Protein 3DGZ (pdb70)

Organism: Mus musculus (NCBI:txid10090)

Sequence (482 aa):
QQSFDLLVIGGGSGGLACAKEAAQLGKKVAVADYVEPSPRGTKWGLGGTCVNVGCIPKKLMHQAALLGGMIRDAHHYGWEVAQPVQHNWKTMAEAVQNHVKSLNWGHRVQLQDRKVKYFNIKASFVDEHTVRGVDKGGKATLLSAEHIVIATGGRPRYPTQVKGALEYGITSDDIFWLKESPGKTLVVGASYVALECAGFLTGIGLDTTVMMRSIPLRGFDQQMSSLVTEHMESHGTQFLKGCVPSHIKKLPTNQLQVTWEDHASGKEDTGTFDTVLWAIGRVPETRTLNLEKAGISTNPKNQKIIVDAQEATSVPHIYAIGDVAEGRPELTPTAIKAGKLLAQRLFGKSSTLMDYSNVPTTVFTPLEYGCVGLSEEEAVALHGQEHVEVYHAYYKPLEFTVADRDASQCYIKMVCMREPPQLVLGLHFLGPNAGEVTQGFALGIKCGASYAQVMQTVGIHPTCSEEVVKLHISKRSGLEPT

B-factor: mean 39.88, std 7.03, range [9.51, 112.64]

Radius of gyration: 23.86 Å; Cα contacts (8 Å, |Δi|>4): 1077; chains: 1; bounding box: 56×56×67 Å

Nearest PDB structures (foldseek):
  1zdl-assembly1_A  TM=9.989E-01  e=1.969E-95  Mus musculus
  2nvk-assembly1_X  TM=9.886E-01  e=3.523E-74  Drosophila melanogaster
  2j3n-assembly1_B  TM=9.862E-01  e=2.471E-72  Homo sapiens
  3eao-assembly2_D  TM=9.879E-01  e=1.290E-71  Rattus norvegicus
  1h6v-assembly1_B  TM=9.856E-01  e=3.317E-71  Rattus norvegicus

Solvent-accessible surface area: 22419 Å² total; per-residue (Å²): 95,102,70,9,49,0,0,0,6,10,0,10,29,4,0,3,14,0,0,22,29,0,14,102,66,69,79,75,1,0,0,2,15,52,22,86,53,4,85,116,50,18,114,30,20,0,1,15,45,12,16,0,4,16,48,52,0,21,82,68,0,4,79,21,14,55,77,30,10,112,61,137,20,25,95,104,109,57,176,174,46,88,67,127,77,157,77,89,13,114,92,15,4,98,64,9,28,77,79,1,111,54,52,10,165,26,39,77,38,68,3,115,95,81,154,7,72,66,31,50,9,85,9,12,0,47,61,65,90,26,0,83,0,41,43,138,72,60,140,60,38,112,1,27,4,114,38,0,0,0,11,30,17,4,42,21,114,40,30,114,157,17,129,7,2,105,98,64,0,11,2,10,2,2,1,5,32,38,162,114,50,6,21,77,1,0,0,7,9,20,39,83,36,0,0,4,2,0,3,3,0,26,37,18,66,34,76,1,8,0,2,8,186,53,66,15,3,163,72,50,2,55,65,0,0,55,15,1,14,83,15,2,83,73,67,51,2,109,22,43,112,15,2,49,16,36,41,3,102,106,55,136,87,97,67,9,26,0,13,8,91,26,103,92,70,63,147,104,69,79,17,54,10,72,14,0,0,2,7,56,30,60,44,12,48,7,210,78,6,42,14,148,108,3,49,8,45,47,33,123,197,52,79,23,0,77,24,70,63,100,0,14,16,68,9,105,38,0,24,0,0,10,31,0,0,58,65,32,40,76,50,32,95,7,7,60,117,0,0,87,27,1,0,49,40,44,33,33,213,33,104,75,76,18,76,50,62,59,42,43,36,27,2,38,0,38,9,10,0,0,16,2,25,38,6,35,78,76,0,54,84,125,68,28,138,116,76,6,20,7,19,19,16,63,20,114,2,104,105,24,66,78,6,116,58,59,16,60,8,0,1,0,3,3,0,0,35,88,85,122,80,22,78,6,19,0,1,4,0,0,0,33,91,0,22,135,18,1,117,50,48,9,120,22,21,109,96,37,21,7,14,43,90,12,132,130,75,134,27,125,148,76,54,19,32,16,32,0,17,108,4,131,32,16,65,112,58,66,116,126,28,123

InterPro domains:
  IPR001100 Pyridine nucleotide-disulphide oxidoreductase, class I [PIRSF000350] (30-492)
  IPR004099 Pyridine nucleotide-disulphide oxidoreductase, dimerisation domain [PF02852] (395-506)
  IPR006338 Thioredoxin/glutathione reductase selenoprotein [TIGR01438] (39-524)
  IPR012999 Pyridine nucleotide-disulphide oxidoreductase, class I, active site [PS00076] (83-93)
  IPR016156 FAD/NAD-linked reductase, dimerisation domain superfamily [G3DSA:3.30.390.30] (394-524)
  IPR016156 FAD/NAD-linked reductase, dimerisation domain superfamily [SSF55424] (392-523)
  IPR023753 FAD/NAD(P)-binding domain [PF07992] (40-375)
  IPR036188 FAD/NAD(P)-binding domain superfamily [G3DSA:3.50.50.60] (40-384)
  IPR036188 FAD/NAD(P)-binding domain superfamily [G3DSA:3.50.50.60] (202-325)
  IPR036188 FAD/NAD(P)-binding domain superfamily [SSF51905] (39-415)
  IPR046952 Glutathione reductase/thioredoxin reductase-like [PTHR42737] (37-508)

Structure (mmCIF, N/CA/C/O backbone):
data_3DGZ
#
_entry.id   3DGZ
#
_cell.length_a   110.507
_cell.length_b   110.507
_cell.length_c   208.025
_cell.angle_alpha   90.000
_cell.angle_beta   90.000
_cell.angle_gamma   90.000
#
_symmetry.space_group_name_H-M   'I 41 2 2'
#
loop_
_entity.id
_entity.type
_entity.pdbx_description
1 polymer 'Thioredoxin reductase 2'
2 non-polymer 'FLAVIN-ADENINE DINUCLEOTIDE'
3 non-polymer '[(2R,3R,4R,5R)-5-(6-AMINO-9H-PURIN-9-YL)-3-HYDROXY-4-(PHOSPHONOOXY)TETRAHYDROFURAN-2-YL]METHYL [(2R,3S,4S)-3,4-DIHYDROXYTETRAHYDROFURAN-2-YL]METHYL DIHYDROGEN DIPHOSPHATE'
4 water water
#
loop_
_atom_site.group_PDB
_atom_site.id
_atom_site.type_symbol
_atom_site.label_atom_id
_atom_site.label_alt_id
_atom_site.label_comp_id
_atom_site.label_asym_id
_atom_site.label_entity_id
_atom_site.label_seq_id
_atom_site.pdbx_PDB_ins_code
_atom_site.Cartn_x
_atom_site.Cartn_y
_atom_site.Cartn_z
_atom_site.occupancy
_atom_site.B_iso_or_equiv
_atom_site.auth_seq_id
_atom_site.auth_comp_id
_atom_site.auth_asym_id
_atom_site.auth_atom_id
_atom_site.pdbx_PDB_model_num
ATOM 1 N N . GLN A 1 4 ? 80.635 105.722 -71.082 1.00 58.95 4 GLN A N 1
ATOM 2 C CA . GLN A 1 4 ? 80.123 105.932 -72.448 1.00 57.63 4 GLN A CA 1
ATOM 3 C C . GLN A 1 4 ? 80.640 107.288 -72.887 1.00 56.97 4 GLN A C 1
ATOM 4 O O . GLN A 1 4 ? 81.725 107.359 -73.462 1.00 57.21 4 GLN A O 1
ATOM 10 N N . GLN A 1 5 ? 79.920 108.371 -72.591 1.00 56.08 5 GLN A N 1
ATOM 11 C CA . GLN A 1 5 ? 80.246 109.649 -73.261 1.00 55.15 5 GLN A CA 1
ATOM 12 C C . GLN A 1 5 ? 81.000 110.675 -72.401 1.00 54.10 5 GLN A C 1
ATOM 13 O O . GLN A 1 5 ? 82.036 110.352 -71.828 1.00 52.50 5 GLN A O 1
ATOM 19 N N . SER A 1 6 ? 80.523 111.923 -72.463 1.00 54.20 6 SER A N 1
ATOM 20 C CA . SER A 1 6 ? 80.814 113.033 -71.553 1.00 53.76 6 SER A CA 1
ATOM 21 C C . SER A 1 6 ? 79.789 112.891 -70.361 1.00 53.49 6 SER A C 1
ATOM 22 O O . SER A 1 6 ? 78.574 112.439 -70.537 1.00 55.15 6 SER A O 1
ATOM 25 N N . PHE A 1 7 ? 80.381 113.521 -69.187 1.00 52.15 7 PHE A N 1
ATOM 26 C CA . PHE A 1 7 ? 79.665 113.445 -67.923 1.00 49.29 7 PHE A CA 1
ATOM 27 C C . PHE A 1 7 ? 79.844 114.791 -67.213 1.00 48.02 7 PHE A C 1
ATOM 28 O O . PHE A 1 7 ? 80.767 115.543 -67.535 1.00 47.78 7 PHE A O 1
ATOM 36 N N . ASP A 1 8 ? 78.939 115.134 -66.302 1.00 46.22 8 ASP A N 1
ATOM 37 C CA . ASP A 1 8 ? 79.165 116.302 -65.418 1.00 44.91 8 ASP A CA 1
ATOM 38 C C . ASP A 1 8 ? 80.378 116.036 -64.521 1.00 44.34 8 ASP A C 1
ATOM 39 O O . ASP A 1 8 ? 81.261 116.885 -64.370 1.00 44.20 8 ASP A O 1
ATOM 44 N N . LEU A 1 9 ? 80.368 114.850 -63.906 1.00 42.44 9 LEU A N 1
ATOM 45 C CA . LEU A 1 9 ? 81.423 114.377 -63.045 1.00 40.13 9 LEU A CA 1
ATOM 46 C C . LEU A 1 9 ? 81.874 112.961 -63.449 1.00 40.11 9 LEU A C 1
ATOM 47 O O . LEU A 1 9 ? 81.059 112.012 -63.580 1.00 39.53 9 LEU A O 1
ATOM 52 N N . LEU A 1 10 ? 83.191 112.803 -63.576 1.00 39.71 10 LEU A N 1
ATOM 53 C CA . LEU A 1 10 ? 83.781 111.482 -63.634 1.00 39.82 10 LEU A CA 1
ATOM 54 C C . LEU A 1 10 ? 84.679 111.286 -62.390 1.00 39.39 10 LEU A C 1
ATOM 55 O O . LEU A 1 10 ? 85.496 112.154 -62.065 1.00 39.48 10 LEU A O 1
ATOM 60 N N . VAL A 1 11 ? 84.500 110.171 -61.682 1.00 39.15 11 VAL A N 1
ATOM 61 C CA . VAL A 1 11 ? 85.392 109.830 -60.588 1.00 38.57 11 VAL A CA 1
ATOM 62 C C . VAL A 1 11 ? 86.268 108.627 -60.965 1.00 39.16 11 VAL A C 1
ATOM 63 O O . VAL A 1 11 ? 85.788 107.600 -61.471 1.00 38.80 11 VAL A O 1
ATOM 67 N N . ILE A 1 12 ? 87.562 108.769 -60.710 1.00 39.55 12 ILE A N 1
ATOM 68 C CA . ILE A 1 12 ? 88.541 107.669 -60.859 1.00 39.74 12 ILE A CA 1
ATOM 69 C C . ILE A 1 12 ? 88.896 107.051 -59.513 1.00 40.44 12 ILE A C 1
ATOM 70 O O . ILE A 1 12 ? 89.596 107.668 -58.678 1.00 40.63 12 ILE A O 1
ATOM 75 N N . GLY A 1 13 ? 88.388 105.835 -59.287 1.00 40.59 13 GLY A N 1
ATOM 76 C CA . GLY A 1 13 ? 88.613 105.117 -58.021 1.00 39.31 13 GLY A CA 1
ATOM 77 C C . GLY A 1 13 ? 87.233 104.965 -57.379 1.00 40.19 13 GLY A C 1
ATOM 78 O O . GLY A 1 13 ? 86.610 105.966 -56.950 1.00 39.52 13 GLY A O 1
ATOM 79 N N . GLY A 1 14 ? 86.733 103.723 -57.352 1.00 39.13 14 GLY A N 1
ATOM 80 C CA . GLY A 1 14 ? 85.442 103.425 -56.778 1.00 37.92 14 GLY A CA 1
ATOM 81 C C . GLY A 1 14 ? 85.676 103.042 -55.328 1.00 37.15 14 GLY A C 1
ATOM 82 O O . GLY A 1 14 ? 85.356 101.932 -54.933 1.00 37.43 14 GLY A O 1
ATOM 83 N N . GLY A 1 15 ? 86.282 103.936 -54.550 1.00 36.01 15 GLY A N 1
ATOM 84 C CA . GLY A 1 15 ? 86.631 103.611 -53.166 1.00 35.50 15 GLY A CA 1
ATOM 85 C C . GLY A 1 15 ? 85.921 104.499 -52.166 1.00 35.98 15 GLY A C 1
ATOM 86 O O . GLY A 1 15 ? 84.856 105.019 -52.450 1.00 36.18 15 GLY A O 1
ATOM 87 N N . SER A 1 16 ? 86.476 104.627 -50.962 1.00 36.50 16 SER A N 1
ATOM 88 C CA . SER A 1 16 ? 85.811 105.400 -49.891 1.00 36.89 16 SER A CA 1
ATOM 89 C C . SER A 1 16 ? 85.442 106.831 -50.311 1.00 36.17 16 SER A C 1
ATOM 90 O O . SER A 1 16 ? 84.320 107.272 -50.148 1.00 35.18 16 SER A O 1
ATOM 93 N N . GLY A 1 17 ? 86.439 107.553 -50.805 1.00 36.58 17 GLY A N 1
ATOM 94 C CA . GLY A 1 17 ? 86.294 108.940 -51.159 1.00 37.56 17 GLY A CA 1
ATOM 95 C C . GLY A 1 17 ? 85.509 109.071 -52.440 1.00 38.06 17 GLY A C 1
ATOM 96 O O . GLY A 1 17 ? 84.688 109.981 -52.577 1.00 38.49 17 GLY A O 1
ATOM 97 N N . GLY A 1 18 ? 85.741 108.149 -53.378 1.00 39.12 18 GLY A N 1
ATOM 98 C CA . GLY A 1 18 ? 85.206 108.312 -54.753 1.00 38.96 18 GLY A CA 1
ATOM 99 C C . GLY A 1 18 ? 83.727 107.925 -54.809 1.00 39.10 18 GLY A C 1
ATOM 100 O O . GLY A 1 18 ? 82.891 108.633 -55.435 1.00 40.06 18 GLY A O 1
ATOM 101 N N . LEU A 1 19 ? 83.375 106.833 -54.146 1.00 37.49 19 LEU A N 1
ATOM 102 C CA . LEU A 1 19 ? 81.974 106.436 -54.123 1.00 37.01 19 LEU A CA 1
ATOM 103 C C . LEU A 1 19 ? 81.158 107.418 -53.353 1.00 37.33 19 LEU A C 1
ATOM 104 O O . LEU A 1 19 ? 80.034 107.704 -53.766 1.00 38.74 19 LEU A O 1
ATOM 109 N N . ALA A 1 20 ? 81.707 107.955 -52.250 1.00 36.58 20 ALA A N 1
ATOM 110 C CA . ALA A 1 20 ? 81.033 109.004 -51.455 1.00 36.73 20 ALA A CA 1
ATOM 111 C C . ALA A 1 20 ? 80.774 110.290 -52.286 1.00 37.65 20 ALA A C 1
ATOM 112 O O . ALA A 1 20 ? 79.750 110.967 -52.133 1.00 38.04 20 ALA A O 1
ATOM 114 N N . CYS A 1 21 ? 81.766 110.653 -53.102 1.00 37.94 21 CYS A N 1
ATOM 115 C CA . CYS A 1 21 ? 81.698 111.837 -53.974 1.00 37.72 21 CYS A CA 1
ATOM 116 C C . CYS A 1 21 ? 80.706 111.623 -55.116 1.00 38.27 21 CYS A C 1
ATOM 117 O O . CYS A 1 21 ? 79.840 112.458 -55.375 1.00 37.82 21 CYS A O 1
ATOM 120 N N . ALA A 1 22 ? 80.822 110.468 -55.773 1.00 39.05 22 ALA A N 1
ATOM 121 C CA . ALA A 1 22 ? 79.923 110.102 -56.873 1.00 40.18 22 ALA A CA 1
ATOM 122 C C . ALA A 1 22 ? 78.474 110.134 -56.416 1.00 40.51 22 ALA A C 1
ATOM 123 O O . ALA A 1 22 ? 77.614 110.799 -57.047 1.00 39.89 22 ALA A O 1
ATOM 125 N N . LYS A 1 23 ? 78.196 109.431 -55.321 1.00 40.41 23 LYS A N 1
ATOM 126 C CA . LYS A 1 23 ? 76.798 109.352 -54.834 1.00 40.19 23 LYS A CA 1
ATOM 127 C C . LYS A 1 23 ? 76.194 110.705 -54.527 1.00 39.12 23 LYS A C 1
ATOM 128 O O . LYS A 1 23 ? 75.017 110.961 -54.858 1.00 39.91 23 LYS A O 1
ATOM 134 N N . GLU A 1 24 ? 76.978 111.560 -53.873 1.00 37.68 24 GLU A N 1
ATOM 135 C CA . GLU A 1 24 ? 76.495 112.862 -53.420 1.00 36.27 24 GLU A CA 1
ATOM 136 C C . GLU A 1 24 ? 76.380 113.772 -54.636 1.00 36.65 24 GLU A C 1
ATOM 137 O O . GLU A 1 24 ? 75.575 114.677 -54.630 1.00 35.34 24 GLU A O 1
ATOM 143 N N . ALA A 1 25 ? 77.211 113.553 -55.665 1.00 36.99 25 ALA A N 1
ATOM 144 C CA . ALA A 1 25 ? 77.078 114.348 -56.888 1.00 37.56 25 ALA A CA 1
ATOM 145 C C . ALA A 1 25 ? 75.789 113.982 -57.596 1.00 38.25 25 ALA A C 1
ATOM 146 O O . ALA A 1 25 ? 75.046 114.852 -57.994 1.00 37.76 25 ALA A O 1
ATOM 148 N N . ALA A 1 26 ? 75.497 112.681 -57.647 1.00 39.65 26 ALA A N 1
ATOM 149 C CA . ALA A 1 26 ? 74.280 112.164 -58.257 1.00 40.02 26 ALA A CA 1
ATOM 150 C C . ALA A 1 26 ? 73.032 112.521 -57.480 1.00 40.29 26 ALA A C 1
ATOM 151 O O . ALA A 1 26 ? 71.991 112.662 -58.092 1.00 39.96 26 ALA A O 1
ATOM 153 N N . GLN A 1 27 ? 73.117 112.676 -56.154 1.00 41.43 27 GLN A N 1
ATOM 154 C CA . GLN A 1 27 ? 71.945 113.124 -55.368 1.00 42.46 27 GLN A CA 1
ATOM 155 C C . GLN A 1 27 ? 71.675 114.620 -55.570 1.00 41.48 27 GLN A C 1
ATOM 156 O O . GLN A 1 27 ? 70.578 115.108 -55.302 1.00 41.57 27 GLN A O 1
ATOM 162 N N . LEU A 1 28 ? 72.685 115.356 -56.003 1.00 40.65 28 LEU A N 1
ATOM 163 C CA . LEU A 1 28 ? 72.522 116.783 -56.316 1.00 40.42 28 LEU A CA 1
ATOM 164 C C . LEU A 1 28 ? 72.159 116.963 -57.796 1.00 39.50 28 LEU A C 1
ATOM 165 O O . LEU A 1 28 ? 72.318 118.046 -58.361 1.00 40.32 28 LEU A O 1
ATOM 170 N N . GLY A 1 29 ? 71.710 115.875 -58.426 1.00 39.14 29 GLY A N 1
ATOM 171 C CA . GLY A 1 29 ? 71.094 115.923 -59.769 1.00 39.10 29 GLY A CA 1
ATOM 172 C C . GLY A 1 29 ? 72.022 115.768 -60.960 1.00 38.70 29 GLY A C 1
ATOM 173 O O . GLY A 1 29 ? 71.585 115.896 -62.106 1.00 38.06 29 GLY A O 1
ATOM 174 N N . LYS A 1 30 ? 73.293 115.473 -60.689 1.00 38.23 30 LYS A N 1
ATOM 175 C CA . LYS A 1 30 ? 74.336 115.531 -61.701 1.00 38.65 30 LYS A CA 1
ATOM 176 C C . LYS A 1 30 ? 74.482 114.217 -62.455 1.00 39.18 30 LYS A C 1
ATOM 177 O O . LYS A 1 30 ? 74.212 113.155 -61.902 1.00 39.75 30 LYS A O 1
ATOM 183 N N . LYS A 1 31 ? 74.921 114.296 -63.716 1.00 39.62 31 LYS A N 1
ATOM 184 C CA . LYS A 1 31 ? 75.279 113.096 -64.490 1.00 39.64 31 LYS A CA 1
ATOM 185 C C . LYS A 1 31 ? 76.720 112.637 -64.221 1.00 39.41 31 LYS A C 1
ATOM 186 O O . LYS A 1 31 ? 77.672 113.372 -64.555 1.00 39.43 31 LYS A O 1
ATOM 192 N N . VAL A 1 32 ? 76.847 111.431 -63.629 1.00 38.60 32 VAL A N 1
ATOM 193 C CA . VAL A 1 32 ? 78.066 110.925 -63.018 1.00 38.27 32 VAL A CA 1
ATOM 194 C C . VAL A 1 32 ? 78.482 109.509 -63.482 1.00 39.02 32 VAL A C 1
ATOM 195 O O . VAL A 1 32 ? 77.638 108.597 -63.636 1.00 38.43 32 VAL A O 1
ATOM 199 N N . ALA A 1 33 ? 79.797 109.343 -63.664 1.00 37.84 33 ALA A N 1
ATOM 200 C CA . ALA A 1 33 ? 80.416 108.065 -63.921 1.00 38.56 33 ALA A CA 1
ATOM 201 C C . ALA A 1 33 ? 81.474 107.791 -62.825 1.00 39.68 33 ALA A C 1
ATOM 202 O O . ALA A 1 33 ? 82.109 108.730 -62.284 1.00 40.38 33 ALA A O 1
ATOM 204 N N . VAL A 1 34 ? 81.649 106.520 -62.452 1.00 38.97 34 VAL A N 1
ATOM 205 C CA . VAL A 1 34 ? 82.860 106.150 -61.758 1.00 38.87 34 VAL A CA 1
ATOM 206 C C . VAL A 1 34 ? 83.601 105.024 -62.502 1.00 38.49 34 VAL A C 1
ATOM 207 O O . VAL A 1 34 ? 82.985 104.080 -63.005 1.00 38.96 34 VAL A O 1
ATOM 211 N N . ALA A 1 35 ? 84.917 105.125 -62.579 1.00 37.96 35 ALA A N 1
ATOM 212 C CA . ALA A 1 35 ? 85.701 104.002 -63.123 1.00 37.90 35 ALA A CA 1
ATOM 213 C C . ALA A 1 35 ? 86.347 103.324 -61.949 1.00 37.30 35 ALA A C 1
ATOM 214 O O . ALA A 1 35 ? 87.017 103.991 -61.150 1.00 37.99 35 ALA A O 1
ATOM 216 N N . ASP A 1 36 ? 86.156 102.015 -61.823 1.00 36.45 36 ASP A N 1
ATOM 217 C CA . ASP A 1 36 ? 86.900 101.281 -60.807 1.00 36.84 36 ASP A CA 1
ATOM 218 C C . ASP A 1 36 ? 87.437 99.986 -61.362 1.00 36.65 36 ASP A C 1
ATOM 219 O O . ASP A 1 36 ? 86.747 99.228 -62.062 1.00 37.32 36 ASP A O 1
ATOM 224 N N . TYR A 1 37 ? 88.693 99.748 -61.065 1.00 36.45 37 TYR A N 1
ATOM 225 C CA . TYR A 1 37 ? 89.390 98.575 -61.540 1.00 37.08 37 TYR A CA 1
ATOM 226 C C . TYR A 1 37 ? 90.349 98.185 -60.423 1.00 37.73 37 TYR A C 1
ATOM 227 O O . TYR A 1 37 ? 91.077 99.013 -59.899 1.00 38.35 37 TYR A O 1
ATOM 236 N N . VAL A 1 38 ? 90.348 96.909 -60.085 1.00 37.63 38 VAL A N 1
ATOM 237 C CA . VAL A 1 38 ? 91.267 96.386 -59.113 1.00 37.18 38 VAL A CA 1
ATOM 238 C C . VAL A 1 38 ? 92.304 95.577 -59.849 1.00 37.35 38 VAL A C 1
ATOM 239 O O . VAL A 1 38 ? 92.016 94.485 -60.324 1.00 37.19 38 VAL A O 1
ATOM 243 N N . GLU A 1 39 ? 93.515 96.112 -59.926 1.00 37.97 39 GLU A N 1
ATOM 244 C CA . GLU A 1 39 ? 94.662 95.389 -60.438 1.00 38.21 39 GLU A CA 1
ATOM 245 C C . GLU A 1 39 ? 95.094 94.297 -59.455 1.00 37.93 39 GLU A C 1
ATOM 246 O O . GLU A 1 39 ? 95.388 94.619 -58.315 1.00 38.08 39 GLU A O 1
ATOM 252 N N . PRO A 1 40 ? 95.101 93.009 -59.852 1.00 38.03 40 PRO A N 1
ATOM 253 C CA . PRO A 1 40 ? 95.464 92.000 -58.821 1.00 38.51 40 PRO A CA 1
ATOM 254 C C . PRO A 1 40 ? 96.769 92.233 -58.059 1.00 38.91 40 PRO A C 1
ATOM 255 O O . PRO A 1 40 ? 97.720 92.803 -58.577 1.00 39.19 40 PRO A O 1
ATOM 259 N N . SER A 1 41 ? 96.827 91.770 -56.819 1.00 39.31 41 SER A N 1
ATOM 260 C CA . SER A 1 41 ? 98.092 91.866 -56.088 1.00 40.07 41 SER A CA 1
ATOM 261 C C . SER A 1 41 ? 99.103 90.995 -56.861 1.00 39.86 41 SER A C 1
ATOM 262 O O . SER A 1 41 ? 98.688 90.102 -57.610 1.00 38.85 41 SER A O 1
ATOM 265 N N . PRO A 1 42 ? 100.424 91.209 -56.667 1.00 41.05 42 PRO A N 1
ATOM 266 C CA . PRO A 1 42 ? 101.392 90.283 -57.266 1.00 40.74 42 PRO A CA 1
ATOM 267 C C . PRO A 1 42 ? 101.074 88.793 -57.001 1.00 41.62 42 PRO A C 1
ATOM 268 O O . PRO A 1 42 ? 101.340 87.948 -57.853 1.00 41.74 42 PRO A O 1
ATOM 272 N N . ARG A 1 43 ? 100.453 88.487 -55.865 1.00 41.92 43 ARG A N 1
ATOM 273 C CA . ARG A 1 43 ? 100.024 87.114 -55.621 1.00 41.38 43 ARG A CA 1
ATOM 274 C C . ARG A 1 43 ? 98.734 86.661 -56.332 1.00 41.61 43 ARG A C 1
ATOM 275 O O . ARG A 1 43 ? 98.364 85.504 -56.151 1.00 43.14 43 ARG A O 1
ATOM 283 N N . GLY A 1 44 ? 98.050 87.532 -57.101 1.00 40.17 44 GLY A N 1
ATOM 284 C CA . GLY A 1 44 ? 96.835 87.158 -57.810 1.00 38.47 44 GLY A CA 1
ATOM 285 C C . GLY A 1 44 ? 95.527 87.421 -57.066 1.00 39.58 44 GLY A C 1
ATOM 286 O O . GLY A 1 44 ? 94.487 86.917 -57.459 1.00 39.88 44 GLY A O 1
ATOM 287 N N . THR A 1 45 ? 95.563 88.177 -55.963 1.00 37.86 45 THR A N 1
ATOM 288 C CA . THR A 1 45 ? 94.363 88.506 -55.259 1.00 36.86 45 THR A CA 1
ATOM 289 C C . THR A 1 45 ? 93.733 89.738 -55.920 1.00 37.32 45 THR A C 1
ATOM 290 O O . THR A 1 45 ? 94.457 90.706 -56.227 1.00 36.80 45 THR A O 1
ATOM 294 N N . LYS A 1 46 ? 92.410 89.686 -56.161 1.00 36.93 46 LYS A N 1
ATOM 295 C CA . LYS A 1 46 ? 91.641 90.854 -56.586 1.00 36.82 46 LYS A CA 1
ATOM 296 C C . LYS A 1 46 ? 90.255 90.669 -55.979 1.00 36.94 46 LYS A C 1
ATOM 297 O O . LYS A 1 46 ? 89.996 89.597 -55.386 1.00 37.47 46 LYS A O 1
ATOM 303 N N . TRP A 1 47 ? 89.365 91.652 -56.166 1.00 35.24 47 TRP A N 1
ATOM 304 C CA . TRP A 1 47 ? 88.134 91.768 -55.388 1.00 35.93 47 TRP A CA 1
ATOM 305 C C . TRP A 1 47 ? 87.241 92.814 -56.065 1.00 36.47 47 TRP A C 1
ATOM 306 O O . TRP A 1 47 ? 87.638 93.389 -57.067 1.00 36.66 47 TRP A O 1
ATOM 317 N N . GLY A 1 48 ? 86.035 93.037 -55.531 1.00 36.16 48 GLY A N 1
ATOM 318 C CA . GLY A 1 48 ? 84.978 93.835 -56.238 1.00 34.74 48 GLY A CA 1
ATOM 319 C C . GLY A 1 48 ? 84.926 95.323 -55.880 1.00 34.92 48 GLY A C 1
ATOM 320 O O . GLY A 1 48 ? 85.900 95.896 -55.432 1.00 35.19 48 GLY A O 1
ATOM 321 N N . LEU A 1 49 ? 83.805 95.973 -56.133 1.00 33.88 49 LEU A N 1
ATOM 322 C CA . LEU A 1 49 ? 83.654 97.408 -55.874 1.00 35.07 49 LEU A CA 1
ATOM 323 C C . LEU A 1 49 ? 83.624 97.774 -54.364 1.00 37.83 49 LEU A C 1
ATOM 324 O O . LEU A 1 49 ? 83.078 96.997 -53.493 1.00 37.56 49 LEU A O 1
ATOM 329 N N . GLY A 1 50 ? 84.226 98.939 -54.054 1.00 38.26 50 GLY A N 1
ATOM 330 C CA . GLY A 1 50 ? 84.130 99.560 -52.721 1.00 39.40 50 GLY A CA 1
ATOM 331 C C . GLY A 1 50 ? 85.456 100.115 -52.210 1.00 39.24 50 GLY A C 1
ATOM 332 O O . GLY A 1 50 ? 85.449 100.965 -51.377 1.00 39.68 50 GLY A O 1
ATOM 333 N N . GLY A 1 51 ? 86.581 99.676 -52.776 1.00 38.94 51 GLY A N 1
ATOM 334 C CA . GLY A 1 51 ? 87.897 100.178 -52.423 1.00 38.19 51 GLY A CA 1
ATOM 335 C C . GLY A 1 51 ? 88.587 99.371 -51.288 1.00 38.06 51 GLY A C 1
ATOM 336 O O . GLY A 1 51 ? 88.227 98.235 -50.977 1.00 36.55 51 GLY A O 1
ATOM 337 N N . THR A 1 52 ? 89.625 99.971 -50.738 1.00 37.56 52 THR A N 1
ATOM 338 C CA . THR A 1 52 ? 90.545 99.335 -49.816 1.00 38.61 52 THR A CA 1
ATOM 339 C C . THR A 1 52 ? 89.877 98.971 -48.466 1.00 39.09 52 THR A C 1
ATOM 340 O O . THR A 1 52 ? 89.952 97.795 -48.025 1.00 39.70 52 THR A O 1
ATOM 344 N N . CYS A 1 53 ? 89.169 99.935 -47.866 1.00 39.52 53 CYS A N 1
ATOM 345 C CA . CYS A 1 53 ? 88.466 99.723 -46.586 1.00 39.43 53 CYS A CA 1
ATOM 346 C C . CYS A 1 53 ? 87.497 98.538 -46.575 1.00 38.61 53 CYS A C 1
ATOM 347 O O . CYS A 1 53 ? 87.530 97.650 -45.686 1.00 38.24 53 CYS A O 1
ATOM 350 N N . VAL A 1 54 ? 86.617 98.532 -47.567 1.00 38.42 54 VAL A N 1
ATOM 351 C CA . VAL A 1 54 ? 85.623 97.486 -47.780 1.00 36.13 54 VAL A CA 1
ATOM 352 C C . VAL A 1 54 ? 86.261 96.114 -47.985 1.00 37.79 54 VAL A C 1
ATOM 353 O O . VAL A 1 54 ? 85.824 95.100 -47.346 1.00 36.69 54 VAL A O 1
ATOM 357 N N . ASN A 1 55 ? 87.281 96.073 -48.876 1.00 36.57 55 ASN A N 1
ATOM 358 C CA . ASN A 1 55 ? 87.739 94.787 -49.353 1.00 36.97 55 ASN A CA 1
ATOM 359 C C . ASN A 1 55 ? 89.014 94.267 -48.688 1.00 36.98 55 ASN A C 1
ATOM 360 O O . ASN A 1 55 ? 89.178 93.039 -48.583 1.00 36.42 55 ASN A O 1
ATOM 365 N N . VAL A 1 56 ? 89.925 95.181 -48.335 1.00 37.47 56 VAL A N 1
ATOM 366 C CA . VAL A 1 56 ? 91.316 94.805 -47.897 1.00 36.91 56 VAL A CA 1
ATOM 367 C C . VAL A 1 56 ? 91.843 95.736 -46.813 1.00 37.31 56 VAL A C 1
ATOM 368 O O . VAL A 1 56 ? 93.068 95.891 -46.616 1.00 36.33 56 VAL A O 1
ATOM 372 N N . GLY A 1 57 ? 90.903 96.376 -46.097 1.00 38.63 57 GLY A N 1
ATOM 373 C CA . GLY A 1 57 ? 91.246 97.396 -45.094 1.00 37.94 57 GLY A CA 1
ATOM 374 C C . GLY A 1 57 ? 90.426 97.234 -43.812 1.00 38.89 57 GLY A C 1
ATOM 375 O O . GLY A 1 57 ? 90.322 96.133 -43.272 1.00 37.17 57 GLY A O 1
ATOM 376 N N . CYS A 1 58 ? 89.813 98.338 -43.374 1.00 38.79 58 CYS A N 1
ATOM 377 C CA . CYS A 1 58 ? 89.107 98.426 -42.105 1.00 39.71 58 CYS A CA 1
ATOM 378 C C . CYS A 1 58 ? 88.144 97.270 -41.868 1.00 39.77 58 CYS A C 1
ATOM 379 O O . CYS A 1 58 ? 88.156 96.636 -40.838 1.00 41.43 58 CYS A O 1
ATOM 382 N N . ILE A 1 59 ? 87.314 96.976 -42.831 1.00 39.92 59 ILE A N 1
ATOM 383 C CA . ILE A 1 59 ? 86.251 96.042 -42.604 1.00 39.83 59 ILE A CA 1
ATOM 384 C C . ILE A 1 59 ? 86.746 94.614 -42.313 1.00 39.87 59 ILE A C 1
ATOM 385 O O . ILE A 1 59 ? 86.419 94.107 -41.299 1.00 40.52 59 ILE A O 1
ATOM 390 N N . PRO A 1 60 ? 87.451 93.942 -43.261 1.00 39.64 60 PRO A N 1
ATOM 391 C CA . PRO A 1 60 ? 87.963 92.581 -42.953 1.00 39.64 60 PRO A CA 1
ATOM 392 C C . PRO A 1 60 ? 88.959 92.525 -41.810 1.00 39.53 60 PRO A C 1
ATOM 393 O O . PRO A 1 60 ? 89.013 91.492 -41.169 1.00 41.81 60 PRO A O 1
ATOM 397 N N . LYS A 1 61 ? 89.752 93.592 -41.605 1.00 38.18 61 LYS A N 1
ATOM 398 C CA . LYS A 1 61 ? 90.670 93.782 -40.442 1.00 38.93 61 LYS A CA 1
ATOM 399 C C . LYS A 1 61 ? 89.984 93.796 -39.085 1.00 38.53 61 LYS A C 1
ATOM 400 O O . LYS A 1 61 ? 90.397 93.086 -38.155 1.00 40.33 61 LYS A O 1
ATOM 406 N N . LYS A 1 62 ? 88.974 94.640 -38.974 1.00 39.05 62 LYS A N 1
ATOM 407 C CA . LYS A 1 62 ? 88.087 94.729 -37.795 1.00 39.31 62 LYS A CA 1
ATOM 408 C C . LYS A 1 62 ? 87.403 93.390 -37.498 1.00 38.68 62 LYS A C 1
ATOM 409 O O . LYS A 1 62 ? 87.331 92.952 -36.342 1.00 38.80 62 LYS A O 1
ATOM 415 N N . LEU A 1 63 ? 86.934 92.706 -38.528 1.00 37.16 63 LEU A N 1
ATOM 416 C CA . LEU A 1 63 ? 86.228 91.448 -38.312 1.00 36.31 63 LEU A CA 1
ATOM 417 C C . LEU A 1 63 ? 87.157 90.291 -37.807 1.00 36.68 63 LEU A C 1
ATOM 418 O O . LEU A 1 63 ? 86.718 89.442 -37.091 1.00 37.99 63 LEU A O 1
ATOM 423 N N . MET A 1 64 ? 88.406 90.234 -38.267 1.00 37.09 64 MET A N 1
ATOM 424 C CA . MET A 1 64 ? 89.351 89.220 -37.939 1.00 37.41 64 MET A CA 1
ATOM 425 C C . MET A 1 64 ? 89.932 89.567 -36.562 1.00 38.61 64 MET A C 1
ATOM 426 O O . MET A 1 64 ? 90.275 88.662 -35.833 1.00 39.59 64 MET A O 1
ATOM 431 N N . HIS A 1 65 ? 90.030 90.868 -36.233 1.00 38.34 65 HIS A N 1
ATOM 432 C CA . HIS A 1 65 ? 90.303 91.345 -34.873 1.00 38.43 65 HIS A CA 1
ATOM 433 C C . HIS A 1 65 ? 89.255 90.865 -33.905 1.00 37.94 65 HIS A C 1
ATOM 434 O O . HIS A 1 65 ? 89.590 90.393 -32.815 1.00 40.08 65 HIS A O 1
ATOM 441 N N . GLN A 1 66 ? 88.007 90.960 -34.314 1.00 36.93 66 GLN A N 1
ATOM 442 C CA . GLN A 1 66 ? 86.903 90.475 -33.541 1.00 37.40 66 GLN A CA 1
ATOM 443 C C . GLN A 1 66 ? 86.941 88.939 -33.362 1.00 37.79 66 GLN A C 1
ATOM 444 O O . GLN A 1 66 ? 86.659 88.433 -32.258 1.00 37.63 66 GLN A O 1
ATOM 450 N N . ALA A 1 67 ? 87.328 88.212 -34.414 1.00 36.72 67 ALA A N 1
ATOM 451 C CA . ALA A 1 67 ? 87.629 86.764 -34.305 1.00 38.78 67 ALA A CA 1
ATOM 452 C C . ALA A 1 67 ? 88.624 86.487 -33.174 1.00 39.65 67 ALA A C 1
ATOM 453 O O . ALA A 1 67 ? 88.427 85.575 -32.369 1.00 41.51 67 ALA A O 1
ATOM 455 N N . ALA A 1 68 ? 89.668 87.306 -33.111 1.00 40.81 68 ALA A N 1
ATOM 456 C CA . ALA A 1 68 ? 90.713 87.209 -32.143 1.00 41.15 68 ALA A CA 1
ATOM 457 C C . ALA A 1 68 ? 90.191 87.553 -30.734 1.00 41.36 68 ALA A C 1
ATOM 458 O O . ALA A 1 68 ? 90.461 86.822 -29.773 1.00 42.86 68 ALA A O 1
ATOM 460 N N . LEU A 1 69 ? 89.509 88.684 -30.593 1.00 40.71 69 LEU A N 1
ATOM 461 C CA . LEU A 1 69 ? 88.835 89.015 -29.364 1.00 40.36 69 LEU A CA 1
ATOM 462 C C . LEU A 1 69 ? 87.842 87.947 -28.867 1.00 40.70 69 LEU A C 1
ATOM 463 O O . LEU A 1 69 ? 87.772 87.680 -27.663 1.00 40.44 69 LEU A O 1
ATOM 468 N N . LEU A 1 70 ? 87.116 87.305 -29.783 1.00 41.25 70 LEU A N 1
ATOM 469 C CA . LEU A 1 70 ? 86.130 86.294 -29.397 1.00 40.45 70 LEU A CA 1
ATOM 470 C C . LEU A 1 70 ? 86.775 85.069 -28.747 1.00 39.52 70 LEU A C 1
ATOM 471 O O . LEU A 1 70 ? 86.166 84.486 -27.830 1.00 36.58 70 LEU A O 1
ATOM 476 N N . GLY A 1 71 ? 88.017 84.743 -29.145 1.00 37.78 71 GLY A N 1
ATOM 477 C CA . GLY A 1 71 ? 88.737 83.662 -28.534 1.00 38.14 71 GLY A CA 1
ATOM 478 C C . GLY A 1 71 ? 89.102 84.018 -27.104 1.00 39.42 71 GLY A C 1
ATOM 479 O O . GLY A 1 71 ? 89.126 83.157 -26.199 1.00 39.40 71 GLY A O 1
ATOM 480 N N . GLY A 1 72 ? 89.408 85.290 -26.880 1.00 38.89 72 GLY A N 1
ATOM 481 C CA . GLY A 1 72 ? 89.631 85.752 -25.485 1.00 38.58 72 GLY A CA 1
ATOM 482 C C . GLY A 1 72 ? 88.329 85.744 -24.686 1.00 38.28 72 GLY A C 1
ATOM 483 O O . GLY A 1 72 ? 88.333 85.383 -23.509 1.00 38.21 72 GLY A O 1
ATOM 484 N N . MET A 1 73 ? 87.219 86.100 -25.321 1.00 36.67 73 MET A N 1
ATOM 485 C CA . MET A 1 73 ? 85.876 86.037 -24.699 1.00 37.92 73 MET A CA 1
ATOM 486 C C . MET A 1 73 ? 85.496 84.623 -24.227 1.00 37.27 73 MET A C 1
ATOM 487 O O . MET A 1 73 ? 84.964 84.427 -23.114 1.00 38.74 73 MET A O 1
ATOM 492 N N . ILE A 1 74 ? 85.816 83.640 -25.035 1.00 35.37 74 ILE A N 1
ATOM 493 C CA . ILE A 1 74 ? 85.558 82.292 -24.690 1.00 36.60 74 ILE A CA 1
ATOM 494 C C . ILE A 1 74 ? 86.313 81.860 -23.418 1.00 38.74 74 ILE A C 1
ATOM 495 O O . ILE A 1 74 ? 85.707 81.161 -22.571 1.00 37.54 74 ILE A O 1
ATOM 500 N N . ARG A 1 75 ? 87.600 82.255 -23.293 1.00 40.05 75 ARG A N 1
ATOM 501 C CA . ARG A 1 75 ? 88.355 81.987 -22.062 1.00 41.62 75 ARG A CA 1
ATOM 502 C C . ARG A 1 75 ? 87.719 82.750 -20.882 1.00 41.88 75 ARG A C 1
ATOM 503 O O . ARG A 1 75 ? 87.441 82.176 -19.794 1.00 43.46 75 ARG A O 1
ATOM 511 N N . ASP A 1 76 ? 87.520 84.064 -21.039 1.00 41.04 76 ASP A N 1
ATOM 512 C CA . ASP A 1 76 ? 86.813 84.818 -19.983 1.00 40.14 76 ASP A CA 1
ATOM 513 C C . ASP A 1 76 ? 85.522 84.069 -19.443 1.00 40.96 76 ASP A C 1
ATOM 514 O O . ASP A 1 76 ? 85.260 84.036 -18.254 1.00 40.34 76 ASP A O 1
ATOM 519 N N . ALA A 1 77 ? 84.715 83.539 -20.372 1.00 40.49 77 ALA A N 1
ATOM 520 C CA . ALA A 1 77 ? 83.379 83.006 -20.124 1.00 39.78 77 ALA A CA 1
ATOM 521 C C . ALA A 1 77 ? 83.361 81.901 -19.070 1.00 39.38 77 ALA A C 1
ATOM 522 O O . ALA A 1 77 ? 82.463 81.843 -18.249 1.00 38.92 77 ALA A O 1
ATOM 524 N N . HIS A 1 78 ? 84.347 81.020 -19.080 1.00 39.31 78 HIS A N 1
ATOM 525 C CA . HIS A 1 78 ? 84.406 79.975 -18.075 1.00 38.24 78 HIS A CA 1
ATOM 526 C C . HIS A 1 78 ? 84.559 80.537 -16.632 1.00 37.45 78 HIS A C 1
ATOM 527 O O . HIS A 1 78 ? 83.977 79.976 -15.711 1.00 36.79 78 HIS A O 1
ATOM 534 N N . HIS A 1 79 ? 85.317 81.622 -16.427 1.00 36.25 79 HIS A N 1
ATOM 535 C CA . HIS A 1 79 ? 85.350 82.337 -15.096 1.00 36.78 79 HIS A CA 1
ATOM 536 C C . HIS A 1 79 ? 83.934 82.851 -14.681 1.00 36.59 79 HIS A C 1
ATOM 537 O O . HIS A 1 79 ? 83.583 82.844 -13.503 1.00 37.04 79 HIS A O 1
ATOM 544 N N . TYR A 1 80 ? 83.132 83.245 -15.666 1.00 35.62 80 TYR A N 1
ATOM 545 C CA . TYR A 1 80 ? 81.778 83.739 -15.450 1.00 35.16 80 TYR A CA 1
ATOM 546 C C . TYR A 1 80 ? 80.707 82.642 -15.390 1.00 35.66 80 TYR A C 1
ATOM 547 O O . TYR A 1 80 ? 79.486 82.953 -15.377 1.00 34.89 80 TYR A O 1
ATOM 556 N N . GLY A 1 81 ? 81.148 81.378 -15.353 1.00 33.21 81 GLY A N 1
ATOM 557 C CA . GLY A 1 81 ? 80.195 80.286 -15.210 1.00 34.75 81 GLY A CA 1
ATOM 558 C C . GLY A 1 81 ? 79.834 79.459 -16.448 1.00 35.70 81 GLY A C 1
ATOM 559 O O . GLY A 1 81 ? 79.164 78.389 -16.314 1.00 36.64 81 GLY A O 1
ATOM 560 N N . TRP A 1 82 ? 80.299 79.868 -17.620 1.00 33.29 82 TRP A N 1
ATOM 561 C CA . TRP A 1 82 ? 80.018 79.050 -18.813 1.00 35.10 82 TRP A CA 1
ATOM 562 C C . TRP A 1 82 ? 80.936 77.807 -18.903 1.00 35.65 82 TRP A C 1
ATOM 563 O O . TRP A 1 82 ? 82.154 77.933 -18.865 1.00 33.88 82 TRP A O 1
ATOM 574 N N . GLU A 1 83 ? 80.315 76.618 -19.057 1.00 35.70 83 GLU A N 1
ATOM 575 C CA . GLU A 1 83 ? 81.040 75.352 -18.984 1.00 36.86 83 GLU A CA 1
ATOM 576 C C . GLU A 1 83 ? 81.470 74.940 -20.366 1.00 37.80 83 GLU A C 1
ATOM 577 O O . GLU A 1 83 ? 81.012 73.902 -20.925 1.00 37.86 83 GLU A O 1
ATOM 583 N N . VAL A 1 84 ? 82.310 75.805 -20.933 1.00 37.09 84 VAL A N 1
ATOM 584 C CA . VAL A 1 84 ? 82.834 75.621 -22.242 1.00 38.32 84 VAL A CA 1
ATOM 585 C C . VAL A 1 84 ? 84.054 74.686 -22.184 1.00 39.05 84 VAL A C 1
ATOM 586 O O . VAL A 1 84 ? 84.880 74.761 -21.242 1.00 37.27 84 VAL A O 1
ATOM 590 N N . ALA A 1 85 ? 84.124 73.797 -23.197 1.00 40.33 85 ALA A N 1
ATOM 591 C CA . ALA A 1 85 ? 85.148 72.736 -23.306 1.00 41.28 85 ALA A CA 1
ATOM 592 C C . ALA A 1 85 ? 86.358 73.441 -23.890 1.00 41.20 85 ALA A C 1
ATOM 593 O O . ALA A 1 85 ? 86.206 74.060 -24.900 1.00 41.11 85 ALA A O 1
ATOM 595 N N . GLN A 1 86 ? 87.535 73.358 -23.258 1.00 42.33 86 GLN A N 1
ATOM 596 C CA . GLN A 1 86 ? 88.374 74.568 -23.167 1.00 44.00 86 GLN A CA 1
ATOM 597 C C . GLN A 1 86 ? 89.425 74.943 -24.164 1.00 44.40 86 GLN A C 1
ATOM 598 O O . GLN A 1 86 ? 89.319 76.045 -24.730 1.00 48.02 86 GLN A O 1
ATOM 604 N N . PRO A 1 87 ? 90.427 74.091 -24.424 1.00 43.18 87 PRO A N 1
ATOM 605 C CA . PRO A 1 87 ? 91.166 74.531 -25.612 1.00 41.95 87 PRO A CA 1
ATOM 606 C C . PRO A 1 87 ? 90.216 74.409 -26.852 1.00 40.82 87 PRO A C 1
ATOM 607 O O . PRO A 1 87 ? 90.054 73.326 -27.420 1.00 41.30 87 PRO A O 1
ATOM 611 N N . VAL A 1 88 ? 89.562 75.503 -27.229 1.00 39.69 88 VAL A N 1
ATOM 612 C CA . VAL A 1 88 ? 88.682 75.523 -28.406 1.00 38.15 88 VAL A CA 1
ATOM 613 C C . VAL A 1 88 ? 89.528 75.831 -29.635 1.00 38.44 88 VAL A C 1
ATOM 614 O O . VAL A 1 88 ? 90.341 76.778 -29.624 1.00 37.36 88 VAL A O 1
ATOM 618 N N . GLN A 1 89 ? 89.377 75.015 -30.682 1.00 38.74 89 GLN A N 1
ATOM 619 C CA . GLN A 1 89 ? 90.107 75.257 -31.943 1.00 38.45 89 GLN A CA 1
ATOM 620 C C . GLN A 1 89 ? 89.482 76.353 -32.807 1.00 37.63 89 GLN A C 1
ATOM 621 O O . GLN A 1 89 ? 88.274 76.584 -32.768 1.00 37.33 89 GLN A O 1
ATOM 627 N N . HIS A 1 90 ? 90.322 77.027 -33.587 1.00 37.36 90 HIS A N 1
ATOM 628 C CA . HIS A 1 90 ? 89.857 78.048 -34.556 1.00 36.31 90 HIS A CA 1
ATOM 629 C C . HIS A 1 90 ? 90.048 77.481 -35.955 1.00 36.29 90 HIS A C 1
ATOM 630 O O . HIS A 1 90 ? 91.122 76.964 -36.245 1.00 34.78 90 HIS A O 1
ATOM 637 N N . ASN A 1 91 ? 89.065 77.679 -36.825 1.00 35.47 91 ASN A N 1
ATOM 638 C CA . ASN A 1 91 ? 89.140 77.265 -38.249 1.00 35.64 91 ASN A CA 1
ATOM 639 C C . ASN A 1 91 ? 89.244 78.522 -39.155 1.00 35.07 91 ASN A C 1
ATOM 640 O O . ASN A 1 91 ? 88.291 79.283 -39.254 1.00 34.06 91 ASN A O 1
ATOM 645 N N . TRP A 1 92 ? 90.450 78.809 -39.654 1.00 36.27 92 TRP A N 1
ATOM 646 C CA . TRP A 1 92 ? 90.700 79.910 -40.600 1.00 38.68 92 TRP A CA 1
ATOM 647 C C . TRP A 1 92 ? 89.623 80.072 -41.726 1.00 40.09 92 TRP A C 1
ATOM 648 O O . TRP A 1 92 ? 88.986 81.121 -41.894 1.00 40.96 92 TRP A O 1
ATOM 659 N N . LYS A 1 93 ? 89.435 78.972 -42.449 1.00 40.47 93 LYS A N 1
ATOM 660 C CA . LYS A 1 93 ? 88.487 78.806 -43.563 1.00 40.32 93 LYS A CA 1
ATOM 661 C C . LYS A 1 93 ? 87.024 79.193 -43.237 1.00 40.36 93 LYS A C 1
ATOM 662 O O . LYS A 1 93 ? 86.403 79.964 -43.984 1.00 38.27 93 LYS A O 1
ATOM 668 N N . THR A 1 94 ? 86.489 78.701 -42.113 1.00 40.19 94 THR A N 1
ATOM 669 C CA . THR A 1 94 ? 85.201 79.219 -41.626 1.00 40.88 94 THR A CA 1
ATOM 670 C C . THR A 1 94 ? 85.255 80.749 -41.433 1.00 40.00 94 THR A C 1
ATOM 671 O O . THR A 1 94 ? 84.394 81.458 -41.953 1.00 37.62 94 THR A O 1
ATOM 675 N N . MET A 1 95 ? 86.300 81.247 -40.735 1.00 39.38 95 MET A N 1
ATOM 676 C CA . MET A 1 95 ? 86.415 82.681 -40.537 1.00 40.08 95 MET A CA 1
ATOM 677 C C . MET A 1 95 ? 86.453 83.475 -41.872 1.00 39.95 95 MET A C 1
ATOM 678 O O . MET A 1 95 ? 85.633 84.384 -42.072 1.00 39.78 95 MET A O 1
ATOM 683 N N . ALA A 1 96 ? 87.453 83.155 -42.708 1.00 38.49 96 ALA A N 1
ATOM 684 C CA . ALA A 1 96 ? 87.721 83.805 -43.973 1.00 38.61 96 ALA A CA 1
ATOM 685 C C . ALA A 1 96 ? 86.457 83.893 -44.846 1.00 37.75 96 ALA A C 1
ATOM 686 O O . ALA A 1 96 ? 86.070 84.980 -45.332 1.00 36.20 96 ALA A O 1
ATOM 688 N N . GLU A 1 97 ? 85.819 82.735 -45.003 1.00 37.26 97 GLU A N 1
ATOM 689 C CA . GLU A 1 97 ? 84.532 82.580 -45.674 1.00 37.47 97 GLU A CA 1
ATOM 690 C C . GLU A 1 97 ? 83.489 83.567 -45.183 1.00 36.91 97 GLU A C 1
ATOM 691 O O . GLU A 1 97 ? 82.893 84.283 -45.974 1.00 36.10 97 GLU A O 1
ATOM 697 N N . ALA A 1 98 ? 83.228 83.564 -43.880 1.00 35.60 98 ALA A N 1
ATOM 698 C CA . ALA A 1 98 ? 82.282 84.528 -43.275 1.00 35.47 98 ALA A CA 1
ATOM 699 C C . ALA A 1 98 ? 82.690 85.990 -43.559 1.00 34.03 98 ALA A C 1
ATOM 700 O O . ALA A 1 98 ? 81.861 86.788 -44.057 1.00 34.66 98 ALA A O 1
ATOM 702 N N . VAL A 1 99 ? 83.948 86.320 -43.269 1.00 31.26 99 VAL A N 1
ATOM 703 C CA . VAL A 1 99 ? 84.456 87.674 -43.508 1.00 29.80 99 VAL A CA 1
ATOM 704 C C . VAL A 1 99 ? 84.258 88.051 -44.972 1.00 30.15 99 VAL A C 1
ATOM 705 O O . VAL A 1 99 ? 83.804 89.175 -45.278 1.00 29.18 99 VAL A O 1
ATOM 709 N N . GLN A 1 100 ? 84.599 87.127 -45.886 1.00 29.77 100 GLN A N 1
ATOM 710 C CA . GLN A 1 100 ? 84.567 87.438 -47.339 1.00 29.16 100 GLN A CA 1
ATOM 711 C C . GLN A 1 100 ? 83.127 87.628 -47.827 1.00 30.11 100 GLN A C 1
ATOM 712 O O . GLN A 1 100 ? 82.856 88.489 -48.662 1.00 31.27 100 GLN A O 1
ATOM 718 N N . ASN A 1 101 ? 82.204 86.829 -47.298 1.00 30.69 101 ASN A N 1
ATOM 719 C CA . ASN A 1 101 ? 80.808 86.980 -47.597 1.00 33.47 101 ASN A CA 1
ATOM 720 C C . ASN A 1 101 ? 80.254 88.340 -47.193 1.00 35.27 101 ASN A C 1
ATOM 721 O O . ASN A 1 101 ? 79.462 88.953 -47.927 1.00 34.80 101 ASN A O 1
ATOM 726 N N . HIS A 1 102 ? 80.671 88.831 -46.024 1.00 36.34 102 HIS A N 1
ATOM 727 C CA . HIS A 1 102 ? 80.247 90.146 -45.687 1.00 37.28 102 HIS A CA 1
ATOM 728 C C . HIS A 1 102 ? 80.837 91.218 -46.600 1.00 36.73 102 HIS A C 1
ATOM 729 O O . HIS A 1 102 ? 80.131 92.161 -46.942 1.00 38.35 102 HIS A O 1
ATOM 736 N N . VAL A 1 103 ? 82.111 91.108 -46.931 1.00 35.19 103 VAL A N 1
ATOM 737 C CA . VAL A 1 103 ? 82.717 91.997 -47.917 1.00 34.85 103 VAL A CA 1
ATOM 738 C C . VAL A 1 103 ? 81.913 91.978 -49.262 1.00 35.56 103 VAL A C 1
ATOM 739 O O . VAL A 1 103 ? 81.622 93.048 -49.839 1.00 35.42 103 VAL A O 1
ATOM 743 N N . LYS A 1 104 ? 81.551 90.774 -49.720 1.00 34.24 104 LYS A N 1
ATOM 744 C CA . LYS A 1 104 ? 80.836 90.599 -51.016 1.00 34.16 104 LYS A CA 1
ATOM 745 C C . LYS A 1 104 ? 79.487 91.290 -50.937 1.00 35.29 104 LYS A C 1
ATOM 746 O O . LYS A 1 104 ? 79.099 91.901 -51.886 1.00 32.56 104 LYS A O 1
ATOM 752 N N . SER A 1 105 ? 78.832 91.262 -49.751 1.00 36.34 105 SER A N 1
ATOM 753 C CA . SER A 1 105 ? 77.551 91.966 -49.533 1.00 38.11 105 SER A CA 1
ATOM 754 C C . SER A 1 105 ? 77.702 93.521 -49.634 1.00 38.37 105 SER A C 1
ATOM 755 O O . SER A 1 105 ? 76.785 94.235 -50.030 1.00 39.95 105 SER A O 1
ATOM 758 N N . LEU A 1 106 ? 78.858 94.027 -49.251 1.00 37.89 106 LEU A N 1
ATOM 759 C CA . LEU A 1 106 ? 79.196 95.431 -49.418 1.00 37.22 106 LEU A CA 1
ATOM 760 C C . LEU A 1 106 ? 79.512 95.814 -50.877 1.00 37.17 106 LEU A C 1
ATOM 761 O O . LEU A 1 106 ? 79.207 96.912 -51.323 1.00 38.54 106 LEU A O 1
ATOM 766 N N . ASN A 1 107 ? 80.125 94.891 -51.619 1.00 36.34 107 ASN A N 1
ATOM 767 C CA . ASN A 1 107 ? 80.460 95.085 -53.000 1.00 35.89 107 ASN A CA 1
ATOM 768 C C . ASN A 1 107 ? 79.108 95.268 -53.714 1.00 34.01 107 ASN A C 1
ATOM 769 O O . ASN A 1 107 ? 78.915 96.217 -54.466 1.00 31.69 107 ASN A O 1
ATOM 774 N N . TRP A 1 108 ? 78.208 94.322 -53.433 1.00 33.62 108 TRP A N 1
ATOM 775 C CA . TRP A 1 108 ? 76.841 94.260 -53.999 1.00 33.45 108 TRP A CA 1
ATOM 776 C C . TRP A 1 108 ? 76.000 95.490 -53.504 1.00 32.16 108 TRP A C 1
ATOM 777 O O . TRP A 1 108 ? 75.313 96.109 -54.301 1.00 31.06 108 TRP A O 1
ATOM 788 N N . GLY A 1 109 ? 76.072 95.881 -52.208 1.00 32.25 109 GLY A N 1
ATOM 789 C CA . GLY A 1 109 ? 75.378 97.139 -51.761 1.00 30.85 109 GLY A CA 1
ATOM 790 C C . GLY A 1 109 ? 75.832 98.428 -52.477 1.00 30.09 109 GLY A C 1
ATOM 791 O O . GLY A 1 109 ? 75.014 99.263 -52.820 1.00 30.29 109 GLY A O 1
ATOM 792 N N . HIS A 1 110 ? 77.126 98.587 -52.720 1.00 30.20 110 HIS A N 1
ATOM 793 C CA . HIS A 1 110 ? 77.620 99.686 -53.540 1.00 33.79 110 HIS A CA 1
ATOM 794 C C . HIS A 1 110 ? 77.108 99.660 -55.013 1.00 31.99 110 HIS A C 1
ATOM 795 O O . HIS A 1 110 ? 76.844 100.708 -55.592 1.00 31.08 110 HIS A O 1
ATOM 802 N N . ARG A 1 111 ? 77.002 98.466 -55.618 1.00 32.04 111 ARG A N 1
ATOM 803 C CA . ARG A 1 111 ? 76.523 98.371 -57.043 1.00 31.54 111 ARG A CA 1
ATOM 804 C C . ARG A 1 111 ? 75.096 98.837 -57.113 1.00 30.73 111 ARG A C 1
ATOM 805 O O . ARG A 1 111 ? 74.699 99.542 -58.049 1.00 30.65 111 ARG A O 1
ATOM 813 N N . VAL A 1 112 ? 74.323 98.422 -56.109 1.00 29.66 112 VAL A N 1
ATOM 814 C CA . VAL A 1 112 ? 72.907 98.714 -56.020 1.00 29.10 112 VAL A CA 1
ATOM 815 C C . VAL A 1 112 ? 72.708 100.213 -55.792 1.00 29.48 112 VAL A C 1
ATOM 816 O O . VAL A 1 112 ? 71.791 100.781 -56.299 1.00 28.24 112 VAL A O 1
ATOM 820 N N . GLN A 1 113 ? 73.601 100.847 -55.044 1.00 31.47 113 GLN A N 1
ATOM 821 C CA . GLN A 1 113 ? 73.425 102.258 -54.672 1.00 33.56 113 GLN A CA 1
ATOM 822 C C . GLN A 1 113 ? 73.791 103.118 -55.873 1.00 33.87 113 GLN A C 1
ATOM 823 O O . GLN A 1 113 ? 73.235 104.190 -56.026 1.00 33.55 113 GLN A O 1
ATOM 829 N N . LEU A 1 114 ? 74.786 102.667 -56.653 1.00 34.01 114 LEU A N 1
ATOM 830 C CA . LEU A 1 114 ? 75.090 103.236 -57.993 1.00 34.13 114 LEU A CA 1
ATOM 831 C C . LEU A 1 114 ? 73.914 103.144 -58.973 1.00 34.64 114 LEU A C 1
ATOM 832 O O . LEU A 1 114 ? 73.455 104.185 -59.461 1.00 33.63 114 LEU A O 1
ATOM 837 N N . GLN A 1 115 ? 73.427 101.922 -59.229 1.00 35.63 115 GLN A N 1
ATOM 838 C CA . GLN A 1 115 ? 72.195 101.656 -60.009 1.00 38.39 115 GLN A CA 1
ATOM 839 C C . GLN A 1 115 ? 71.020 102.581 -59.567 1.00 37.46 115 GLN A C 1
ATOM 840 O O . GLN A 1 115 ? 70.372 103.247 -60.374 1.00 34.28 115 GLN A O 1
ATOM 846 N N . ASP A 1 116 ? 70.742 102.557 -58.258 1.00 37.42 116 ASP A N 1
ATOM 847 C CA . ASP A 1 116 ? 69.675 103.369 -57.642 1.00 38.19 116 ASP A CA 1
ATOM 848 C C . ASP A 1 116 ? 69.769 104.880 -57.917 1.00 37.82 116 ASP A C 1
ATOM 849 O O . ASP A 1 116 ? 68.755 105.523 -58.154 1.00 38.42 116 ASP A O 1
ATOM 854 N N . ARG A 1 117 ? 70.980 105.434 -57.865 1.00 37.51 117 ARG A N 1
ATOM 855 C CA . ARG A 1 117 ? 71.226 106.865 -58.092 1.00 36.65 117 ARG A CA 1
ATOM 856 C C . ARG A 1 117 ? 71.555 107.166 -59.580 1.00 36.06 117 ARG A C 1
ATOM 857 O O . ARG A 1 117 ? 71.945 108.287 -59.928 1.00 35.83 117 ARG A O 1
ATOM 865 N N . LYS A 1 118 ? 71.431 106.142 -60.429 1.00 35.30 118 LYS A N 1
ATOM 866 C CA . LYS A 1 118 ? 71.810 106.198 -61.858 1.00 35.41 118 LYS A CA 1
ATOM 867 C C . LYS A 1 118 ? 73.228 106.766 -62.103 1.00 35.09 118 LYS A C 1
ATOM 868 O O . LYS A 1 118 ? 73.423 107.703 -62.885 1.00 33.61 118 LYS A O 1
ATOM 874 N N . VAL A 1 119 ? 74.212 106.196 -61.390 1.00 35.03 119 VAL A N 1
ATOM 875 C CA . VAL A 1 119 ? 75.637 106.450 -61.656 1.00 33.60 119 VAL A CA 1
ATOM 876 C C . VAL A 1 119 ? 76.090 105.260 -62.481 1.00 34.75 119 VAL A C 1
ATOM 877 O O . VAL A 1 119 ? 75.772 104.096 -62.143 1.00 34.22 119 VAL A O 1
ATOM 881 N N . LYS A 1 120 ? 76.817 105.545 -63.572 1.00 36.01 120 LYS A N 1
ATOM 882 C CA . LYS A 1 120 ? 77.309 104.498 -64.450 1.00 37.02 120 LYS A CA 1
ATOM 883 C C . LYS A 1 120 ? 78.647 104.145 -63.863 1.00 37.82 120 LYS A C 1
ATOM 884 O O . LYS A 1 120 ? 79.462 105.041 -63.589 1.00 37.83 120 LYS A O 1
ATOM 890 N N . TYR A 1 121 ? 78.820 102.835 -63.633 1.00 37.22 121 TYR A N 1
ATOM 891 C CA . TYR A 1 121 ? 80.049 102.247 -63.165 1.00 37.01 121 TYR A CA 1
ATOM 892 C C . TYR A 1 121 ? 80.774 101.529 -64.306 1.00 36.39 121 TYR A C 1
ATOM 893 O O . TYR A 1 121 ? 80.216 100.625 -64.930 1.00 36.76 121 TYR A O 1
ATOM 902 N N . PHE A 1 122 ? 82.006 101.928 -64.571 1.00 35.94 122 PHE A N 1
ATOM 903 C CA . PHE A 1 122 ? 82.789 101.269 -65.606 1.00 37.11 122 PHE A CA 1
ATOM 904 C C . PHE A 1 122 ? 83.851 100.479 -64.887 1.00 36.31 122 PHE A C 1
ATOM 905 O O . PHE A 1 122 ? 84.724 101.060 -64.275 1.00 37.32 122 PHE A O 1
ATOM 913 N N . ASN A 1 123 ? 83.758 99.155 -64.922 1.00 35.98 123 ASN A N 1
ATOM 914 C CA . ASN A 1 123 ? 84.860 98.308 -64.425 1.00 34.91 123 ASN A CA 1
ATOM 915 C C . ASN A 1 123 ? 86.072 98.358 -65.419 1.00 35.08 123 ASN A C 1
ATOM 916 O O . ASN A 1 123 ? 86.376 97.396 -66.185 1.00 33.29 123 ASN A O 1
ATOM 921 N N . ILE A 1 124 ? 86.755 99.498 -65.356 1.00 34.71 124 ILE A N 1
ATOM 922 C CA . ILE A 1 124 ? 87.727 99.899 -66.340 1.00 37.97 124 ILE A CA 1
ATOM 923 C C . ILE A 1 124 ? 88.956 100.562 -65.685 1.00 37.95 124 ILE A C 1
ATOM 924 O O . ILE A 1 124 ? 88.812 101.347 -64.733 1.00 39.84 124 ILE A O 1
ATOM 929 N N . LYS A 1 125 ? 90.152 100.153 -66.109 1.00 38.15 125 LYS A N 1
ATOM 930 C CA . LYS A 1 125 ? 91.429 100.731 -65.614 1.00 38.30 125 LYS A CA 1
ATOM 931 C C . LYS A 1 125 ? 91.747 102.053 -66.368 1.00 37.00 125 LYS A C 1
ATOM 932 O O . LYS A 1 125 ? 92.219 102.050 -67.545 1.00 35.94 125 LYS A O 1
ATOM 938 N N . ALA A 1 126 ? 91.414 103.174 -65.720 1.00 35.42 126 ALA A N 1
ATOM 939 C CA . ALA A 1 126 ? 91.557 104.513 -66.312 1.00 34.61 126 ALA A CA 1
ATOM 940 C C . ALA A 1 126 ? 92.987 105.025 -66.305 1.00 35.02 126 ALA A C 1
ATOM 941 O O . ALA A 1 126 ? 93.759 104.730 -65.389 1.00 34.81 126 ALA A O 1
ATOM 943 N N . SER A 1 127 ? 93.340 105.768 -67.357 1.00 34.69 127 SER A N 1
ATOM 944 C CA . SER A 1 127 ? 94.506 106.655 -67.340 1.00 35.25 127 SER A CA 1
ATOM 945 C C . SER A 1 127 ? 94.203 107.881 -68.181 1.00 34.83 127 SER A C 1
ATOM 946 O O . SER A 1 127 ? 93.371 107.814 -69.115 1.00 36.12 127 SER A O 1
ATOM 949 N N . PHE A 1 128 ? 94.867 108.988 -67.853 1.00 33.62 128 PHE A N 1
ATOM 950 C CA . PHE A 1 128 ? 94.653 110.253 -68.539 1.00 33.83 128 PHE A CA 1
ATOM 951 C C . PHE A 1 128 ? 95.224 110.321 -69.987 1.00 34.28 128 PHE A C 1
ATOM 952 O O . PHE A 1 128 ? 96.429 110.073 -70.220 1.00 33.58 128 PHE A O 1
ATOM 960 N N . VAL A 1 129 ? 94.341 110.658 -70.936 1.00 34.21 129 VAL A N 1
ATOM 961 C CA . VAL A 1 129 ? 94.773 110.969 -72.310 1.00 34.49 129 VAL A CA 1
ATOM 962 C C . VAL A 1 129 ? 94.960 112.510 -72.491 1.00 34.28 129 VAL A C 1
ATOM 963 O O . VAL A 1 129 ? 95.911 112.957 -73.147 1.00 33.99 129 VAL A O 1
ATOM 967 N N . ASP A 1 130 ? 94.058 113.304 -71.898 1.00 33.90 130 ASP A N 1
ATOM 968 C CA . ASP A 1 130 ? 94.246 114.770 -71.723 1.00 33.55 130 ASP A CA 1
ATOM 969 C C . ASP A 1 130 ? 93.510 115.273 -70.454 1.00 33.53 130 ASP A C 1
ATOM 970 O O . ASP A 1 130 ? 93.030 114.439 -69.644 1.00 33.69 130 ASP A O 1
ATOM 975 N N . GLU A 1 131 ? 93.410 116.591 -70.253 1.00 32.77 131 GLU A N 1
ATOM 976 C CA . GLU A 1 131 ? 92.904 117.075 -68.967 1.00 32.50 131 GLU A CA 1
ATOM 977 C C . GLU A 1 131 ? 91.372 117.009 -68.826 1.00 32.85 131 GLU A C 1
ATOM 978 O O . GLU A 1 131 ? 90.810 117.361 -67.789 1.00 33.07 131 GLU A O 1
ATOM 984 N N . HIS A 1 132 ? 90.717 116.510 -69.866 1.00 33.29 132 HIS A N 1
ATOM 985 C CA . HIS A 1 132 ? 89.276 116.387 -69.927 1.00 34.02 132 HIS A CA 1
ATOM 986 C C . HIS A 1 132 ? 88.909 114.923 -70.157 1.00 34.75 132 HIS A C 1
ATOM 987 O O . HIS A 1 132 ? 87.777 114.518 -69.906 1.00 34.72 132 HIS A O 1
ATOM 994 N N . THR A 1 133 ? 89.881 114.136 -70.630 1.00 35.49 133 THR A N 1
ATOM 995 C CA . THR A 1 133 ? 89.614 112.809 -71.208 1.00 35.50 133 THR A CA 1
ATOM 996 C C . THR A 1 133 ? 90.469 111.695 -70.625 1.00 36.14 133 THR A C 1
ATOM 997 O O . THR A 1 133 ? 91.643 111.874 -70.292 1.00 35.98 133 THR A O 1
ATOM 1001 N N . VAL A 1 134 ? 89.823 110.544 -70.502 1.00 37.22 134 VAL A N 1
ATOM 1002 C CA . VAL A 1 134 ? 90.343 109.355 -69.868 1.00 37.88 134 VAL A CA 1
ATOM 1003 C C . VAL A 1 134 ? 90.037 108.103 -70.727 1.00 38.56 134 VAL A C 1
ATOM 1004 O O . VAL A 1 134 ? 88.931 107.966 -71.308 1.00 37.23 134 VAL A O 1
ATOM 1008 N N . ARG A 1 135 ? 91.020 107.207 -70.816 1.00 38.55 135 ARG A N 1
ATOM 1009 C CA . ARG A 1 135 ? 90.815 105.954 -71.520 1.00 40.10 135 ARG A CA 1
ATOM 1010 C C . ARG A 1 135 ? 90.809 104.793 -70.536 1.00 39.20 135 ARG A C 1
ATOM 1011 O O . ARG A 1 135 ? 91.720 104.611 -69.729 1.00 38.41 135 ARG A O 1
ATOM 1019 N N . GLY A 1 136 ? 89.787 103.972 -70.645 1.00 38.81 136 GLY A N 1
ATOM 1020 C CA . GLY A 1 136 ? 89.667 102.864 -69.750 1.00 39.76 136 GLY A CA 1
ATOM 1021 C C . GLY A 1 136 ? 89.755 101.607 -70.561 1.00 40.20 136 GLY A C 1
ATOM 1022 O O . GLY A 1 136 ? 89.282 101.562 -71.718 1.00 41.15 136 GLY A O 1
ATOM 1023 N N . VAL A 1 137 ? 90.350 100.583 -69.952 1.00 39.88 137 VAL A N 1
ATOM 1024 C CA . VAL A 1 137 ? 90.483 99.293 -70.597 1.00 39.15 137 VAL A CA 1
ATOM 1025 C C . VAL A 1 137 ? 89.873 98.248 -69.667 1.00 39.01 137 VAL A C 1
ATOM 1026 O O . VAL A 1 137 ? 90.345 98.056 -68.534 1.00 37.96 137 VAL A O 1
ATOM 1030 N N . ASP A 1 138 ? 88.812 97.588 -70.140 1.00 38.63 138 ASP A N 1
ATOM 1031 C CA . ASP A 1 138 ? 88.213 96.478 -69.368 1.00 39.10 138 ASP A CA 1
ATOM 1032 C C . ASP A 1 138 ? 89.132 95.231 -69.317 1.00 39.03 138 ASP A C 1
ATOM 1033 O O . ASP A 1 138 ? 90.196 95.150 -69.969 1.00 38.31 138 ASP A O 1
ATOM 1038 N N . LYS A 1 139 ? 88.669 94.255 -68.547 1.00 39.81 139 LYS A N 1
ATOM 1039 C CA . LYS A 1 139 ? 89.348 92.962 -68.370 1.00 39.95 139 LYS A CA 1
ATOM 1040 C C . LYS A 1 139 ? 89.462 92.123 -69.663 1.00 38.77 139 LYS A C 1
ATOM 1041 O O . LYS A 1 139 ? 90.253 91.183 -69.718 1.00 38.71 139 LYS A O 1
ATOM 1047 N N . GLY A 1 140 ? 88.667 92.450 -70.680 1.00 38.26 140 GLY A N 1
ATOM 1048 C CA . GLY A 1 140 ? 88.789 91.814 -72.024 1.00 37.15 140 GLY A CA 1
ATOM 1049 C C . GLY A 1 140 ? 89.639 92.576 -73.043 1.00 36.22 140 GLY A C 1
ATOM 1050 O O . GLY A 1 140 ? 89.491 92.393 -74.244 1.00 36.26 140 GLY A O 1
ATOM 1051 N N . GLY A 1 141 ? 90.526 93.434 -72.545 1.00 36.04 141 GLY A N 1
ATOM 1052 C CA . GLY A 1 141 ? 91.336 94.340 -73.347 1.00 35.30 141 GLY A CA 1
ATOM 1053 C C . GLY A 1 141 ? 90.588 95.370 -74.193 1.00 35.48 141 GLY A C 1
ATOM 1054 O O . GLY A 1 141 ? 91.159 95.894 -75.137 1.00 35.73 141 GLY A O 1
ATOM 1055 N N . LYS A 1 142 ? 89.316 95.656 -73.904 1.00 35.57 142 LYS A N 1
ATOM 1056 C CA . LYS A 1 142 ? 88.562 96.659 -74.701 1.00 35.89 142 LYS A CA 1
ATOM 1057 C C . LYS A 1 142 ? 88.754 98.073 -74.143 1.00 35.77 142 LYS A C 1
ATOM 1058 O O . LYS A 1 142 ? 88.557 98.299 -72.948 1.00 34.80 142 LYS A O 1
ATOM 1064 N N . ALA A 1 143 ? 89.137 99.009 -75.011 1.00 35.19 143 ALA A N 1
ATOM 1065 C CA . ALA A 1 143 ? 89.290 100.397 -74.613 1.00 36.15 143 ALA A CA 1
ATOM 1066 C C . ALA A 1 143 ? 88.001 101.210 -74.774 1.00 36.79 143 ALA A C 1
ATOM 1067 O O . ALA A 1 143 ? 87.268 101.040 -75.730 1.00 35.65 143 ALA A O 1
ATOM 1069 N N . THR A 1 144 ? 87.732 102.079 -73.795 1.00 38.47 144 THR A N 1
ATOM 1070 C CA . THR A 1 144 ? 86.647 103.085 -73.870 1.00 39.90 144 THR A CA 1
ATOM 1071 C C . THR A 1 144 ? 87.181 104.496 -73.545 1.00 40.07 144 THR A C 1
ATOM 1072 O O . THR A 1 144 ? 88.111 104.656 -72.750 1.00 41.67 144 THR A O 1
ATOM 1076 N N . LEU A 1 145 ? 86.534 105.506 -74.093 1.00 40.10 145 LEU A N 1
ATOM 1077 C CA . LEU A 1 145 ? 86.886 106.905 -73.886 1.00 40.88 145 LEU A CA 1
ATOM 1078 C C . LEU A 1 145 ? 85.791 107.608 -73.121 1.00 41.67 145 LEU A C 1
ATOM 1079 O O . LEU A 1 145 ? 84.592 107.521 -73.461 1.00 41.83 145 LEU A O 1
ATOM 1084 N N . LEU A 1 146 ? 86.219 108.287 -72.064 1.00 42.42 146 LEU A N 1
ATOM 1085 C CA . LEU A 1 146 ? 85.331 109.010 -71.156 1.00 42.14 146 LEU A CA 1
ATOM 1086 C C . LEU A 1 146 ? 85.914 110.403 -70.918 1.00 42.00 146 LEU A C 1
ATOM 1087 O O . LEU A 1 146 ? 87.125 110.567 -70.641 1.00 42.78 146 LEU A O 1
ATOM 1092 N N . SER A 1 147 ? 85.053 111.395 -70.967 1.00 40.52 147 SER A N 1
ATOM 1093 C CA . SER A 1 147 ? 85.470 112.727 -70.610 1.00 39.90 147 SER A CA 1
ATO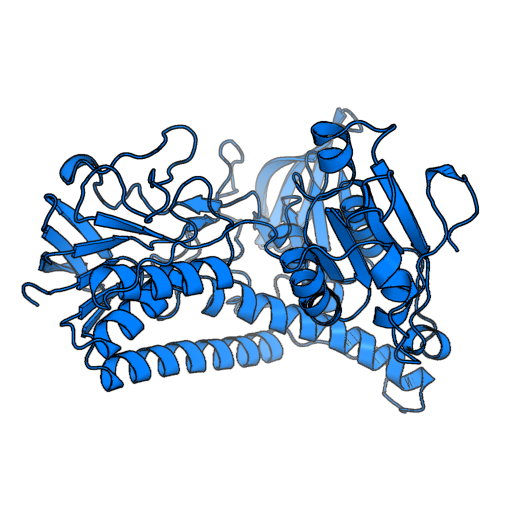M 1094 C C . SER A 1 147 ? 84.395 113.275 -69.726 1.00 39.43 147 SER A C 1
ATOM 1095 O O . SER A 1 147 ? 83.248 112.819 -69.769 1.00 39.65 147 SER A O 1
ATOM 1098 N N . ALA A 1 148 ? 84.757 114.259 -68.923 1.00 37.91 148 ALA A N 1
ATOM 1099 C CA . ALA A 1 148 ? 83.812 114.862 -68.021 1.00 36.41 148 ALA A CA 1
ATOM 1100 C C . ALA A 1 148 ? 84.300 116.268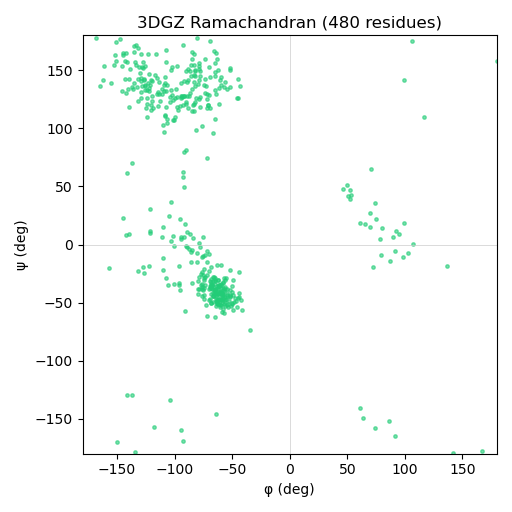 -67.817 1.00 36.07 148 ALA A C 1
ATOM 1101 O O . ALA A 1 148 ? 85.501 116.528 -67.948 1.00 35.08 148 ALA A O 1
ATOM 1103 N N . GLU A 1 149 ? 83.372 117.157 -67.483 1.00 36.49 149 GLU A N 1
ATOM 1104 C CA . GLU A 1 149 ? 83.680 118.534 -67.117 1.00 38.05 149 GLU A CA 1
ATOM 1105 C C . GLU A 1 149 ? 84.598 118.626 -65.913 1.00 38.06 149 GLU A C 1
ATOM 1106 O O . GLU A 1 149 ? 85.607 119.298 -65.991 1.00 38.39 149 GLU A O 1
ATOM 1112 N N . HIS A 1 150 ? 84.234 117.946 -64.824 1.00 38.73 150 HIS A N 1
ATOM 1113 C CA . HIS A 1 150 ? 85.027 117.845 -63.566 1.00 39.94 150 HIS A CA 1
ATOM 1114 C C . HIS A 1 150 ? 85.487 116.397 -63.377 1.00 40.07 150 HIS A C 1
ATOM 1115 O O . HIS A 1 150 ? 84.727 115.432 -63.628 1.00 41.49 150 HIS A O 1
ATOM 1122 N N . ILE A 1 151 ? 86.728 116.238 -62.928 1.00 40.07 151 ILE A N 1
ATOM 1123 C CA . ILE A 1 151 ? 87.282 114.923 -62.646 1.00 38.94 151 ILE A CA 1
ATOM 1124 C C . ILE A 1 151 ? 87.748 114.875 -61.156 1.00 39.49 151 ILE A C 1
ATOM 1125 O O . ILE A 1 151 ? 88.366 115.855 -60.647 1.00 40.57 151 ILE A O 1
ATOM 1130 N N . VAL A 1 152 ? 87.410 113.782 -60.456 1.00 36.82 152 VAL A N 1
ATOM 1131 C CA . VAL A 1 152 ? 87.927 113.561 -59.084 1.00 36.01 152 VAL A CA 1
ATOM 1132 C C . VAL A 1 152 ? 88.707 112.263 -59.100 1.00 37.29 152 VAL A C 1
ATOM 1133 O O . VAL A 1 152 ? 88.192 111.199 -59.500 1.00 38.38 152 VAL A O 1
ATOM 1137 N N . ILE A 1 153 ? 89.962 112.340 -58.690 1.00 38.15 153 ILE A N 1
ATOM 1138 C CA . ILE A 1 153 ? 90.821 111.152 -58.634 1.00 38.34 153 ILE A CA 1
ATOM 1139 C C . ILE A 1 153 ? 90.835 110.767 -57.173 1.00 38.56 153 ILE A C 1
ATOM 1140 O O . ILE A 1 153 ? 91.166 111.582 -56.301 1.00 37.54 153 ILE A O 1
ATOM 1145 N N . ALA A 1 154 ? 90.449 109.511 -56.923 1.00 38.09 154 ALA A N 1
ATOM 1146 C CA . ALA A 1 154 ? 90.409 108.930 -55.571 1.00 37.07 154 ALA A CA 1
ATOM 1147 C C . ALA A 1 154 ? 90.896 107.496 -55.723 1.00 37.68 154 ALA A C 1
ATOM 1148 O O . ALA A 1 154 ? 90.133 106.543 -55.473 1.00 39.60 154 ALA A O 1
ATOM 1150 N N . THR A 1 155 ? 92.143 107.352 -56.185 1.00 36.59 155 THR A N 1
ATOM 1151 C CA . THR A 1 155 ? 92.694 106.074 -56.584 1.00 36.94 155 THR A CA 1
ATOM 1152 C C . THR A 1 155 ? 93.405 105.268 -55.489 1.00 36.89 155 THR A C 1
ATOM 1153 O O . THR A 1 155 ? 93.858 104.126 -55.753 1.00 35.91 155 THR A O 1
ATOM 1157 N N . GLY A 1 156 ? 93.480 105.830 -54.276 1.00 37.75 156 GLY A N 1
ATOM 1158 C CA . GLY A 1 156 ? 94.019 105.127 -53.094 1.00 35.52 156 GLY A CA 1
ATOM 1159 C C . GLY A 1 156 ? 95.484 104.797 -53.302 1.00 36.31 156 GLY A C 1
ATOM 1160 O O . GLY A 1 156 ? 96.164 105.489 -54.065 1.00 37.20 156 GLY A O 1
ATOM 1161 N N . GLY A 1 157 ? 95.949 103.700 -52.717 1.00 34.79 157 GLY A N 1
ATOM 1162 C CA . GLY A 1 157 ? 97.349 103.387 -52.719 1.00 35.26 157 GLY A CA 1
ATOM 1163 C C . GLY A 1 157 ? 97.319 101.895 -52.671 1.00 36.31 157 GLY A C 1
ATOM 1164 O O . GLY A 1 157 ? 96.219 101.352 -52.583 1.00 36.27 157 GLY A O 1
ATOM 1165 N N . ARG A 1 158 ? 98.473 101.231 -52.777 1.00 35.14 158 ARG A N 1
ATOM 1166 C CA . ARG A 1 158 ? 98.537 99.773 -52.589 1.00 35.17 158 ARG A CA 1
ATOM 1167 C C . ARG A 1 158 ? 99.737 99.438 -51.716 1.00 34.79 158 ARG A C 1
ATOM 1168 O O . ARG A 1 158 ? 100.641 100.275 -51.582 1.00 34.80 158 ARG A O 1
ATOM 1176 N N . PRO A 1 159 ? 99.806 98.192 -51.188 1.00 34.98 159 PRO A N 1
ATOM 1177 C CA . PRO A 1 159 ? 101.016 97.801 -50.416 1.00 36.14 159 PRO A CA 1
ATOM 1178 C C . PRO A 1 159 ? 102.373 97.903 -51.136 1.00 36.32 159 PRO A C 1
ATOM 1179 O O . PRO A 1 159 ? 102.497 97.446 -52.280 1.00 38.19 159 PRO A O 1
ATOM 1183 N N . ARG A 1 160 ? 103.380 98.450 -50.434 1.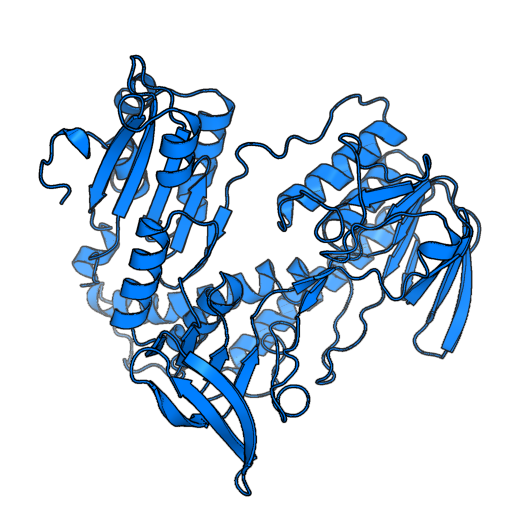00 36.86 160 ARG A N 1
ATOM 1184 C CA . ARG A 1 160 ? 104.770 98.550 -50.875 1.00 35.39 160 ARG A CA 1
ATOM 1185 C C . ARG A 1 160 ? 105.490 97.238 -50.714 1.00 35.35 160 ARG A C 1
ATOM 1186 O O . ARG A 1 160 ? 105.282 96.507 -49.719 1.00 35.63 160 ARG A O 1
ATOM 1194 N N . TYR A 1 161 ? 106.352 96.941 -51.701 1.00 36.18 161 TYR A N 1
ATOM 1195 C CA . TYR A 1 161 ? 107.306 95.857 -51.637 1.00 35.84 161 TYR A CA 1
ATOM 1196 C C . TYR A 1 161 ? 108.723 96.393 -51.471 1.00 36.42 161 TYR A C 1
ATOM 1197 O O . TYR A 1 161 ? 109.080 97.443 -52.028 1.00 35.82 161 TYR A O 1
ATOM 1206 N N . PRO A 1 162 ? 109.552 95.665 -50.697 1.00 36.71 162 PRO A N 1
ATOM 1207 C CA . PRO A 1 162 ? 110.925 96.099 -50.536 1.00 36.95 162 PRO A CA 1
ATOM 1208 C C . PRO A 1 162 ? 111.736 95.924 -51.812 1.00 38.22 162 PRO A C 1
ATOM 1209 O O . PRO A 1 162 ? 111.410 95.084 -52.666 1.00 38.57 162 PRO A O 1
ATOM 1213 N N . THR A 1 163 ? 112.749 96.758 -51.959 1.00 38.04 163 THR A N 1
ATOM 1214 C CA . THR A 1 163 ? 113.759 96.464 -52.945 1.00 40.04 163 THR A CA 1
ATOM 1215 C C . THR A 1 163 ? 114.919 95.906 -52.152 1.00 40.37 163 THR A C 1
ATOM 1216 O O . THR A 1 163 ? 115.044 96.170 -50.935 1.00 42.21 163 THR A O 1
ATOM 1220 N N . GLN A 1 164 ? 115.715 95.078 -52.792 1.00 39.77 164 GLN A N 1
ATOM 1221 C CA . GLN A 1 164 ? 116.942 94.686 -52.152 1.00 39.60 164 GLN A CA 1
ATOM 1222 C C . GLN A 1 164 ? 116.726 93.421 -51.343 1.00 39.31 164 GLN A C 1
ATOM 1223 O O . GLN A 1 164 ? 117.676 92.912 -50.774 1.00 39.36 164 GLN A O 1
ATOM 1229 N N . VAL A 1 165 ? 115.481 92.941 -51.249 1.00 38.77 165 VAL A N 1
ATOM 1230 C CA . VAL A 1 165 ? 115.226 91.664 -50.570 1.00 37.97 165 VAL A CA 1
ATOM 1231 C C . VAL A 1 165 ? 114.838 90.637 -51.625 1.00 38.30 165 VAL A C 1
ATOM 1232 O O . VAL A 1 165 ? 113.683 90.597 -52.069 1.00 37.51 165 VAL A O 1
ATOM 1236 N N . LYS A 1 166 ? 115.801 89.844 -52.077 1.00 39.00 166 LYS A N 1
ATOM 1237 C CA . LYS A 1 166 ? 115.505 88.825 -53.089 1.00 40.50 166 LYS A CA 1
ATOM 1238 C C . LYS A 1 166 ? 114.535 87.754 -52.515 1.00 40.09 166 LYS A C 1
ATOM 1239 O O . LYS A 1 166 ? 114.711 87.276 -51.402 1.00 40.47 166 LYS A O 1
ATOM 1245 N N . GLY A 1 167 ? 113.494 87.412 -53.265 1.00 39.84 167 GLY A N 1
ATOM 1246 C CA . GLY A 1 167 ? 112.526 86.437 -52.824 1.00 39.81 167 GLY A CA 1
ATOM 1247 C C . GLY A 1 167 ? 111.297 87.131 -52.243 1.00 40.64 167 GLY A C 1
ATOM 1248 O O . GLY A 1 167 ? 110.271 86.485 -51.984 1.00 40.47 167 GLY A O 1
ATOM 1249 N N . ALA A 1 168 ? 111.392 88.440 -52.025 1.00 40.70 168 ALA A N 1
ATOM 1250 C CA . ALA A 1 168 ? 110.278 89.177 -51.412 1.00 41.19 168 ALA A CA 1
ATOM 1251 C C . ALA A 1 168 ? 109.004 89.163 -52.276 1.00 41.65 168 ALA A C 1
ATOM 1252 O O . ALA A 1 168 ? 107.913 88.830 -51.796 1.00 40.93 168 ALA A O 1
ATOM 1254 N N . LEU A 1 169 ? 109.167 89.497 -53.556 1.00 43.18 169 LEU A N 1
ATOM 1255 C CA . LEU A 1 169 ? 108.063 89.589 -54.546 1.00 44.23 169 LEU A CA 1
ATOM 1256 C C . LEU A 1 169 ? 107.438 88.219 -54.852 1.00 44.76 169 LEU A C 1
ATOM 1257 O O . LEU A 1 169 ? 106.229 88.106 -55.103 1.00 45.36 169 LEU A O 1
ATOM 1262 N N . GLU A 1 170 ? 108.275 87.185 -54.851 1.00 44.80 170 GLU A N 1
ATOM 1263 C CA . GLU A 1 170 ? 107.850 85.826 -55.188 1.00 45.31 170 GLU A CA 1
ATOM 1264 C C . GLU A 1 170 ? 107.146 85.094 -54.056 1.00 45.62 170 GLU A C 1
ATOM 1265 O O . GLU A 1 170 ? 106.183 84.348 -54.300 1.00 46.37 170 GLU A O 1
ATOM 1271 N N . TYR A 1 171 ? 107.626 85.291 -52.829 1.00 44.94 171 TYR A N 1
ATOM 1272 C CA . TYR A 1 171 ? 107.187 84.464 -51.722 1.00 44.68 171 TYR A CA 1
ATOM 1273 C C . TYR A 1 171 ? 106.327 85.171 -50.713 1.00 45.16 171 TYR A C 1
ATOM 1274 O O . TYR A 1 171 ? 105.565 84.525 -50.008 1.00 45.32 171 TYR A O 1
ATOM 1283 N N . GLY A 1 172 ? 106.436 86.499 -50.672 1.00 44.61 172 GLY A N 1
ATOM 1284 C CA . GLY A 1 172 ? 105.751 87.290 -49.686 1.00 43.54 172 GLY A CA 1
ATOM 1285 C C . GLY A 1 172 ? 104.343 87.607 -50.116 1.00 42.98 172 GLY A C 1
ATOM 1286 O O . GLY A 1 172 ? 103.996 87.426 -51.266 1.00 44.70 172 GLY A O 1
ATOM 1287 N N . ILE A 1 173 ? 103.544 88.074 -49.170 1.00 40.60 173 ILE A N 1
ATOM 1288 C CA . ILE A 1 173 ? 102.186 88.484 -49.388 1.00 39.56 173 ILE A CA 1
ATOM 1289 C C . ILE A 1 173 ? 102.108 89.838 -48.651 1.00 40.73 173 ILE A C 1
ATOM 1290 O O . ILE A 1 173 ? 103.054 90.227 -47.945 1.00 39.30 173 ILE A O 1
ATOM 1295 N N . THR A 1 174 ? 100.980 90.533 -48.839 1.00 41.35 174 THR A N 1
ATOM 1296 C CA . THR A 1 174 ? 100.715 91.864 -48.269 1.00 40.15 174 THR A CA 1
ATOM 1297 C C . THR A 1 174 ? 99.299 91.830 -47.689 1.00 39.34 174 THR A C 1
ATOM 1298 O O . THR A 1 174 ? 98.637 90.798 -47.792 1.00 37.77 174 THR A O 1
ATOM 1302 N N . SER A 1 175 ? 98.827 92.955 -47.135 1.00 38.13 175 SER A N 1
ATOM 1303 C CA . SER A 1 175 ? 97.504 93.041 -46.582 1.00 39.12 175 SER A CA 1
ATOM 1304 C C . SER A 1 175 ? 96.393 92.756 -47.588 1.00 39.24 175 SER A C 1
ATOM 1305 O O . SER A 1 175 ? 95.295 92.440 -47.189 1.00 38.47 175 SER A O 1
ATOM 1308 N N . ASP A 1 176 ? 96.718 92.816 -48.884 1.00 39.87 176 ASP A N 1
ATOM 1309 C CA . ASP A 1 176 ? 95.760 92.627 -49.977 1.00 39.02 176 ASP A CA 1
ATOM 1310 C C . ASP A 1 176 ? 95.394 91.149 -50.080 1.00 38.53 176 ASP A C 1
ATOM 1311 O O . ASP A 1 176 ? 94.332 90.802 -50.545 1.00 39.66 176 ASP A O 1
ATOM 1316 N N . ASP A 1 177 ? 96.316 90.292 -49.676 1.00 38.46 177 ASP A N 1
ATOM 1317 C CA . ASP A 1 177 ? 96.212 88.856 -49.830 1.00 37.59 177 ASP A CA 1
ATOM 1318 C C . ASP A 1 177 ? 95.670 88.200 -48.554 1.00 38.24 177 ASP A C 1
ATOM 1319 O O . ASP A 1 177 ? 94.956 87.202 -48.609 1.00 37.77 177 ASP A O 1
ATOM 1324 N N . ILE A 1 178 ? 96.038 88.767 -47.400 1.00 38.06 178 ILE A N 1
ATOM 1325 C CA . ILE A 1 178 ? 95.791 88.153 -46.110 1.00 38.31 178 ILE A CA 1
ATOM 1326 C C . ILE A 1 178 ? 94.339 87.861 -45.794 1.00 37.31 178 ILE A C 1
ATOM 1327 O O . ILE A 1 178 ? 94.043 86.767 -45.268 1.00 34.77 178 ILE A O 1
ATOM 1332 N N . PHE A 1 179 ? 93.461 88.791 -46.194 1.00 37.16 179 PHE A N 1
ATOM 1333 C CA . PHE A 1 179 ? 92.051 88.666 -45.960 1.00 37.40 179 PHE A CA 1
ATOM 1334 C C . PHE A 1 179 ? 91.402 87.658 -46.895 1.00 38.07 179 PHE A C 1
ATOM 1335 O O . PHE A 1 179 ? 90.236 87.278 -46.678 1.00 38.58 179 PHE A O 1
ATOM 1343 N N . TRP A 1 180 ? 92.154 87.199 -47.913 1.00 37.72 180 TRP A N 1
ATOM 1344 C CA . TRP A 1 180 ? 91.575 86.421 -48.998 1.00 37.09 180 TRP A CA 1
ATOM 1345 C C . TRP A 1 180 ? 92.230 85.059 -49.106 1.00 38.09 180 TRP A C 1
ATOM 1346 O O . TRP A 1 180 ? 91.933 84.316 -50.012 1.00 39.09 180 TRP A O 1
ATOM 1357 N N . LEU A 1 181 ? 93.052 84.690 -48.132 1.00 39.29 181 LEU A N 1
ATOM 1358 C CA . LEU A 1 181 ? 93.754 83.409 -48.164 1.00 40.00 181 LEU A CA 1
ATOM 1359 C C . LEU A 1 181 ? 92.783 82.253 -48.116 1.00 40.32 181 LEU A C 1
ATOM 1360 O O . LEU A 1 181 ? 91.898 82.242 -47.305 1.00 39.97 181 LEU A O 1
ATOM 1365 N N . LYS A 1 182 ? 92.933 81.316 -49.047 1.00 42.16 182 LYS A N 1
ATOM 1366 C CA . LYS A 1 182 ? 92.249 80.020 -49.014 1.00 43.73 182 LYS A CA 1
ATOM 1367 C C . LYS A 1 182 ? 92.608 79.250 -47.725 1.00 43.70 182 LYS A C 1
ATOM 1368 O O . LYS A 1 182 ? 91.729 78.737 -47.021 1.00 44.86 182 LYS A O 1
ATOM 1374 N N . GLU A 1 183 ? 93.894 79.185 -47.396 1.00 41.79 183 GLU A N 1
ATOM 1375 C CA . GLU A 1 183 ? 94.291 78.395 -46.247 1.00 40.84 183 GLU A CA 1
ATOM 1376 C C . GLU A 1 183 ? 94.891 79.310 -45.204 1.00 39.44 183 GLU A C 1
ATOM 1377 O O . GLU A 1 183 ? 95.267 80.452 -45.489 1.00 37.55 183 GLU A O 1
ATOM 1383 N N . SER A 1 184 ? 94.980 78.775 -43.993 1.00 38.63 184 SER A N 1
ATOM 1384 C CA . SER A 1 184 ? 95.651 79.406 -42.878 1.00 37.89 184 SER A CA 1
ATOM 1385 C C . SER A 1 184 ? 97.066 79.818 -43.281 1.00 37.01 184 SER A C 1
ATOM 1386 O O . SER A 1 184 ? 97.772 79.027 -43.920 1.00 36.42 184 SER A O 1
ATOM 1389 N N . PRO A 1 185 ? 97.501 81.040 -42.928 1.00 36.52 185 PRO A N 1
ATOM 1390 C CA . PRO A 1 185 ? 98.948 81.283 -43.216 1.00 36.63 185 PRO A CA 1
ATOM 1391 C C . PRO A 1 185 ? 99.944 80.523 -42.285 1.00 37.76 185 PRO A C 1
ATOM 1392 O O . PRO A 1 185 ? 101.136 80.563 -42.543 1.00 38.56 185 PRO A O 1
ATOM 1396 N N . GLY A 1 186 ? 99.465 79.808 -41.244 1.00 37.86 186 GLY A N 1
ATOM 1397 C CA . GLY A 1 186 ? 100.330 79.021 -40.345 1.00 36.74 186 GLY A CA 1
ATOM 1398 C C . GLY A 1 186 ? 101.277 80.020 -39.706 1.00 38.68 186 GLY A C 1
ATOM 1399 O O . GLY A 1 186 ? 100.880 81.180 -39.401 1.00 38.59 186 GLY A O 1
ATOM 1400 N N . LYS A 1 187 ? 102.534 79.601 -39.550 1.00 38.82 187 LYS A N 1
ATOM 1401 C CA . LYS A 1 187 ? 103.567 80.378 -38.878 1.00 37.75 187 LYS A CA 1
ATOM 1402 C C . LYS A 1 187 ? 103.933 81.585 -39.709 1.00 37.30 187 LYS A C 1
ATOM 1403 O O . LYS A 1 187 ? 104.432 81.423 -40.801 1.00 36.03 187 LYS A O 1
ATOM 1409 N N . THR A 1 188 ? 103.697 82.789 -39.181 1.00 37.19 188 THR A N 1
ATOM 1410 C CA . THR A 1 188 ? 103.803 84.020 -39.960 1.00 38.18 188 THR A CA 1
ATOM 1411 C C . THR A 1 188 ? 104.857 84.977 -39.380 1.00 39.45 188 THR A C 1
ATOM 1412 O O . THR A 1 188 ? 104.887 85.260 -38.150 1.00 38.57 188 THR A O 1
ATOM 1416 N N . LEU A 1 189 ? 105.771 85.408 -40.260 1.00 39.09 189 LEU A N 1
ATOM 1417 C CA . LEU A 1 189 ? 106.557 86.602 -40.005 1.00 39.29 189 LEU A CA 1
ATOM 1418 C C . LEU A 1 189 ? 105.837 87.826 -40.629 1.00 39.61 189 LEU A C 1
ATOM 1419 O O . LEU A 1 189 ? 105.457 87.825 -41.809 1.00 40.00 189 LEU A O 1
ATOM 1424 N N . VAL A 1 190 ? 105.634 88.855 -39.831 1.00 38.74 190 VAL A N 1
ATOM 1425 C CA . VAL A 1 190 ? 105.087 90.125 -40.329 1.00 38.64 190 VAL A CA 1
ATOM 1426 C C . VAL A 1 190 ? 106.224 91.168 -40.344 1.00 39.55 190 VAL A C 1
ATOM 1427 O O . VAL A 1 190 ? 106.824 91.449 -39.300 1.00 39.38 190 VAL A O 1
ATOM 1431 N N . VAL A 1 191 ? 106.560 91.688 -41.531 1.00 38.35 191 VAL A N 1
ATOM 1432 C CA . VAL A 1 191 ? 107.623 92.604 -41.579 1.00 37.46 191 VAL A CA 1
ATOM 1433 C C . VAL A 1 191 ? 107.024 93.996 -41.566 1.00 38.07 191 VAL A C 1
ATOM 1434 O O . VAL A 1 191 ? 106.365 94.384 -42.512 1.00 39.96 191 VAL A O 1
ATOM 1438 N N . GLY A 1 192 ? 107.294 94.760 -40.515 1.00 38.58 192 GLY A N 1
ATOM 1439 C CA . GLY A 1 192 ? 107.003 96.212 -40.439 1.00 39.44 192 GLY A CA 1
ATOM 1440 C C . GLY A 1 192 ? 106.536 96.519 -39.014 1.00 40.30 192 GLY A C 1
ATOM 1441 O O . GLY A 1 192 ? 106.385 95.577 -38.215 1.00 41.63 192 GLY A O 1
ATOM 1442 N N . ALA A 1 193 ? 106.215 97.783 -38.729 1.00 39.51 193 ALA A N 1
ATOM 1443 C CA . ALA A 1 193 ? 106.037 98.281 -37.392 1.00 41.32 193 ALA A CA 1
ATOM 1444 C C . ALA A 1 193 ? 104.870 99.308 -37.298 1.00 42.58 193 ALA A C 1
ATOM 1445 O O . ALA A 1 193 ? 104.694 99.956 -36.280 1.00 41.20 193 ALA A O 1
ATOM 1447 N N . SER A 1 194 ? 104.127 99.421 -38.408 1.00 42.12 194 SER A N 1
ATOM 1448 C CA . SER A 1 194 ? 102.992 100.285 -38.621 1.00 41.91 194 SER A CA 1
ATOM 1449 C C . SER A 1 194 ? 101.750 99.651 -38.001 1.00 40.36 194 SER A C 1
ATOM 1450 O O . SER A 1 194 ? 101.768 98.511 -37.570 1.00 39.82 194 SER A O 1
ATOM 1453 N N . TYR A 1 195 ? 100.646 100.371 -38.083 1.00 39.40 195 TYR A N 1
ATOM 1454 C CA . TYR A 1 195 ? 99.399 99.889 -37.501 1.00 41.17 195 TYR A CA 1
ATOM 1455 C C . TYR A 1 195 ? 98.851 98.656 -38.253 1.00 39.13 195 TYR A C 1
ATOM 1456 O O . TYR A 1 195 ? 98.340 97.762 -37.654 1.00 38.55 195 TYR A O 1
ATOM 1465 N N . VAL A 1 196 ? 99.026 98.615 -39.560 1.00 37.83 196 VAL A N 1
ATOM 1466 C CA . VAL A 1 196 ? 98.731 97.449 -40.350 1.00 37.08 196 VAL A CA 1
ATOM 1467 C C . VAL A 1 196 ? 99.545 96.241 -39.853 1.00 37.50 196 VAL A C 1
ATOM 1468 O O . VAL A 1 196 ? 98.976 95.199 -39.593 1.00 38.57 196 VAL A O 1
ATOM 1472 N N . ALA A 1 197 ? 100.871 96.363 -39.784 1.00 36.62 197 ALA A N 1
ATOM 1473 C CA . ALA A 1 197 ? 101.707 95.312 -39.275 1.00 37.74 197 ALA A CA 1
ATOM 1474 C C . ALA A 1 197 ? 101.199 94.767 -37.881 1.00 37.48 197 ALA A C 1
ATOM 1475 O O . ALA A 1 197 ? 101.037 93.541 -37.651 1.00 38.09 197 ALA A O 1
ATOM 1477 N N . LEU A 1 198 ? 100.954 95.697 -36.981 1.00 37.86 198 LEU A N 1
ATOM 1478 C CA . LEU A 1 198 ? 100.642 95.376 -35.578 1.00 38.02 198 LEU A CA 1
ATOM 1479 C C . LEU A 1 198 ? 99.222 94.837 -35.452 1.00 37.78 198 LEU A C 1
ATOM 1480 O O . LEU A 1 198 ? 99.016 93.845 -34.750 1.00 37.54 198 LEU A O 1
ATOM 1485 N N . GLU A 1 199 ? 98.266 95.467 -36.153 1.00 38.63 199 GLU A N 1
ATOM 1486 C CA . GLU A 1 199 ? 96.894 94.896 -36.344 1.00 39.14 199 GLU A CA 1
ATOM 1487 C C . GLU A 1 199 ? 96.834 93.466 -36.854 1.00 39.56 199 GLU A C 1
ATOM 1488 O O . GLU A 1 199 ? 96.212 92.605 -36.191 1.00 40.00 199 GLU A O 1
ATOM 1494 N N . CYS A 1 200 ? 97.518 93.205 -37.971 1.00 38.69 200 CYS A N 1
ATOM 1495 C CA . CYS A 1 200 ? 97.521 91.878 -38.565 1.00 38.57 200 CYS A CA 1
ATOM 1496 C C . CYS A 1 200 ? 98.264 90.914 -37.674 1.00 39.01 200 CYS A C 1
ATOM 1497 O O . CYS A 1 200 ? 97.743 89.826 -37.382 1.00 40.75 200 CYS A O 1
ATOM 1500 N N . ALA A 1 201 ? 99.483 91.265 -37.255 1.00 37.81 201 ALA A N 1
ATOM 1501 C CA . ALA A 1 201 ? 100.181 90.401 -36.272 1.00 37.29 201 ALA A CA 1
ATOM 1502 C C . ALA A 1 201 ? 99.297 90.060 -35.090 1.00 36.53 201 ALA A C 1
ATOM 1503 O O . ALA A 1 201 ? 99.208 88.906 -34.711 1.00 37.45 201 ALA A O 1
ATOM 1505 N N . GLY A 1 202 ? 98.580 91.057 -34.590 1.00 35.74 202 GLY A N 1
ATOM 1506 C CA . GLY A 1 202 ? 97.748 90.872 -33.510 1.00 36.15 202 GLY A CA 1
ATOM 1507 C C . GLY A 1 202 ? 96.645 89.882 -33.707 1.00 37.09 202 GLY A C 1
ATOM 1508 O O . GLY A 1 202 ? 96.363 89.084 -32.792 1.00 38.75 202 GLY A O 1
ATOM 1509 N N . PHE A 1 203 ? 95.919 89.957 -34.824 1.00 37.09 203 PHE A N 1
ATOM 1510 C CA . PHE A 1 203 ? 94.785 89.076 -34.885 1.00 36.47 203 PHE A CA 1
ATOM 1511 C C . PHE A 1 203 ? 95.224 87.640 -35.164 1.00 37.00 203 PHE A C 1
ATOM 1512 O O . PHE A 1 203 ? 94.548 86.643 -34.762 1.00 37.53 203 PHE A O 1
ATOM 1520 N N . LEU A 1 204 ? 96.379 87.522 -35.811 1.00 38.07 204 LEU A N 1
ATOM 1521 C CA . LEU A 1 204 ? 96.964 86.212 -36.128 1.00 38.59 204 LEU A CA 1
ATOM 1522 C C . LEU A 1 204 ? 97.348 85.493 -34.814 1.00 39.29 204 LEU A C 1
ATOM 1523 O O . LEU A 1 204 ? 97.052 84.295 -34.653 1.00 38.57 204 LEU A O 1
ATOM 1528 N N . THR A 1 205 ? 97.976 86.228 -33.886 1.00 38.29 205 THR A N 1
ATOM 1529 C CA . THR A 1 205 ? 98.376 85.676 -32.639 1.00 37.47 205 THR A CA 1
ATOM 1530 C C . THR A 1 205 ? 97.077 85.305 -31.950 1.00 37.72 205 THR A C 1
ATOM 1531 O O . THR A 1 205 ? 96.996 84.215 -31.346 1.00 38.06 205 THR A O 1
ATOM 1535 N N . GLY A 1 206 ? 96.072 86.180 -32.059 1.00 35.96 206 GLY A N 1
ATOM 1536 C CA . GLY A 1 206 ? 94.783 85.997 -31.348 1.00 35.32 206 GLY A CA 1
ATOM 1537 C C . GLY A 1 206 ? 93.975 84.759 -31.792 1.00 36.49 206 GLY A C 1
ATOM 1538 O O . GLY A 1 206 ? 93.208 84.201 -30.998 1.00 35.64 206 GLY A O 1
ATOM 1539 N N . ILE A 1 207 ? 94.133 84.337 -33.054 1.00 35.54 207 ILE A N 1
ATOM 1540 C CA . ILE A 1 207 ? 93.453 83.119 -33.595 1.00 36.33 207 ILE A CA 1
ATOM 1541 C C . ILE A 1 207 ? 94.346 81.878 -33.498 1.00 37.59 207 ILE A C 1
ATOM 1542 O O . ILE A 1 207 ? 93.972 80.766 -33.912 1.00 37.58 207 ILE A O 1
ATOM 1547 N N . GLY A 1 208 ? 95.515 82.087 -32.864 1.00 37.07 208 GLY A N 1
ATOM 1548 C CA . GLY A 1 208 ? 96.287 80.992 -32.382 1.00 37.84 208 GLY A CA 1
ATOM 1549 C C . GLY A 1 208 ? 97.421 80.606 -33.279 1.00 38.58 208 GLY A C 1
ATOM 1550 O O . GLY A 1 208 ? 97.937 79.523 -33.126 1.00 38.79 208 GLY A O 1
ATOM 1551 N N . LEU A 1 209 ? 97.825 81.503 -34.177 1.00 38.62 209 LEU A N 1
ATOM 1552 C CA . LEU A 1 209 ? 98.952 81.226 -35.071 1.00 40.33 209 LEU A CA 1
ATOM 1553 C C . LEU A 1 209 ? 100.271 81.725 -34.463 1.00 39.92 209 LEU A C 1
ATOM 1554 O O . LEU A 1 209 ? 100.347 82.816 -33.903 1.00 40.44 209 LEU A O 1
ATOM 1559 N N . ASP A 1 210 ? 101.322 80.955 -34.632 1.00 39.97 210 ASP 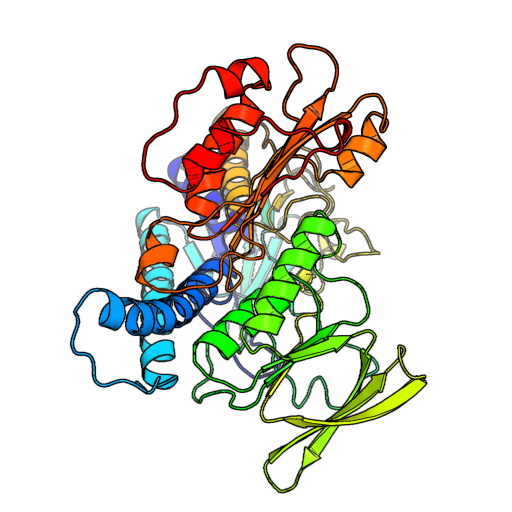A N 1
ATOM 1560 C CA . ASP A 1 210 ? 102.653 81.374 -34.242 1.00 40.38 210 ASP A CA 1
ATOM 1561 C C . ASP A 1 210 ? 103.111 82.600 -35.100 1.00 41.06 210 ASP A C 1
ATOM 1562 O O . ASP A 1 210 ? 103.430 82.462 -36.275 1.00 40.79 210 ASP A O 1
ATOM 1567 N N . THR A 1 211 ? 103.156 83.784 -34.473 1.00 41.38 211 THR A N 1
ATOM 1568 C CA . THR A 1 211 ? 103.333 85.072 -35.176 1.00 40.89 211 THR A CA 1
ATOM 1569 C C . THR A 1 211 ? 104.566 85.882 -34.649 1.00 41.43 211 THR A C 1
ATOM 1570 O O . THR A 1 211 ? 104.777 86.015 -33.466 1.00 41.33 211 THR A O 1
ATOM 1574 N N . THR A 1 212 ? 105.374 86.394 -35.568 1.00 41.21 212 THR A N 1
ATOM 1575 C CA . THR A 1 212 ? 106.504 87.216 -35.246 1.00 40.23 212 THR A CA 1
ATOM 1576 C C . THR A 1 212 ? 106.411 88.521 -36.034 1.00 39.60 212 THR A C 1
ATOM 1577 O O . THR A 1 212 ? 106.002 88.523 -37.168 1.00 37.11 212 THR A O 1
ATOM 1581 N N . VAL A 1 213 ? 106.811 89.615 -35.386 1.00 40.53 213 VAL A N 1
ATOM 1582 C CA . VAL A 1 213 ? 106.887 90.971 -35.990 1.00 40.37 213 VAL A CA 1
ATOM 1583 C C . VAL A 1 213 ? 108.343 91.416 -36.099 1.00 40.46 213 VAL A C 1
ATOM 1584 O O . VAL A 1 213 ? 109.095 91.368 -35.124 1.00 38.26 213 VAL A O 1
ATOM 1588 N N . MET A 1 214 ? 108.763 91.746 -37.324 1.00 40.95 214 MET A N 1
ATOM 1589 C CA . MET A 1 214 ? 110.099 92.262 -37.540 1.00 41.26 214 MET A CA 1
ATOM 1590 C C . MET A 1 214 ? 110.036 93.775 -37.667 1.00 41.55 214 MET A C 1
ATOM 1591 O O . MET A 1 214 ? 109.531 94.297 -38.644 1.00 39.73 214 MET A O 1
ATOM 1596 N N . MET A 1 215 ? 110.563 94.462 -36.651 1.00 43.48 215 MET A N 1
ATOM 1597 C CA . MET A 1 215 ? 110.685 95.944 -36.654 1.00 45.14 215 MET A CA 1
ATOM 1598 C C . MET A 1 215 ? 112.122 96.356 -36.839 1.00 44.60 215 MET A C 1
ATOM 1599 O O . MET A 1 215 ? 113.015 95.832 -36.179 1.00 44.77 215 MET A O 1
ATOM 1604 N N . ARG A 1 216 ? 112.331 97.298 -37.752 1.00 44.73 216 ARG A N 1
ATOM 1605 C CA . ARG A 1 216 ? 113.621 97.847 -37.990 1.00 45.20 216 ARG A CA 1
ATOM 1606 C C . ARG A 1 216 ? 114.018 98.824 -36.891 1.00 44.56 216 ARG A C 1
ATOM 1607 O O . ARG A 1 216 ? 115.166 98.876 -36.445 1.00 42.76 216 ARG A O 1
ATOM 1615 N N . SER A 1 217 ? 113.024 99.547 -36.417 1.00 45.55 217 SER A N 1
ATOM 1616 C CA . SER A 1 217 ? 113.193 100.670 -35.514 1.00 46.99 217 SER A CA 1
ATOM 1617 C C . SER A 1 217 ? 112.061 100.678 -34.440 1.00 45.98 217 SER A C 1
ATOM 1618 O O . SER A 1 217 ? 111.821 99.661 -33.796 1.00 46.98 217 SER A O 1
ATOM 1621 N N . ILE A 1 218 ? 111.407 101.833 -34.265 1.00 43.85 218 ILE A N 1
ATOM 1622 C CA . ILE A 1 218 ? 110.292 102.026 -33.344 1.00 41.36 218 ILE A CA 1
ATOM 1623 C C . ILE A 1 218 ? 108.970 101.494 -33.907 1.00 42.09 218 ILE A C 1
ATOM 1624 O O . ILE A 1 218 ? 108.773 101.441 -35.149 1.00 42.27 218 ILE A O 1
ATOM 1629 N N . PRO A 1 219 ? 108.031 101.112 -33.011 1.00 40.90 219 PRO A N 1
ATOM 1630 C CA . PRO A 1 219 ? 106.643 100.855 -33.384 1.00 40.00 219 PRO A CA 1
ATOM 1631 C C . PRO A 1 219 ? 105.912 102.157 -33.666 1.00 39.44 219 PRO A C 1
ATOM 1632 O O . PRO A 1 219 ? 106.151 103.163 -32.972 1.00 38.94 219 PRO A O 1
ATOM 1636 N N . LEU A 1 220 ? 105.023 102.142 -34.671 1.00 38.42 220 LEU A N 1
ATOM 1637 C CA . LEU A 1 220 ? 104.051 103.212 -34.881 1.00 38.54 220 LEU A CA 1
ATOM 1638 C C . LEU A 1 220 ? 104.663 104.653 -34.943 1.00 38.50 220 LEU A C 1
ATOM 1639 O O . LEU A 1 220 ? 104.173 105.633 -34.313 1.00 37.07 220 LEU A O 1
ATOM 1644 N N . ARG A 1 221 ? 105.727 104.794 -35.720 1.00 39.26 221 ARG A N 1
ATOM 1645 C CA . ARG A 1 221 ? 106.290 106.115 -36.000 1.00 38.75 221 ARG A CA 1
ATOM 1646 C C . ARG A 1 221 ? 105.134 107.105 -36.285 1.00 38.09 221 ARG A C 1
ATOM 1647 O O . ARG A 1 221 ? 104.179 106.810 -37.008 1.00 38.07 221 ARG A O 1
ATOM 1655 N N . GLY A 1 222 ? 105.240 108.292 -35.717 1.00 39.03 222 GLY A N 1
ATOM 1656 C CA . GLY A 1 222 ? 104.223 109.298 -35.851 1.00 40.39 222 GLY A CA 1
ATOM 1657 C C . GLY A 1 222 ? 103.111 109.197 -34.798 1.00 41.81 222 GLY A C 1
ATOM 1658 O O . GLY A 1 222 ? 102.330 110.148 -34.659 1.00 43.17 222 GLY A O 1
ATOM 1659 N N . PHE A 1 223 ? 103.017 108.075 -34.062 1.00 39.58 223 PHE A N 1
ATOM 1660 C CA . PHE A 1 223 ? 102.048 107.968 -32.951 1.00 38.14 223 PHE A CA 1
ATOM 1661 C C . PHE A 1 223 ? 102.837 108.265 -31.640 1.00 38.56 223 PHE A C 1
ATOM 1662 O O . PHE A 1 223 ? 104.062 108.054 -31.611 1.00 37.14 223 PHE A O 1
ATOM 1670 N N . ASP A 1 224 ? 102.152 108.754 -30.596 1.00 37.24 224 ASP A N 1
ATOM 1671 C CA . ASP A 1 224 ? 102.740 108.943 -29.267 1.00 37.01 224 ASP A CA 1
ATOM 1672 C C . ASP A 1 224 ? 103.523 107.688 -28.951 1.00 35.43 224 ASP A C 1
ATOM 1673 O O . ASP A 1 224 ? 102.975 106.600 -28.973 1.00 36.11 224 ASP A O 1
ATOM 1678 N N . GLN A 1 225 ? 104.777 107.866 -28.615 1.00 35.78 225 GLN A N 1
ATOM 1679 C CA . GLN A 1 225 ? 105.759 106.795 -28.458 1.00 37.11 225 GLN A CA 1
ATOM 1680 C C . GLN A 1 225 ? 105.655 105.969 -27.182 1.00 37.73 225 GLN A C 1
ATOM 1681 O O . GLN A 1 225 ? 105.972 104.764 -27.188 1.00 35.87 225 GLN A O 1
ATOM 1687 N N . GLN A 1 226 ? 105.244 106.636 -26.111 1.00 38.47 226 GLN A N 1
ATOM 1688 C CA . GLN A 1 226 ? 104.934 105.924 -24.865 1.00 39.92 226 GLN A CA 1
ATOM 1689 C C . GLN A 1 226 ? 103.699 105.043 -25.089 1.00 39.12 226 GLN A C 1
ATOM 1690 O O . GLN A 1 226 ? 103.713 103.901 -24.674 1.00 40.11 226 GLN A O 1
ATOM 1696 N N . MET A 1 227 ? 102.655 105.550 -25.751 1.00 38.70 227 MET A N 1
ATOM 1697 C CA . MET A 1 227 ? 101.510 104.676 -26.090 1.00 39.28 227 MET A CA 1
ATOM 1698 C C . MET A 1 227 ? 101.876 103.467 -26.958 1.00 38.98 227 MET A C 1
ATOM 1699 O O . MET A 1 227 ? 101.413 102.338 -26.682 1.00 40.51 227 MET A O 1
ATOM 1704 N N . SER A 1 228 ? 102.651 103.722 -28.000 1.00 37.32 228 SER A N 1
ATOM 1705 C CA . SER A 1 228 ? 103.088 102.714 -29.022 1.00 38.94 228 SER A CA 1
ATOM 1706 C C . SER A 1 228 ? 103.898 101.611 -28.369 1.00 38.77 228 SER A C 1
ATOM 1707 O O . SER A 1 228 ? 103.836 100.457 -28.728 1.00 38.60 228 SER A O 1
ATOM 1710 N N . SER A 1 229 ? 104.655 101.990 -27.366 1.00 39.31 229 SER A N 1
ATOM 1711 C CA . SER A 1 229 ? 105.461 101.000 -26.677 1.00 42.27 229 SER A CA 1
ATOM 1712 C C . SER A 1 229 ? 104.675 100.164 -25.678 1.00 42.08 229 SER A C 1
ATOM 1713 O O . SER A 1 229 ? 104.871 98.938 -25.586 1.00 42.81 229 SER A O 1
ATOM 1716 N N . LEU A 1 230 ? 103.734 100.794 -24.973 1.00 41.02 230 LEU A N 1
ATOM 1717 C CA . LEU A 1 230 ? 102.664 99.997 -24.284 1.00 38.69 230 LEU A CA 1
ATOM 1718 C C . LEU A 1 230 ? 101.927 98.988 -25.185 1.00 37.92 230 LEU A C 1
ATOM 1719 O O . LEU A 1 230 ? 101.708 97.862 -24.785 1.00 39.37 230 LEU A O 1
ATOM 1724 N N . VAL A 1 231 ? 101.560 99.369 -26.410 1.00 37.39 231 VAL A N 1
ATOM 1725 C CA . VAL A 1 231 ? 100.836 98.523 -27.292 1.00 36.82 231 VAL A CA 1
ATOM 1726 C C . VAL A 1 231 ? 101.657 97.263 -27.653 1.00 37.31 231 VAL A C 1
ATOM 1727 O O . VAL A 1 231 ? 101.133 96.139 -27.631 1.00 36.55 231 VAL A O 1
ATOM 1731 N N . THR A 1 232 ? 102.920 97.420 -28.030 1.00 37.49 232 THR A N 1
ATOM 1732 C CA . THR A 1 232 ? 103.744 96.256 -28.262 1.00 39.27 232 THR A CA 1
ATOM 1733 C C . THR A 1 232 ? 104.142 95.413 -27.030 1.00 39.91 232 THR A C 1
ATOM 1734 O O . THR A 1 232 ? 104.274 94.192 -27.169 1.00 39.16 232 THR A O 1
ATOM 1738 N N . GLU A 1 233 ? 104.302 96.044 -25.856 1.00 39.15 233 GLU A N 1
ATOM 1739 C CA . GLU A 1 233 ? 104.550 95.333 -24.627 1.00 41.64 233 GLU A CA 1
ATOM 1740 C C . GLU A 1 233 ? 103.398 94.403 -24.375 1.00 40.25 233 GLU A C 1
ATOM 1741 O O . GLU A 1 233 ? 103.625 93.275 -23.999 1.00 39.82 233 GLU A O 1
ATOM 1747 N N . HIS A 1 234 ? 102.161 94.879 -24.601 1.00 39.12 234 HIS A N 1
ATOM 1748 C CA . HIS A 1 234 ? 100.971 94.062 -24.407 1.00 38.46 234 HIS A CA 1
ATOM 1749 C C . HIS A 1 234 ? 101.000 92.892 -25.402 1.00 37.70 234 HIS A C 1
ATOM 1750 O O . HIS A 1 234 ? 100.730 91.734 -25.019 1.00 37.17 234 HIS A O 1
ATOM 1757 N N . MET A 1 235 ? 101.343 93.188 -26.656 1.00 37.59 235 MET A N 1
ATOM 1758 C CA . MET A 1 235 ? 101.365 92.169 -27.738 1.00 39.16 235 MET A CA 1
ATOM 1759 C C . MET A 1 235 ? 102.387 91.104 -27.416 1.00 39.37 235 MET A C 1
ATOM 1760 O O . MET A 1 235 ? 102.134 89.933 -27.570 1.00 38.20 235 MET A O 1
ATOM 1765 N N . GLU A 1 236 ? 103.555 91.527 -26.937 1.00 40.63 236 GLU A N 1
ATOM 1766 C CA . GLU A 1 236 ? 104.585 90.589 -26.528 1.00 42.69 236 GLU A CA 1
ATOM 1767 C C . GLU A 1 236 ? 104.212 89.737 -25.282 1.00 43.79 236 GLU A C 1
ATOM 1768 O O . GLU A 1 236 ? 104.464 88.507 -25.299 1.00 44.63 236 GLU A O 1
ATOM 1774 N N . SER A 1 237 ? 103.642 90.338 -24.221 1.00 41.85 237 SER A N 1
ATOM 1775 C CA . SER A 1 237 ? 103.060 89.503 -23.126 1.00 42.95 237 SER A CA 1
ATOM 1776 C C . SER A 1 237 ? 101.998 88.536 -23.645 1.00 42.17 237 SER A C 1
ATOM 1777 O O . SER A 1 237 ? 101.717 87.557 -22.983 1.00 41.81 237 SER A O 1
ATOM 1780 N N . HIS A 1 238 ? 101.297 88.869 -24.727 1.00 39.97 238 HIS A N 1
ATOM 1781 C CA . HIS A 1 238 ? 100.211 87.981 -25.115 1.00 41.30 238 HIS A CA 1
ATOM 1782 C C . HIS A 1 238 ? 100.488 87.073 -26.334 1.00 41.45 238 HIS A C 1
ATOM 1783 O O . HIS A 1 238 ? 99.559 86.619 -27.007 1.00 42.54 238 HIS A O 1
ATOM 1790 N N . GLY A 1 239 ? 101.778 86.810 -26.581 1.00 40.40 239 GLY A N 1
ATOM 1791 C CA . GLY A 1 239 ? 102.177 85.728 -27.451 1.00 39.65 239 GLY A CA 1
ATOM 1792 C C . GLY A 1 239 ? 102.713 86.136 -28.815 1.00 38.90 239 GLY A C 1
ATOM 1793 O O . GLY A 1 239 ? 103.035 85.263 -29.623 1.00 37.21 239 GLY A O 1
ATOM 1794 N N . THR A 1 240 ? 102.787 87.437 -29.096 1.00 37.95 240 THR A N 1
ATOM 1795 C CA . THR A 1 240 ? 103.353 87.861 -30.363 1.00 39.34 240 THR A CA 1
ATOM 1796 C C . THR A 1 240 ? 104.857 88.061 -30.137 1.00 41.00 240 THR A C 1
ATOM 1797 O O . THR A 1 240 ? 105.267 88.852 -29.262 1.00 41.23 240 THR A O 1
ATOM 1801 N N . GLN A 1 241 ? 105.674 87.339 -30.914 1.00 41.03 241 GLN A N 1
ATOM 1802 C CA . GLN A 1 241 ? 107.123 87.516 -30.893 1.00 41.19 241 GLN A CA 1
ATOM 1803 C C . GLN A 1 241 ? 107.582 88.734 -31.655 1.00 40.89 241 GLN A C 1
ATOM 1804 O O . GLN A 1 241 ? 106.956 89.122 -32.641 1.00 40.81 241 GLN A O 1
ATOM 1810 N N . PHE A 1 242 ? 108.684 89.327 -31.206 1.00 39.28 242 PHE A N 1
ATOM 1811 C CA . PHE A 1 242 ? 109.209 90.546 -31.839 1.00 38.54 242 PHE A CA 1
ATOM 1812 C C . PHE A 1 242 ? 110.714 90.371 -32.150 1.00 39.60 242 PHE A C 1
ATOM 1813 O O . PHE A 1 242 ? 111.512 90.012 -31.254 1.00 38.56 242 PHE A O 1
ATOM 1821 N N . LEU A 1 243 ? 111.099 90.593 -33.409 1.00 39.79 243 LEU A N 1
ATOM 1822 C CA . LEU A 1 243 ? 112.510 90.758 -33.737 1.00 40.37 243 LEU A CA 1
ATOM 1823 C C . LEU A 1 243 ? 112.817 92.256 -33.888 1.00 40.42 243 LEU A C 1
ATOM 1824 O O . LEU A 1 243 ? 112.355 92.958 -34.834 1.00 40.49 243 LEU A O 1
ATOM 1829 N N . LYS A 1 244 ? 113.521 92.782 -32.906 1.00 39.23 244 LYS A N 1
ATOM 1830 C CA . LYS A 1 244 ? 113.733 94.215 -32.848 1.00 39.72 244 LYS A CA 1
ATOM 1831 C C . LYS A 1 244 ? 115.060 94.592 -33.513 1.00 39.72 244 LYS A C 1
ATOM 1832 O O . LYS A 1 244 ? 116.088 93.902 -33.313 1.00 38.71 244 LYS A O 1
ATOM 1838 N N . GLY A 1 245 ? 115.057 95.689 -34.265 1.00 38.16 245 GLY A N 1
ATOM 1839 C CA . GLY A 1 245 ? 116.299 96.186 -34.855 1.00 38.88 245 GLY A CA 1
ATOM 1840 C C . GLY A 1 245 ? 116.764 95.240 -35.936 1.00 39.17 245 GLY A C 1
ATOM 1841 O O . GLY A 1 245 ? 117.935 95.121 -36.195 1.00 37.63 245 GLY A O 1
ATOM 1842 N N . CYS A 1 246 ? 115.802 94.538 -36.529 1.00 40.05 246 CYS A N 1
ATOM 1843 C CA . CYS A 1 246 ? 116.061 93.525 -37.536 1.00 40.99 246 CYS A CA 1
ATOM 1844 C C . CYS A 1 246 ? 115.468 93.956 -38.863 1.00 41.84 246 CYS A C 1
ATOM 1845 O O . CYS A 1 246 ? 114.398 94.557 -38.900 1.00 41.79 246 CYS A O 1
ATOM 1848 N N . VAL A 1 247 ? 116.164 93.639 -39.939 1.00 42.01 247 VAL A N 1
ATOM 1849 C CA . VAL A 1 247 ? 115.744 94.016 -41.273 1.00 43.34 247 VAL A CA 1
ATOM 1850 C C . VAL A 1 247 ? 115.997 92.766 -42.143 1.00 42.71 247 VAL A C 1
ATOM 1851 O O . VAL A 1 247 ? 117.069 92.143 -42.016 1.00 41.67 247 VAL A O 1
ATOM 1855 N N . PRO A 1 248 ? 115.025 92.384 -43.022 1.00 41.96 248 PRO A N 1
ATOM 1856 C CA . PRO A 1 248 ? 115.261 91.152 -43.797 1.00 41.42 248 PRO A CA 1
ATOM 1857 C C . PRO A 1 248 ? 116.308 91.337 -44.914 1.00 41.34 248 PRO A C 1
ATOM 1858 O O . PRO A 1 248 ? 116.617 92.452 -45.310 1.00 40.29 248 PRO A O 1
ATOM 1862 N N . SER A 1 249 ? 116.893 90.253 -45.391 1.00 41.46 249 SER A N 1
ATOM 1863 C CA . SER A 1 249 ? 117.830 90.424 -46.492 1.00 42.38 249 SER A CA 1
ATOM 1864 C C . SER A 1 249 ? 117.562 89.554 -47.710 1.00 41.87 249 SER A C 1
ATOM 1865 O O . SER A 1 249 ? 118.040 89.875 -48.783 1.00 42.07 249 SER A O 1
ATOM 1868 N N . HIS A 1 250 ? 116.799 88.473 -47.529 1.00 41.76 250 HIS A N 1
ATOM 1869 C CA . HIS A 1 250 ? 116.334 87.603 -48.616 1.00 41.96 250 HIS A CA 1
ATOM 1870 C C . HIS A 1 250 ? 115.490 86.456 -48.093 1.00 41.64 250 HIS A C 1
ATOM 1871 O O . HIS A 1 250 ? 115.592 86.077 -46.931 1.00 42.34 250 HIS A O 1
ATOM 1878 N N . ILE A 1 251 ? 114.668 85.894 -48.969 1.00 41.42 251 ILE A N 1
ATOM 1879 C CA . ILE A 1 251 ? 113.786 84.789 -48.610 1.00 41.61 251 ILE A CA 1
ATOM 1880 C C . ILE A 1 251 ? 114.068 83.670 -49.593 1.00 41.48 251 ILE A C 1
ATOM 1881 O O . ILE A 1 251 ? 114.241 83.928 -50.754 1.00 41.82 251 ILE A O 1
ATOM 1886 N N . LYS A 1 252 ? 114.162 82.435 -49.118 1.00 41.82 252 LYS A N 1
ATOM 1887 C CA . LYS A 1 252 ? 114.381 81.285 -49.977 1.00 42.04 252 LYS A CA 1
ATOM 1888 C C . LYS A 1 252 ? 113.204 80.372 -49.704 1.00 41.65 252 LYS A C 1
ATOM 1889 O O . LYS A 1 252 ? 112.874 80.147 -48.543 1.00 41.29 252 LYS A O 1
ATOM 1895 N N . LYS A 1 253 ? 112.570 79.868 -50.764 1.00 41.79 253 LYS A N 1
ATOM 1896 C CA . LYS A 1 253 ? 111.588 78.792 -50.654 1.00 42.09 253 LYS A CA 1
ATOM 1897 C C . LYS A 1 253 ? 112.274 77.411 -50.591 1.00 41.99 253 LYS A C 1
ATOM 1898 O O . LYS A 1 253 ? 113.006 77.031 -51.494 1.00 41.86 253 LYS A O 1
ATOM 1904 N N . LEU A 1 254 ? 112.001 76.673 -49.515 1.00 42.12 254 LEU A N 1
ATOM 1905 C CA . LEU A 1 254 ? 112.574 75.348 -49.249 1.00 42.22 254 LEU A CA 1
ATOM 1906 C C . LEU A 1 254 ? 111.808 74.182 -49.933 1.00 41.97 254 LEU A C 1
ATOM 1907 O O . LEU A 1 254 ? 110.627 74.343 -50.284 1.00 41.57 254 LEU A O 1
ATOM 1912 N N . PRO A 1 255 ? 112.466 72.999 -50.106 1.00 41.65 255 PRO A N 1
ATOM 1913 C CA . PRO A 1 255 ? 111.745 71.867 -50.750 1.00 42.20 255 PRO A CA 1
ATOM 1914 C C . PRO A 1 255 ? 110.379 71.535 -50.112 1.00 41.98 255 PRO A C 1
ATOM 1915 O O . PRO A 1 255 ? 109.510 70.950 -50.751 1.00 42.24 255 PRO A O 1
ATOM 1919 N N . THR A 1 256 ? 110.217 71.948 -48.862 1.00 42.41 256 THR A N 1
ATOM 1920 C CA . THR A 1 256 ? 109.016 71.711 -48.059 1.00 42.33 256 THR A CA 1
ATOM 1921 C C . THR A 1 256 ? 107.926 72.783 -48.298 1.00 41.82 256 THR A C 1
ATOM 1922 O O . THR A 1 256 ? 106.789 72.645 -47.840 1.00 40.59 256 THR A O 1
ATOM 1926 N N . ASN A 1 257 ? 108.295 73.808 -49.073 1.00 41.55 257 ASN A N 1
ATOM 1927 C CA . ASN A 1 257 ? 107.470 74.978 -49.377 1.00 41.30 257 ASN A CA 1
ATOM 1928 C C . ASN A 1 257 ? 107.467 76.004 -48.246 1.00 40.41 257 ASN A C 1
ATOM 1929 O O . ASN A 1 257 ? 106.958 77.106 -48.410 1.00 40.06 257 ASN A O 1
ATOM 1934 N N . GLN A 1 258 ? 108.034 75.650 -47.098 1.00 40.10 258 GLN A N 1
ATOM 1935 C CA . GLN A 1 258 ? 108.348 76.666 -46.088 1.00 40.08 258 GLN A CA 1
ATOM 1936 C C . GLN A 1 258 ? 109.390 77.639 -46.614 1.00 39.27 258 GLN A C 1
ATOM 1937 O O . GLN A 1 258 ? 110.104 77.360 -47.567 1.00 39.82 258 GLN A O 1
ATOM 1943 N N . LEU A 1 259 ? 109.506 78.750 -45.915 1.00 38.59 259 LEU A N 1
ATOM 1944 C CA . LEU A 1 259 ? 110.184 79.943 -46.385 1.00 37.72 259 LEU A CA 1
ATOM 1945 C C . LEU A 1 259 ? 111.292 80.251 -45.431 1.00 37.69 259 LEU A C 1
ATOM 1946 O O . LEU A 1 259 ? 111.044 80.503 -44.261 1.00 37.95 259 LEU A O 1
ATOM 1951 N N . GLN A 1 260 ? 112.519 80.262 -45.910 1.00 37.18 260 GLN A N 1
ATOM 1952 C CA . GLN A 1 260 ? 113.611 80.560 -45.021 1.00 37.68 260 GLN A CA 1
ATOM 1953 C C . GLN A 1 260 ? 113.974 82.036 -45.102 1.00 36.36 260 GLN A C 1
ATOM 1954 O O . GLN A 1 260 ? 114.394 82.518 -46.168 1.00 35.63 260 GLN A O 1
ATOM 1960 N N . VAL A 1 261 ? 113.846 82.739 -43.968 1.00 34.52 261 VAL A N 1
ATOM 1961 C CA . VAL A 1 261 ? 114.135 84.160 -43.944 1.00 34.13 261 VAL A CA 1
ATOM 1962 C C . VAL A 1 261 ? 115.515 84.425 -43.315 1.00 34.93 261 VAL A C 1
ATOM 1963 O O . VAL A 1 261 ? 115.850 83.970 -42.174 1.00 34.40 261 VAL A O 1
ATOM 1967 N N . THR A 1 262 ? 116.309 85.191 -44.050 1.00 33.69 262 THR A N 1
ATOM 1968 C CA . THR A 1 262 ? 117.559 85.658 -43.507 1.00 33.48 262 THR A CA 1
ATOM 1969 C C . THR A 1 262 ? 117.387 87.136 -43.251 1.00 33.41 262 THR A C 1
ATOM 1970 O O . THR A 1 262 ? 116.843 87.857 -44.088 1.00 33.23 262 THR A O 1
ATOM 1974 N N . TRP A 1 263 ? 117.917 87.583 -42.121 1.00 33.23 263 TRP A N 1
ATOM 1975 C CA . TRP A 1 263 ? 117.885 88.972 -41.772 1.00 33.88 263 TRP A CA 1
ATOM 1976 C C . TRP A 1 263 ? 119.162 89.418 -41.051 1.00 33.77 263 TRP A C 1
ATOM 1977 O O . TRP A 1 263 ? 119.857 88.604 -40.480 1.00 33.94 263 TRP A O 1
ATOM 1988 N N . GLU A 1 264 ? 119.444 90.714 -41.092 1.00 34.64 264 GLU A N 1
ATOM 1989 C CA . GLU A 1 264 ? 120.464 91.357 -40.257 1.00 36.56 264 GLU A CA 1
ATOM 1990 C C . GLU A 1 264 ? 119.831 91.915 -38.965 1.00 37.00 264 GLU A C 1
ATOM 1991 O O . GLU A 1 264 ? 118.828 92.650 -39.005 1.00 36.77 264 GLU A O 1
ATOM 1997 N N . ASP A 1 265 ? 120.406 91.531 -37.829 1.00 37.69 265 ASP A N 1
ATOM 1998 C CA . ASP A 1 265 ? 119.913 91.892 -36.506 1.00 38.04 265 ASP A CA 1
ATOM 1999 C C . ASP A 1 265 ? 120.848 92.958 -35.875 1.00 38.97 265 ASP A C 1
ATOM 2000 O O . ASP A 1 265 ? 121.941 92.636 -35.399 1.00 39.38 265 ASP A O 1
ATOM 2005 N N . HIS A 1 266 ? 120.405 94.216 -35.855 1.00 39.58 266 HIS A N 1
ATOM 2006 C CA . HIS A 1 266 ? 121.281 95.361 -35.528 1.00 40.17 266 HIS A CA 1
ATOM 2007 C C . HIS A 1 266 ? 121.584 95.490 -34.028 1.00 39.93 266 HIS A C 1
ATOM 2008 O O . HIS A 1 266 ? 122.588 96.059 -33.644 1.00 40.28 266 HIS A O 1
ATOM 2015 N N . ALA A 1 267 ? 120.710 94.937 -33.199 1.00 40.82 267 ALA A N 1
ATOM 2016 C CA . ALA A 1 267 ? 120.875 94.877 -31.730 1.00 40.83 267 ALA A CA 1
ATOM 2017 C C . ALA A 1 267 ? 121.959 93.880 -31.314 1.00 41.28 267 ALA A C 1
ATOM 2018 O O . ALA A 1 267 ? 122.552 94.036 -30.240 1.00 42.23 267 ALA A O 1
ATOM 2020 N N . SER A 1 268 ? 122.226 92.857 -32.136 1.00 41.14 268 SER A N 1
ATOM 2021 C CA . SER A 1 268 ? 123.422 92.011 -31.910 1.00 41.19 268 SER A CA 1
ATOM 2022 C C . SER A 1 268 ? 124.551 92.259 -32.905 1.00 40.43 268 SER A C 1
ATOM 2023 O O . SER A 1 268 ? 125.708 92.174 -32.527 1.00 40.65 268 SER A O 1
ATOM 2026 N N . GLY A 1 269 ? 124.215 92.571 -34.156 1.00 40.01 269 GLY A N 1
ATOM 2027 C CA . GLY A 1 269 ? 125.213 92.703 -35.230 1.00 39.52 269 GLY A CA 1
ATOM 2028 C C . GLY A 1 269 ? 125.411 91.430 -36.054 1.00 39.30 269 GLY A C 1
ATOM 2029 O O . GLY A 1 269 ? 126.331 91.346 -36.873 1.00 38.94 269 GLY A O 1
ATOM 2030 N N . LYS A 1 270 ? 124.549 90.437 -35.847 1.00 38.64 270 LYS A N 1
ATOM 2031 C CA . LYS A 1 270 ? 124.691 89.151 -36.522 1.00 38.85 270 LYS A CA 1
ATOM 2032 C C . LYS A 1 270 ? 123.625 89.022 -37.588 1.00 38.39 270 LYS A C 1
ATOM 2033 O O . LYS A 1 270 ? 122.587 89.699 -37.491 1.00 39.36 270 LYS A O 1
ATOM 2039 N N . GLU A 1 271 ? 123.865 88.174 -38.591 1.00 37.23 271 GLU A N 1
ATOM 2040 C CA . GLU A 1 271 ? 122.812 87.703 -39.464 1.00 37.34 271 GLU A CA 1
ATOM 2041 C C . GLU A 1 271 ? 122.095 86.563 -38.801 1.00 37.57 271 GLU A C 1
ATOM 2042 O O . GLU A 1 271 ? 122.732 85.701 -38.199 1.00 37.13 271 GLU A O 1
ATOM 2048 N N . ASP A 1 272 ? 120.761 86.575 -38.887 1.00 37.52 272 ASP A N 1
ATOM 2049 C CA . ASP A 1 272 ? 120.027 85.477 -38.344 1.00 37.96 272 ASP A CA 1
ATOM 2050 C C . ASP A 1 272 ? 119.162 84.857 -39.398 1.00 37.76 272 ASP A C 1
ATOM 2051 O O . ASP A 1 272 ? 118.963 85.419 -40.470 1.00 36.42 272 ASP A O 1
ATOM 2056 N N . THR A 1 273 ? 118.698 83.653 -39.103 1.00 38.94 273 THR A N 1
ATOM 2057 C CA . THR A 1 273 ? 117.768 82.960 -39.977 1.00 40.78 273 THR A CA 1
ATOM 2058 C C . THR A 1 273 ? 116.607 82.375 -39.169 1.00 40.81 273 THR A C 1
ATOM 2059 O O . THR A 1 273 ? 116.751 82.134 -37.982 1.00 41.22 273 THR A O 1
ATOM 2063 N N . GLY A 1 274 ? 115.459 82.187 -39.810 1.00 40.85 274 GLY A N 1
ATOM 2064 C CA . GLY A 1 274 ? 114.315 81.489 -39.220 1.00 41.23 274 GLY A CA 1
ATOM 2065 C C . GLY A 1 274 ? 113.380 81.056 -40.341 1.00 42.13 274 GLY A C 1
ATOM 2066 O O . GLY A 1 274 ? 113.389 81.659 -41.445 1.00 42.02 274 GLY A O 1
ATOM 2067 N N . THR A 1 275 ? 112.614 79.991 -40.095 1.00 41.97 275 THR A N 1
ATOM 2068 C CA . THR A 1 275 ? 111.743 79.417 -41.135 1.00 42.66 275 THR A CA 1
ATOM 2069 C C . THR A 1 275 ? 110.251 79.639 -40.838 1.00 42.18 275 THR A C 1
ATOM 2070 O O . THR A 1 275 ? 109.805 79.481 -39.694 1.00 44.22 275 THR A O 1
ATOM 2074 N N . PHE A 1 276 ? 109.496 80.075 -41.841 1.00 40.84 276 PHE A N 1
ATOM 2075 C CA . PHE A 1 276 ? 108.101 80.516 -41.642 1.00 40.43 276 PHE A CA 1
ATOM 2076 C C . PHE A 1 276 ? 107.231 79.849 -42.681 1.00 38.89 276 PHE A C 1
ATOM 2077 O O . PHE A 1 276 ? 107.741 79.163 -43.500 1.00 39.27 276 PHE A O 1
ATOM 2085 N N . ASP A 1 277 ? 105.931 79.928 -42.557 1.00 37.82 277 ASP A N 1
ATOM 2086 C CA . ASP A 1 277 ? 105.017 79.468 -43.607 1.00 38.30 277 ASP A CA 1
ATOM 2087 C C . ASP A 1 277 ? 104.622 80.657 -44.456 1.00 37.52 277 ASP A C 1
ATOM 2088 O O . ASP A 1 277 ? 104.403 80.493 -45.622 1.00 36.37 277 ASP A O 1
ATOM 2093 N N . THR A 1 278 ? 104.519 81.849 -43.850 1.00 36.97 278 THR A N 1
ATOM 2094 C CA . THR A 1 278 ? 104.102 83.049 -44.575 1.00 36.19 278 THR A CA 1
ATOM 2095 C C . THR A 1 278 ? 104.921 84.270 -44.132 1.00 37.43 278 THR A C 1
ATOM 2096 O O . THR A 1 278 ? 105.255 84.413 -42.964 1.00 36.64 278 THR A O 1
ATOM 2100 N N . VAL A 1 279 ? 105.248 85.140 -45.083 1.00 38.42 279 VAL A N 1
ATOM 2101 C CA . VAL A 1 279 ? 105.893 86.424 -44.771 1.00 38.00 279 VAL A CA 1
ATOM 2102 C C . VAL A 1 279 ? 104.952 87.496 -45.294 1.00 38.64 279 VAL A C 1
ATOM 2103 O O . VAL A 1 279 ? 104.709 87.581 -46.482 1.00 38.55 279 VAL A O 1
ATOM 2107 N N . LEU A 1 280 ? 104.403 88.299 -44.387 1.00 39.53 280 LEU A N 1
ATOM 2108 C CA . LEU A 1 280 ? 103.598 89.456 -44.733 1.00 39.31 280 LEU A CA 1
ATOM 2109 C C . LEU A 1 280 ? 104.427 90.743 -44.689 1.00 39.39 280 LEU A C 1
ATOM 2110 O O . LEU A 1 280 ? 104.925 91.113 -43.610 1.00 39.31 280 LEU A O 1
ATOM 2115 N N . TRP A 1 281 ? 104.553 91.422 -45.841 1.00 38.12 281 TRP A N 1
ATOM 2116 C CA . TRP A 1 281 ? 105.155 92.767 -45.903 1.00 37.44 281 TRP A CA 1
ATOM 2117 C C . TRP A 1 281 ? 104.127 93.799 -45.590 1.00 36.48 281 TRP A C 1
ATOM 2118 O O . TRP A 1 281 ? 103.125 93.903 -46.275 1.00 36.81 281 TRP A O 1
ATOM 2129 N N . ALA A 1 282 ? 104.360 94.574 -44.549 1.00 36.04 282 ALA A N 1
ATOM 2130 C CA . ALA A 1 282 ? 103.454 95.655 -44.176 1.00 35.25 282 ALA A CA 1
ATOM 2131 C C . ALA A 1 282 ? 104.358 96.856 -43.834 1.00 36.44 282 ALA A C 1
ATOM 2132 O O . ALA A 1 282 ? 104.494 97.263 -42.660 1.00 38.14 282 ALA A O 1
ATOM 2134 N N . ILE A 1 283 ? 104.982 97.418 -44.866 1.00 36.24 283 ILE A N 1
ATOM 2135 C CA . ILE A 1 283 ? 106.087 98.386 -44.704 1.00 35.51 283 ILE A CA 1
ATOM 2136 C C . ILE A 1 283 ? 105.654 99.680 -45.408 1.00 35.65 283 ILE A C 1
ATOM 2137 O O . ILE A 1 283 ? 106.459 100.456 -45.898 1.00 36.56 283 ILE A O 1
ATOM 2142 N N . GLY A 1 284 ? 104.362 99.913 -45.413 1.00 34.33 284 GLY A N 1
ATOM 2143 C CA . GLY A 1 284 ? 103.797 101.153 -45.912 1.00 34.79 284 GLY A CA 1
ATOM 2144 C C . GLY A 1 284 ? 103.138 100.934 -47.240 1.00 34.83 284 GLY A C 1
ATOM 2145 O O . GLY A 1 284 ? 103.216 99.854 -47.820 1.00 35.70 284 GLY A O 1
ATOM 2146 N N . ARG A 1 285 ? 102.513 101.980 -47.737 1.00 36.36 285 ARG A N 1
ATOM 2147 C CA . ARG A 1 285 ? 101.723 101.924 -48.966 1.00 37.74 285 ARG A CA 1
ATOM 2148 C C . ARG A 1 285 ? 102.157 103.009 -49.931 1.00 39.37 285 ARG A C 1
ATOM 2149 O O . ARG A 1 285 ? 102.611 104.112 -49.529 1.00 40.12 285 ARG A O 1
ATOM 2157 N N . VAL A 1 286 ? 101.976 102.731 -51.216 1.00 39.81 286 VAL A N 1
ATOM 2158 C CA . VAL A 1 286 ? 102.380 103.695 -52.278 1.00 40.15 286 VAL A CA 1
ATOM 2159 C C . VAL A 1 286 ? 101.085 104.169 -52.991 1.00 39.60 286 VAL A C 1
ATOM 2160 O O . VAL A 1 286 ? 100.276 103.333 -53.371 1.00 39.27 286 VAL A O 1
ATOM 2164 N N . PRO A 1 287 ? 100.898 105.487 -53.169 1.00 39.14 287 PRO A N 1
ATOM 2165 C CA . PRO A 1 287 ? 99.700 106.043 -53.859 1.00 39.51 287 PRO A CA 1
ATOM 2166 C C . PRO A 1 287 ? 99.618 105.504 -55.315 1.00 39.69 287 PRO A C 1
ATOM 2167 O O . PRO A 1 287 ? 100.667 105.283 -55.916 1.00 38.71 287 PRO A O 1
ATOM 2171 N N . GLU A 1 288 ? 98.404 105.259 -55.827 1.00 39.62 288 GLU A N 1
ATOM 2172 C CA . GLU A 1 288 ? 98.186 104.716 -57.176 1.00 40.10 288 GLU A CA 1
ATOM 2173 C C . GLU A 1 288 ? 98.047 105.808 -58.296 1.00 40.43 288 GLU A C 1
ATOM 2174 O O . GLU A 1 288 ? 96.920 106.173 -58.757 1.00 38.20 288 GLU A O 1
ATOM 2180 N N . THR A 1 289 ? 99.213 106.291 -58.739 1.00 41.14 289 THR A N 1
ATOM 2181 C CA . THR A 1 289 ? 99.319 107.442 -59.674 1.00 41.14 289 THR A CA 1
ATOM 2182 C C . THR A 1 289 ? 100.134 107.186 -60.917 1.00 42.11 289 THR A C 1
ATOM 2183 O O . THR A 1 289 ? 99.946 107.894 -61.925 1.00 42.05 289 THR A O 1
ATOM 2187 N N . ARG A 1 290 ? 101.052 106.209 -60.834 1.00 43.77 290 ARG A N 1
ATOM 2188 C CA . ARG A 1 290 ? 102.041 105.974 -61.903 1.00 45.47 290 ARG A CA 1
ATOM 2189 C C . ARG A 1 290 ? 101.416 105.523 -63.215 1.00 44.61 290 ARG A C 1
ATOM 2190 O O . ARG A 1 290 ? 101.913 105.875 -64.273 1.00 46.23 290 ARG A O 1
ATOM 2198 N N . THR A 1 291 ? 100.331 104.759 -63.130 1.00 44.07 291 THR A N 1
ATOM 2199 C CA . THR A 1 291 ? 99.604 104.271 -64.300 1.00 43.72 291 THR A CA 1
ATOM 2200 C C . THR A 1 291 ? 98.630 105.290 -64.959 1.00 42.13 291 THR A C 1
ATOM 2201 O O . THR A 1 291 ? 98.198 105.072 -66.076 1.00 41.40 291 THR A O 1
ATOM 2205 N N . LEU A 1 292 ? 98.306 106.384 -64.261 1.00 40.83 292 LEU A N 1
ATOM 2206 C CA . LEU A 1 292 ? 97.282 107.344 -64.690 1.00 38.63 292 LEU A CA 1
ATOM 2207 C C . LEU A 1 292 ? 97.706 108.250 -65.857 1.00 38.27 292 LEU A C 1
ATOM 2208 O O . LEU A 1 292 ? 96.861 108.979 -66.400 1.00 37.27 292 LEU A O 1
ATOM 2213 N N . ASN A 1 293 ? 98.992 108.205 -66.234 1.00 37.40 293 ASN A N 1
ATOM 2214 C CA . ASN A 1 293 ? 99.617 109.188 -67.170 1.00 37.08 293 ASN A CA 1
ATOM 2215 C C . ASN A 1 293 ? 99.254 110.650 -66.811 1.00 36.79 293 ASN A C 1
ATOM 2216 O O . ASN A 1 293 ? 98.806 111.417 -67.666 1.00 34.63 293 ASN A O 1
ATOM 2221 N N . LEU A 1 294 ? 99.401 110.969 -65.507 1.00 37.07 294 LEU A N 1
ATOM 2222 C CA . LEU A 1 294 ? 99.175 112.315 -64.924 1.00 37.06 294 LEU A CA 1
ATOM 2223 C C . LEU A 1 294 ? 99.778 113.395 -65.760 1.00 37.44 294 LEU A C 1
ATOM 2224 O O . LEU A 1 294 ? 99.146 114.415 -65.961 1.00 36.63 294 LEU A O 1
ATOM 2229 N N . GLU A 1 295 ? 100.991 113.132 -66.256 1.00 39.50 295 GLU A N 1
ATOM 2230 C CA . GLU A 1 295 ? 101.778 114.004 -67.196 1.00 41.07 295 GLU A CA 1
ATOM 2231 C C . GLU A 1 295 ? 100.939 114.631 -68.328 1.00 40.94 295 GLU A C 1
ATOM 2232 O O . GLU A 1 295 ? 101.025 115.840 -68.591 1.00 40.51 295 GLU A O 1
ATOM 2238 N N . LYS A 1 296 ? 100.129 113.781 -68.978 1.00 41.31 296 LYS A N 1
ATOM 2239 C CA . LYS A 1 296 ? 99.246 114.141 -70.096 1.00 42.03 296 LYS A CA 1
ATOM 2240 C C . LYS A 1 296 ? 98.028 115.017 -69.710 1.00 42.08 296 LYS A C 1
ATOM 2241 O O . LYS A 1 296 ? 97.268 115.460 -70.586 1.00 42.18 296 LYS A O 1
ATOM 2247 N N . ALA A 1 297 ? 97.816 115.218 -68.412 1.00 41.90 297 ALA A N 1
ATOM 2248 C CA . ALA A 1 297 ? 96.762 116.107 -67.903 1.00 42.35 297 ALA A CA 1
ATOM 2249 C C . ALA A 1 297 ? 97.305 117.406 -67.256 1.00 41.84 297 ALA A C 1
ATOM 2250 O O . ALA A 1 297 ? 96.538 118.332 -67.024 1.00 41.66 297 ALA A O 1
ATOM 2252 N N . GLY A 1 298 ? 98.615 117.468 -67.012 1.00 41.62 298 GLY A N 1
ATOM 2253 C CA . GLY A 1 298 ? 99.241 118.574 -66.282 1.00 42.42 298 GLY A CA 1
ATOM 2254 C C . GLY A 1 298 ? 99.096 118.452 -64.774 1.00 43.60 298 GLY A C 1
ATOM 2255 O O . GLY A 1 298 ? 99.334 119.414 -64.039 1.00 44.57 298 GLY A O 1
ATOM 2256 N N . ILE A 1 299 ? 98.713 117.265 -64.302 1.00 43.71 299 ILE A N 1
ATOM 2257 C CA . ILE A 1 299 ? 98.459 117.037 -62.889 1.00 44.33 299 ILE A CA 1
ATOM 2258 C C . ILE A 1 299 ? 99.784 116.756 -62.150 1.00 44.53 299 ILE A C 1
ATOM 2259 O O . ILE A 1 299 ? 100.468 115.747 -62.408 1.00 44.63 299 ILE A O 1
ATOM 2264 N N . SER A 1 300 ? 100.148 117.660 -61.244 1.00 44.14 300 SER A N 1
ATOM 2265 C CA . SER A 1 300 ? 101.409 117.540 -60.529 1.00 43.42 300 SER A CA 1
ATOM 2266 C C . SER A 1 300 ? 101.319 116.606 -59.347 1.00 43.78 300 SER A C 1
ATOM 2267 O O . SER A 1 300 ? 100.243 116.419 -58.708 1.00 43.01 300 SER A O 1
ATOM 2270 N N . THR A 1 301 ? 102.467 115.980 -59.102 1.00 43.37 301 THR A N 1
ATOM 2271 C CA . THR A 1 301 ? 102.655 115.083 -58.002 1.00 43.15 301 THR A CA 1
ATOM 2272 C C . THR A 1 301 ? 103.914 115.494 -57.269 1.00 43.75 301 THR A C 1
ATOM 2273 O O . THR A 1 301 ? 104.855 115.990 -57.873 1.00 44.29 301 THR A O 1
ATOM 2277 N N . ASN A 1 302 ? 103.924 115.296 -55.960 1.00 43.93 302 ASN A N 1
ATOM 2278 C CA . ASN A 1 302 ? 105.112 115.488 -55.177 1.00 44.33 302 ASN A CA 1
ATOM 2279 C C . ASN A 1 302 ? 105.975 114.235 -55.420 1.00 44.59 302 ASN A C 1
ATOM 2280 O O . ASN A 1 302 ? 105.511 113.144 -55.106 1.00 43.40 302 ASN A O 1
ATOM 2285 N N . PRO A 1 303 ? 107.200 114.400 -56.003 1.00 44.68 303 PRO A N 1
ATOM 2286 C CA . PRO A 1 303 ? 108.169 113.346 -56.351 1.00 45.22 303 PRO A CA 1
ATOM 2287 C C . PRO A 1 303 ? 108.631 112.415 -55.221 1.00 45.66 303 PRO A C 1
ATOM 2288 O O . PRO A 1 303 ? 108.673 111.188 -55.459 1.00 45.75 303 PRO A O 1
ATOM 2292 N N . LYS A 1 304 ? 109.013 112.978 -54.053 1.00 45.99 304 LYS A N 1
ATOM 2293 C CA . LYS A 1 304 ? 109.230 112.206 -52.785 1.00 46.73 304 LYS A CA 1
ATOM 2294 C C . LYS A 1 304 ? 108.249 111.004 -52.624 1.00 46.52 304 LYS A C 1
ATOM 2295 O O . LYS A 1 304 ? 108.637 109.829 -52.754 1.00 47.27 304 LYS A O 1
ATOM 2301 N N . ASN A 1 305 ? 106.992 111.312 -52.312 1.00 45.21 305 ASN A N 1
ATOM 2302 C CA . ASN A 1 305 ? 105.925 110.309 -52.365 1.00 44.86 305 ASN A CA 1
ATOM 2303 C C . ASN A 1 305 ? 105.272 110.378 -53.757 1.00 44.79 305 ASN A C 1
ATOM 2304 O O . ASN A 1 305 ? 105.594 111.253 -54.562 1.00 44.67 305 ASN A O 1
ATOM 2309 N N . GLN A 1 306 ? 104.393 109.481 -54.125 1.00 42.97 306 GLN A N 1
ATOM 2310 C CA . GLN A 1 306 ? 103.946 109.734 -55.478 1.00 42.12 306 GLN A CA 1
ATOM 2311 C C . GLN A 1 306 ? 102.533 110.383 -55.466 1.00 40.89 306 GLN A C 1
ATOM 2312 O O . GLN A 1 306 ? 101.719 110.119 -56.363 1.00 41.02 306 GLN A O 1
ATOM 2318 N N . LYS A 1 307 ? 102.286 111.246 -54.471 1.00 38.12 307 LYS A N 1
ATOM 2319 C CA . LYS A 1 307 ? 100.930 111.709 -54.194 1.00 38.59 307 LYS A CA 1
ATOM 2320 C C . LYS A 1 307 ? 100.599 112.852 -55.125 1.00 38.29 307 LYS A C 1
ATOM 2321 O O . LYS A 1 307 ? 101.494 113.417 -55.727 1.00 38.96 307 LYS A O 1
ATOM 2327 N N . ILE A 1 308 ? 99.308 113.163 -55.234 1.00 38.70 308 ILE A N 1
ATOM 2328 C CA . ILE A 1 308 ? 98.796 114.319 -56.009 1.00 39.09 308 ILE A CA 1
ATOM 2329 C C . ILE A 1 308 ? 98.660 115.566 -55.081 1.00 39.09 308 ILE A C 1
ATOM 2330 O O . ILE A 1 308 ? 98.107 115.516 -54.010 1.00 37.92 308 ILE A O 1
ATOM 2335 N N . ILE A 1 309 ? 99.241 116.667 -55.504 1.00 39.92 309 ILE A N 1
ATOM 2336 C CA . ILE A 1 309 ? 99.293 117.900 -54.721 1.00 40.54 309 ILE A CA 1
ATOM 2337 C C . ILE A 1 309 ? 97.952 118.593 -54.853 1.00 40.01 309 ILE A C 1
ATOM 2338 O O . ILE A 1 309 ? 97.480 118.866 -55.972 1.00 40.45 309 ILE A O 1
ATOM 2343 N N . VAL A 1 310 ? 97.350 118.876 -53.705 1.00 39.75 310 VAL A N 1
ATOM 2344 C CA . VAL A 1 310 ? 96.031 119.527 -53.639 1.00 39.38 310 VAL A CA 1
ATOM 2345 C C . VAL 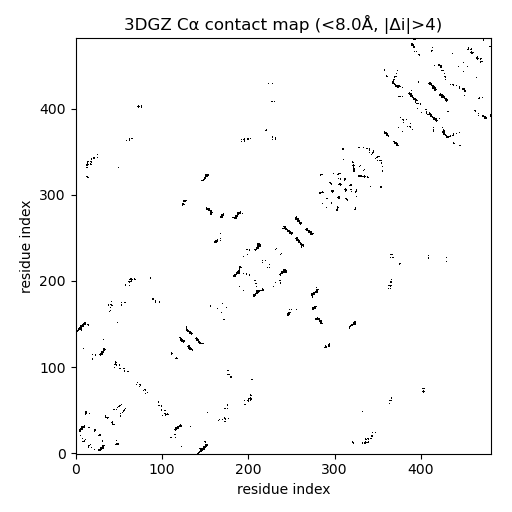A 1 310 ? 96.076 120.760 -52.745 1.00 38.08 310 VAL A C 1
ATOM 2346 O O . VAL A 1 310 ? 96.995 120.881 -51.945 1.00 37.10 310 VAL A O 1
ATOM 2350 N N . ASP A 1 311 ? 95.134 121.683 -52.953 1.00 37.09 311 ASP A N 1
ATOM 2351 C CA . ASP A 1 311 ? 94.866 122.810 -52.047 1.00 37.26 311 ASP A CA 1
ATOM 2352 C C . ASP A 1 311 ? 93.749 122.462 -50.996 1.00 38.04 311 ASP A C 1
ATOM 2353 O O . ASP A 1 311 ? 93.377 121.272 -50.853 1.00 38.07 311 ASP A O 1
ATOM 2358 N N . ALA A 1 312 ? 93.250 123.474 -50.266 1.00 37.26 312 ALA A N 1
ATOM 2359 C CA . ALA A 1 312 ? 92.281 123.284 -49.185 1.00 37.49 312 ALA A CA 1
ATOM 2360 C C . ALA A 1 312 ? 90.883 122.903 -49.704 1.00 37.36 312 ALA A C 1
ATOM 2361 O O . ALA A 1 312 ? 90.044 122.437 -48.961 1.00 37.21 312 ALA A O 1
ATOM 2363 N N . GLN A 1 313 ? 90.667 123.104 -50.998 1.00 38.83 313 GLN A N 1
ATOM 2364 C CA . GLN A 1 313 ? 89.379 122.884 -51.683 1.00 39.59 313 GLN A CA 1
ATOM 2365 C C . GLN A 1 313 ? 89.460 121.576 -52.458 1.00 40.16 313 GLN A C 1
ATOM 2366 O O . GLN A 1 313 ? 88.479 121.201 -53.139 1.00 39.19 313 GLN A O 1
ATOM 2372 N N . GLU A 1 314 ? 90.625 120.893 -52.309 1.00 40.90 314 GLU A N 1
ATOM 2373 C CA . GLU A 1 314 ? 90.955 119.558 -52.883 1.00 40.59 314 GLU A CA 1
ATOM 2374 C C . GLU A 1 314 ? 91.342 119.603 -54.393 1.00 40.45 314 GLU A C 1
ATOM 2375 O O . GLU A 1 314 ? 91.537 118.558 -55.034 1.00 40.45 314 GLU A O 1
ATOM 2381 N N . ALA A 1 315 ? 91.437 120.805 -54.959 1.00 39.56 315 ALA A N 1
ATOM 2382 C CA . ALA A 1 315 ? 91.946 120.974 -56.328 1.00 39.51 315 ALA A CA 1
ATOM 2383 C C . ALA A 1 315 ? 93.448 120.733 -56.460 1.00 38.96 315 ALA A C 1
ATOM 2384 O O . ALA A 1 315 ? 94.203 121.333 -55.709 1.00 39.34 315 ALA A O 1
ATOM 2386 N N . THR A 1 316 ? 93.882 119.888 -57.415 1.00 39.38 316 THR A N 1
ATOM 2387 C CA . THR A 1 316 ? 95.294 119.898 -57.894 1.00 39.12 316 THR A CA 1
ATOM 2388 C C . THR A 1 316 ? 95.647 121.216 -58.586 1.00 38.89 316 THR A C 1
ATOM 2389 O O . THR A 1 316 ? 95.183 122.315 -58.196 1.00 38.33 316 THR A O 1
ATOM 2393 N N . SER A 1 317 ? 96.513 121.078 -59.605 1.00 38.28 317 SER A N 1
ATOM 2394 C CA . SER A 1 317 ? 97.113 122.190 -60.335 1.00 37.50 317 SER A CA 1
ATOM 2395 C C . SER A 1 317 ? 96.313 122.480 -61.618 1.00 37.37 317 SER A C 1
ATOM 2396 O O . SER A 1 317 ? 96.463 123.556 -62.193 1.00 36.94 317 SER A O 1
ATOM 2399 N N . VAL A 1 318 ? 95.500 121.503 -62.043 1.00 37.11 318 VAL A N 1
ATOM 2400 C CA . VAL A 1 318 ? 94.463 121.664 -63.060 1.00 38.42 318 VAL A CA 1
ATOM 2401 C C . VAL A 1 318 ? 93.132 122.003 -62.369 1.00 38.52 318 VAL A C 1
ATOM 2402 O O . VAL A 1 318 ? 92.688 121.249 -61.509 1.00 38.56 318 VAL A O 1
ATOM 2406 N N . PRO A 1 319 ? 92.537 123.179 -62.685 1.00 38.89 319 PRO A N 1
ATOM 2407 C CA . PRO A 1 319 ? 91.390 123.722 -61.930 1.00 39.59 319 PRO A CA 1
ATOM 2408 C C . PRO A 1 319 ? 90.054 122.926 -61.878 1.00 40.53 319 PRO A C 1
ATOM 2409 O O . PRO A 1 319 ? 89.442 122.833 -60.781 1.00 41.06 319 PRO A O 1
ATOM 2413 N N . HIS A 1 320 ? 89.620 122.325 -62.993 1.00 40.50 320 HIS A N 1
ATOM 2414 C CA . HIS A 1 320 ? 88.443 121.419 -62.955 1.00 40.40 320 HIS A CA 1
ATOM 2415 C C . HIS A 1 320 ? 88.702 119.998 -62.344 1.00 39.73 320 HIS A C 1
ATOM 2416 O O . HIS A 1 320 ? 87.807 119.140 -62.354 1.00 39.54 320 HIS A O 1
ATOM 2423 N N . ILE A 1 321 ? 89.903 119.779 -61.789 1.00 38.45 321 ILE A N 1
ATOM 2424 C CA . ILE A 1 321 ? 90.354 118.443 -61.362 1.00 38.04 321 ILE A CA 1
ATOM 2425 C C . ILE A 1 321 ? 90.795 118.402 -59.899 1.00 37.64 321 ILE A C 1
ATOM 2426 O O . ILE A 1 321 ? 91.537 119.279 -59.447 1.00 37.34 321 ILE A O 1
ATOM 2431 N N . TYR A 1 322 ? 90.304 117.389 -59.177 1.00 37.87 322 TYR A N 1
ATOM 2432 C CA . TYR A 1 322 ? 90.497 117.224 -57.715 1.00 38.33 322 TYR A CA 1
ATOM 2433 C C . TYR A 1 322 ? 91.085 115.870 -57.341 1.00 38.94 322 TYR A C 1
ATOM 2434 O O . TYR A 1 322 ? 90.938 114.883 -58.060 1.00 40.58 322 TYR A O 1
ATOM 2443 N N . ALA A 1 323 ? 91.768 115.806 -56.217 1.00 38.52 323 ALA A N 1
ATOM 2444 C CA . ALA A 1 323 ? 92.068 114.479 -55.694 1.00 39.09 323 ALA A CA 1
ATOM 2445 C C . ALA A 1 323 ? 91.704 114.447 -54.264 1.00 38.42 323 ALA A C 1
ATOM 2446 O O . ALA A 1 323 ? 91.719 115.482 -53.570 1.00 39.41 323 ALA A O 1
ATOM 2448 N N . ILE A 1 324 ? 91.380 113.244 -53.821 1.00 38.87 324 ILE A N 1
ATOM 2449 C CA . ILE A 1 324 ? 90.823 113.010 -52.484 1.00 38.69 324 ILE A CA 1
ATOM 2450 C C . ILE A 1 324 ? 91.357 111.653 -51.961 1.00 39.04 324 ILE A C 1
ATOM 2451 O O . ILE A 1 324 ? 91.972 110.870 -52.741 1.00 38.09 324 ILE A O 1
ATOM 2456 N N . GLY A 1 325 ? 91.245 111.433 -50.632 1.00 38.62 325 GLY A N 1
ATOM 2457 C CA . GLY A 1 325 ? 91.689 110.204 -49.971 1.00 37.40 325 GLY A CA 1
ATOM 2458 C C . GLY A 1 325 ? 93.169 110.011 -49.804 1.00 37.57 325 GLY A C 1
ATOM 2459 O O . GLY A 1 325 ? 93.961 110.984 -49.818 1.00 38.14 325 GLY A O 1
ATOM 2460 N N . ASP A 1 326 ? 93.552 108.738 -49.633 1.00 37.61 326 ASP A N 1
ATOM 2461 C CA . ASP A 1 326 ? 94.987 108.278 -49.716 1.00 36.92 326 ASP A CA 1
ATOM 2462 C C . ASP A 1 326 ? 95.911 108.809 -50.883 1.00 37.31 326 ASP A C 1
ATOM 2463 O O . ASP A 1 326 ? 97.159 108.769 -50.738 1.00 37.52 326 ASP A O 1
ATOM 2468 N N . VAL A 1 327 ? 95.367 109.253 -52.033 1.00 38.47 327 VAL A N 1
ATOM 2469 C CA . VAL A 1 327 ? 96.296 109.714 -53.176 1.00 37.29 327 VAL A CA 1
ATOM 2470 C C . VAL A 1 327 ? 96.726 111.143 -53.054 1.00 36.79 327 VAL A C 1
ATOM 2471 O O . VAL A 1 327 ? 97.616 111.561 -53.815 1.00 37.23 327 VAL A O 1
ATOM 2475 N N . ALA A 1 328 ? 96.029 111.908 -52.199 1.00 36.32 328 ALA A N 1
ATOM 2476 C CA . ALA A 1 328 ? 96.206 113.369 -52.064 1.00 35.00 328 ALA A CA 1
ATOM 2477 C C . ALA A 1 328 ? 97.189 113.643 -50.949 1.00 35.65 328 ALA A C 1
ATOM 2478 O O . ALA A 1 328 ? 97.010 113.181 -49.799 1.00 33.40 328 ALA A O 1
ATOM 2480 N N . GLU A 1 329 ? 98.193 114.443 -51.270 1.00 37.64 329 GLU A N 1
ATOM 2481 C CA . GLU A 1 329 ? 99.262 114.831 -50.335 1.00 40.30 329 GLU A CA 1
ATOM 2482 C C . GLU A 1 329 ? 98.720 115.582 -49.104 1.00 41.38 329 GLU A C 1
ATOM 2483 O O . GLU A 1 329 ? 97.806 116.428 -49.244 1.00 41.00 329 GLU A O 1
ATOM 2489 N N . GLY A 1 330 ? 99.308 115.289 -47.932 1.00 41.20 330 GLY A N 1
ATOM 2490 C CA . GLY A 1 330 ? 98.994 115.977 -46.679 1.00 42.08 330 GLY A CA 1
ATOM 2491 C C . GLY A 1 330 ? 97.651 115.586 -46.042 1.00 43.10 330 GLY A C 1
ATOM 2492 O O . GLY A 1 330 ? 97.066 116.399 -45.307 1.00 44.43 330 GLY A O 1
ATOM 2493 N N . ARG A 1 331 ? 97.111 114.399 -46.371 1.00 41.74 331 ARG A N 1
ATOM 2494 C CA . ARG A 1 331 ? 95.745 114.037 -45.939 1.00 40.69 331 ARG A CA 1
ATOM 2495 C C . ARG A 1 331 ? 95.891 112.781 -45.095 1.00 40.14 331 ARG A C 1
ATOM 2496 O O . ARG A 1 331 ? 96.711 111.929 -45.457 1.00 39.02 331 ARG A O 1
ATOM 2504 N N . PRO A 1 332 ? 95.110 112.679 -43.973 1.00 39.37 332 PRO A N 1
ATOM 2505 C CA . PRO A 1 332 ? 95.131 111.457 -43.142 1.00 39.25 332 PRO A CA 1
ATOM 2506 C C . PRO A 1 332 ? 94.774 110.272 -44.048 1.00 39.69 332 PRO A C 1
ATOM 2507 O O . PRO A 1 332 ? 93.968 110.412 -44.982 1.00 40.70 332 PRO A O 1
ATOM 2511 N N . GLU A 1 333 ? 95.418 109.146 -43.897 1.00 38.57 333 GLU A N 1
ATOM 2512 C CA . GLU A 1 333 ? 94.976 108.044 -44.749 1.00 39.48 333 GLU A CA 1
ATOM 2513 C C . GLU A 1 333 ? 93.905 107.230 -44.022 1.00 38.48 333 GLU A C 1
ATOM 2514 O O . GLU A 1 333 ? 94.210 106.200 -43.448 1.00 39.49 333 GLU A O 1
ATOM 2520 N N . LEU A 1 334 ? 92.674 107.726 -44.024 1.00 38.67 334 LEU A N 1
ATOM 2521 C CA . LEU A 1 334 ? 91.516 107.188 -43.217 1.00 37.57 334 LEU A CA 1
ATOM 2522 C C . LEU A 1 334 ? 90.282 107.213 -44.095 1.00 37.76 334 LEU A C 1
ATOM 2523 O O . LEU A 1 334 ? 90.191 108.044 -45.007 1.00 39.66 334 LEU A O 1
ATOM 2528 N N . THR A 1 335 ? 89.352 106.299 -43.860 1.00 36.36 335 THR A N 1
ATOM 2529 C CA . THR A 1 335 ? 88.170 106.225 -44.644 1.00 35.85 335 THR A CA 1
ATOM 2530 C C . THR A 1 335 ? 87.274 107.412 -44.265 1.00 35.71 335 THR A C 1
ATOM 2531 O O . THR A 1 335 ? 86.773 108.102 -45.157 1.00 37.35 335 THR A O 1
ATOM 2535 N N . PRO A 1 336 ? 86.987 107.618 -42.959 1.00 34.79 336 PRO A N 1
ATOM 2536 C CA . PRO A 1 336 ? 86.049 108.715 -42.765 1.00 35.13 336 PRO A CA 1
ATOM 2537 C C . PRO A 1 336 ? 86.441 110.095 -43.305 1.00 35.67 336 PRO A C 1
ATOM 2538 O O . PRO A 1 336 ? 85.553 110.885 -43.649 1.00 38.46 336 PRO A O 1
ATOM 2542 N N . THR A 1 337 ? 87.703 110.423 -43.311 1.00 35.88 337 THR A N 1
ATOM 2543 C CA . THR A 1 337 ? 88.148 111.710 -43.869 1.00 35.56 337 THR A CA 1
ATOM 2544 C C . THR A 1 337 ? 87.981 111.777 -45.356 1.00 36.63 337 THR A C 1
ATOM 2545 O O . THR A 1 337 ? 87.727 112.851 -45.888 1.00 39.64 337 THR A O 1
ATOM 2549 N N . ALA A 1 338 ? 88.124 110.638 -46.027 1.00 37.71 338 ALA A N 1
ATOM 2550 C CA . ALA A 1 338 ? 88.021 110.531 -47.488 1.00 36.76 338 ALA A CA 1
ATOM 2551 C C . ALA A 1 338 ? 86.561 110.606 -47.906 1.00 37.08 338 ALA A C 1
ATOM 2552 O O . ALA A 1 338 ? 86.199 111.258 -48.924 1.00 38.04 338 ALA A O 1
ATOM 2554 N N . ILE A 1 339 ? 85.718 109.964 -47.114 1.00 36.36 339 ILE A N 1
ATOM 2555 C CA . ILE A 1 339 ? 84.256 110.022 -47.300 1.00 36.42 339 ILE A CA 1
ATOM 2556 C C . ILE A 1 339 ? 83.730 111.450 -47.170 1.00 36.64 339 ILE A C 1
ATOM 2557 O O . ILE A 1 339 ? 83.026 111.948 -48.055 1.00 37.30 339 ILE A O 1
ATOM 2562 N N . LYS A 1 340 ? 84.063 112.083 -46.040 1.00 36.57 340 LYS A N 1
ATOM 2563 C CA . LYS A 1 340 ? 83.596 113.449 -45.747 1.00 35.83 340 LYS A CA 1
ATOM 2564 C C . LYS A 1 340 ? 84.126 114.432 -46.757 1.00 35.85 340 LYS A C 1
ATOM 2565 O O . LYS A 1 340 ? 83.401 115.321 -47.145 1.00 37.62 340 LYS A O 1
ATOM 2571 N N . ALA A 1 341 ? 85.413 114.322 -47.141 1.00 36.93 341 ALA A N 1
ATOM 2572 C CA . ALA A 1 341 ? 85.995 115.190 -48.163 1.00 37.21 341 ALA A CA 1
ATOM 2573 C C . ALA A 1 341 ? 85.262 115.076 -49.503 1.00 37.78 341 ALA A C 1
ATOM 2574 O O . ALA A 1 341 ? 85.059 116.080 -50.166 1.00 37.96 341 ALA A O 1
ATOM 2576 N N . GLY A 1 342 ? 84.927 113.840 -49.899 1.00 38.37 342 GLY A N 1
ATOM 2577 C CA . GLY A 1 342 ? 84.162 113.544 -51.097 1.00 39.27 342 GLY A CA 1
ATOM 2578 C C . GLY A 1 342 ? 82.771 114.174 -51.047 1.00 39.47 342 GLY A C 1
ATOM 2579 O O . GLY A 1 342 ? 82.328 114.821 -51.999 1.00 38.48 342 GLY A O 1
ATOM 2580 N N . LYS A 1 343 ? 82.097 114.000 -49.915 1.00 39.24 343 LYS A N 1
ATOM 2581 C CA . LYS A 1 343 ? 80.802 114.668 -49.684 1.00 39.34 343 LYS A CA 1
ATOM 2582 C C . LYS A 1 343 ? 80.871 116.207 -49.762 1.00 38.15 343 LYS A C 1
ATOM 2583 O O . LYS A 1 343 ? 80.068 116.825 -50.435 1.00 37.67 343 LYS A O 1
ATOM 2589 N N . LEU A 1 344 ? 81.815 116.805 -49.054 1.00 37.96 344 LEU A N 1
ATOM 2590 C CA . LEU A 1 344 ? 81.933 118.228 -49.058 1.00 38.31 344 LEU A CA 1
ATOM 2591 C C . LEU A 1 344 ? 82.350 118.755 -50.445 1.00 39.37 344 LEU A C 1
ATOM 2592 O O . LEU A 1 344 ? 81.876 119.828 -50.861 1.00 39.38 344 LEU A O 1
ATOM 2597 N N . LEU A 1 345 ? 83.130 117.977 -51.194 1.00 39.27 345 LEU A N 1
ATOM 2598 C CA . LEU A 1 345 ? 83.532 118.412 -52.543 1.00 38.80 345 LEU A CA 1
ATOM 2599 C C . LEU A 1 345 ? 82.334 118.398 -53.495 1.00 39.19 345 LEU A C 1
ATOM 2600 O O . LEU A 1 345 ? 82.116 119.356 -54.216 1.00 39.43 345 LEU A O 1
ATOM 2605 N N . ALA A 1 346 ? 81.561 117.304 -53.486 1.00 39.73 346 ALA A N 1
ATOM 2606 C CA . ALA A 1 346 ? 80.313 117.216 -54.243 1.00 39.47 346 ALA A CA 1
ATOM 2607 C C . ALA A 1 346 ? 79.453 118.438 -53.945 1.00 40.19 346 ALA A C 1
ATOM 2608 O O . ALA A 1 346 ? 78.841 119.021 -54.886 1.00 40.15 346 ALA A O 1
ATOM 2610 N N . GLN A 1 347 ? 79.429 118.839 -52.664 1.00 40.79 347 GLN A N 1
ATOM 2611 C CA . GLN A 1 347 ? 78.546 119.920 -52.188 1.00 42.13 347 GLN A CA 1
ATOM 2612 C C . GLN A 1 347 ? 79.051 121.329 -52.510 1.00 41.84 347 GLN A C 1
ATOM 2613 O O . GLN A 1 347 ? 78.266 122.252 -52.634 1.00 42.42 347 GLN A O 1
ATOM 2619 N N . ARG A 1 348 ? 80.358 121.496 -52.629 1.00 41.74 348 ARG A N 1
ATOM 2620 C CA . ARG A 1 348 ? 80.947 122.759 -53.064 1.00 42.17 348 ARG A CA 1
ATOM 2621 C C . ARG A 1 348 ? 80.775 122.930 -54.593 1.00 41.59 348 ARG A C 1
ATOM 2622 O O . ARG A 1 348 ? 80.537 124.022 -55.075 1.00 41.46 348 ARG A O 1
ATOM 2630 N N . LEU A 1 349 ? 80.911 121.825 -55.332 1.00 41.84 349 LEU A N 1
ATOM 2631 C CA . LEU A 1 349 ? 80.841 121.797 -56.798 1.00 41.56 349 LEU A CA 1
ATOM 2632 C C . LEU A 1 349 ? 79.424 121.955 -57.287 1.00 42.00 349 LEU A C 1
ATOM 2633 O O . LEU A 1 349 ? 79.166 122.769 -58.183 1.00 40.68 349 LEU A O 1
ATOM 2638 N N . PHE A 1 350 ? 78.500 121.198 -56.685 1.00 41.73 350 PHE A N 1
ATOM 2639 C CA . PHE A 1 350 ? 77.146 121.116 -57.222 1.00 41.93 350 PHE A CA 1
ATOM 2640 C C . PHE A 1 350 ? 76.042 121.559 -56.254 1.00 42.21 350 PHE A C 1
ATOM 2641 O O . PHE A 1 350 ? 74.881 121.362 -56.527 1.00 41.98 350 PHE A O 1
ATOM 2649 N N . GLY A 1 351 ? 76.389 122.180 -55.138 1.00 42.92 351 GLY A N 1
ATOM 2650 C CA . GLY A 1 351 ? 75.409 122.329 -54.062 1.00 43.41 351 GLY A CA 1
ATOM 2651 C C . GLY A 1 351 ? 75.416 123.657 -53.348 1.00 43.34 351 GLY A C 1
ATOM 2652 O O . GLY A 1 351 ? 74.747 123.814 -52.331 1.00 43.22 351 GLY A O 1
ATOM 2653 N N . LYS A 1 352 ? 76.178 124.612 -53.881 1.00 43.85 352 LYS A N 1
ATOM 2654 C CA . LYS A 1 352 ? 76.236 125.983 -53.323 1.00 43.99 352 LYS A CA 1
ATOM 2655 C C . LYS A 1 352 ? 76.861 126.019 -51.910 1.00 43.50 352 LYS A C 1
ATOM 2656 O O . LYS A 1 352 ? 76.703 126.978 -51.170 1.00 43.48 352 LYS A O 1
ATOM 2662 N N . SER A 1 353 ? 77.578 124.975 -51.519 1.00 43.31 353 SER A N 1
ATOM 2663 C CA . SER A 1 353 ? 78.178 125.006 -50.207 1.00 42.72 353 SER A CA 1
ATOM 2664 C C . SER A 1 353 ? 79.529 125.684 -50.285 1.00 43.44 353 SER A C 1
ATOM 2665 O O . SER A 1 353 ? 80.227 125.580 -51.319 1.00 44.05 353 SER A O 1
ATOM 2668 N N . SER A 1 354 ? 79.912 126.353 -49.191 1.00 43.52 354 SER A N 1
ATOM 2669 C CA . SER A 1 354 ? 81.271 126.944 -49.055 1.00 43.16 354 SER A CA 1
ATOM 2670 C C . SER A 1 354 ? 82.130 126.231 -48.013 1.00 41.68 354 SER A C 1
ATOM 2671 O O . SER A 1 354 ? 83.237 126.671 -47.691 1.00 41.67 354 SER A O 1
ATOM 2674 N N . THR A 1 355 ? 81.609 125.125 -47.485 1.00 40.46 355 THR A N 1
ATOM 2675 C CA . THR A 1 355 ? 82.273 124.377 -46.397 1.00 38.39 355 THR A CA 1
ATOM 2676 C C . THR A 1 355 ? 83.534 123.598 -46.827 1.00 38.00 355 THR A C 1
ATOM 2677 O O . THR A 1 355 ? 83.500 122.690 -47.656 1.00 37.12 355 THR A O 1
ATOM 2681 N N . LEU A 1 356 ? 84.669 123.980 -46.255 1.00 38.21 356 LEU A N 1
ATOM 2682 C CA . LEU A 1 356 ? 85.896 123.216 -46.473 1.00 37.42 356 LEU A CA 1
ATOM 2683 C C . LEU A 1 356 ? 85.968 122.024 -45.531 1.00 37.83 356 LEU A C 1
ATOM 2684 O O . LEU A 1 356 ? 85.363 122.014 -44.442 1.00 36.95 356 LEU A O 1
ATOM 2689 N N . MET A 1 357 ? 86.711 120.999 -45.959 1.00 38.41 357 MET A N 1
ATOM 2690 C CA . MET A 1 357 ? 86.957 119.871 -45.084 1.00 37.76 357 MET A CA 1
ATOM 2691 C C . MET A 1 357 ? 87.932 120.230 -43.976 1.00 37.88 357 MET A C 1
ATOM 2692 O O . MET A 1 357 ? 88.944 120.856 -44.192 1.00 37.17 357 MET A O 1
ATOM 2697 N N . ASP A 1 358 ? 87.621 119.792 -42.766 1.00 39.83 358 ASP A N 1
ATOM 2698 C CA . ASP A 1 358 ? 88.499 120.046 -41.630 1.00 39.81 358 ASP A CA 1
ATOM 2699 C C . ASP A 1 358 ? 89.184 118.753 -41.203 1.00 39.33 358 ASP A C 1
ATOM 2700 O O . ASP A 1 358 ? 88.557 117.802 -40.692 1.00 38.03 358 ASP A O 1
ATOM 2705 N N . TYR A 1 359 ? 90.493 118.743 -41.446 1.00 38.94 359 TYR A N 1
ATOM 2706 C CA . TYR A 1 359 ? 91.357 117.609 -41.173 1.00 39.29 359 TYR A CA 1
ATOM 2707 C C . TYR A 1 359 ? 92.037 117.704 -39.799 1.00 39.14 359 TYR A C 1
ATOM 2708 O O . TYR A 1 359 ? 92.930 116.903 -39.481 1.00 40.05 359 TYR A O 1
ATOM 2717 N N . SER A 1 360 ? 91.661 118.692 -39.001 1.00 39.15 360 SER A N 1
ATOM 2718 C CA . SER A 1 360 ? 92.349 118.923 -37.708 1.00 40.98 360 SER A CA 1
ATOM 2719 C C . SER A 1 360 ? 91.706 118.094 -36.577 1.00 41.08 360 SER A C 1
ATOM 2720 O O . SER A 1 360 ? 90.495 117.918 -36.577 1.00 42.31 360 SER A O 1
ATOM 2723 N N . ASN A 1 361 ? 92.516 117.549 -35.664 1.00 41.20 361 ASN A N 1
ATOM 2724 C CA . ASN A 1 361 ? 92.021 116.712 -34.534 1.00 41.91 361 ASN A CA 1
ATOM 2725 C C . ASN A 1 361 ? 91.125 115.588 -34.963 1.00 40.90 361 ASN A C 1
ATOM 2726 O O . ASN A 1 361 ? 90.189 115.266 -34.263 1.00 41.16 361 ASN A O 1
ATOM 2731 N N . VAL A 1 362 ? 91.446 114.940 -36.086 1.00 41.55 362 VAL A N 1
ATOM 2732 C CA . VAL A 1 362 ? 90.769 113.653 -36.454 1.00 39.52 362 VAL A CA 1
ATOM 2733 C C . VAL A 1 362 ? 91.192 112.503 -35.512 1.00 39.53 362 VAL A C 1
ATOM 2734 O O . VAL A 1 362 ? 92.394 112.335 -35.261 1.00 39.57 362 VAL A O 1
ATOM 2738 N N . PRO A 1 363 ? 90.189 111.780 -34.935 1.00 39.83 363 PRO A N 1
ATOM 2739 C CA . PRO A 1 363 ? 90.456 110.648 -34.065 1.00 40.08 363 PRO A CA 1
ATOM 2740 C C . PRO A 1 363 ? 90.726 109.394 -34.861 1.00 42.10 363 PRO A C 1
ATOM 2741 O O . PRO A 1 363 ? 90.153 109.190 -35.967 1.00 40.90 363 PRO A O 1
ATOM 2745 N N . THR A 1 364 ? 91.562 108.537 -34.253 1.00 42.34 364 THR A N 1
ATOM 2746 C CA . THR A 1 364 ? 91.779 107.191 -34.754 1.00 41.36 364 THR A CA 1
ATOM 2747 C C . THR A 1 364 ? 91.755 106.171 -33.642 1.00 39.43 364 THR A C 1
ATOM 2748 O O . THR A 1 364 ? 91.759 106.516 -32.458 1.00 37.15 364 THR A O 1
ATOM 2752 N N . THR A 1 365 ? 91.765 104.913 -34.071 1.00 38.92 365 THR A N 1
ATOM 2753 C CA . THR A 1 365 ? 91.997 103.812 -33.239 1.00 39.86 365 THR A CA 1
ATOM 2754 C C . THR A 1 365 ? 92.817 102.795 -33.956 1.00 40.37 365 THR A C 1
ATOM 2755 O O . THR A 1 365 ? 92.562 102.456 -35.110 1.00 40.59 365 THR A O 1
ATOM 2759 N N . VAL A 1 366 ? 93.873 102.346 -33.288 1.00 40.58 366 VAL A N 1
ATOM 2760 C CA . VAL A 1 366 ? 94.576 101.129 -33.682 1.00 39.30 366 VAL A CA 1
ATOM 2761 C C . VAL A 1 366 ? 94.026 99.879 -33.018 1.00 38.61 366 VAL A C 1
ATOM 2762 O O . VAL A 1 366 ? 93.975 99.744 -31.782 1.00 38.46 366 VAL A O 1
ATOM 2766 N N . PHE A 1 367 ? 93.584 98.961 -33.865 1.00 36.58 367 PHE A N 1
ATOM 2767 C CA . PHE A 1 367 ? 92.821 97.796 -33.378 1.00 37.12 367 PHE A CA 1
ATOM 2768 C C . PHE A 1 367 ? 93.739 96.619 -33.093 1.00 37.19 367 PHE A C 1
ATOM 2769 O O . PHE A 1 367 ? 93.546 95.453 -33.566 1.00 38.19 367 PHE A O 1
ATOM 2777 N N . THR A 1 368 ? 94.780 96.943 -32.339 1.00 36.97 368 THR A N 1
ATOM 2778 C CA . THR A 1 368 ? 95.627 95.961 -31.781 1.00 35.76 368 THR A CA 1
ATOM 2779 C C . THR A 1 368 ? 94.885 95.092 -30.741 1.00 36.32 368 THR A C 1
ATOM 2780 O O . THR A 1 368 ? 93.756 95.409 -30.301 1.00 36.58 368 THR A O 1
ATOM 2784 N N . PRO A 1 369 ? 95.511 93.961 -30.355 1.00 37.25 369 PRO A N 1
ATOM 2785 C CA . PRO A 1 369 ? 94.888 93.072 -29.367 1.00 38.37 369 PRO A CA 1
ATOM 2786 C C . PRO A 1 369 ? 94.345 93.895 -28.161 1.00 39.96 369 PRO A C 1
ATOM 2787 O O . PRO A 1 369 ? 93.193 93.708 -27.802 1.00 41.76 369 PRO A O 1
ATOM 2791 N N . LEU A 1 370 ? 95.135 94.804 -27.579 1.00 39.58 370 LEU A N 1
ATOM 2792 C CA . LEU A 1 370 ? 94.615 95.862 -26.732 1.00 39.16 370 LEU A CA 1
ATOM 2793 C C . LEU A 1 370 ? 94.572 97.109 -27.620 1.00 38.85 370 LEU A C 1
ATOM 2794 O O . LEU A 1 370 ? 95.616 97.497 -28.202 1.00 41.22 370 LEU A O 1
ATOM 2799 N N . GLU A 1 371 ? 93.413 97.739 -27.703 1.00 36.68 371 GLU A N 1
ATOM 2800 C CA . GLU A 1 371 ? 93.153 98.761 -28.679 1.00 35.78 371 GLU A CA 1
ATOM 2801 C C . GLU A 1 371 ? 93.683 100.106 -28.225 1.00 38.34 371 GLU A C 1
ATOM 2802 O O . GLU A 1 371 ? 93.614 100.456 -27.041 1.00 37.45 371 GLU A O 1
ATOM 2808 N N . TYR A 1 372 ? 94.167 100.908 -29.179 1.00 38.54 372 TYR A N 1
ATOM 2809 C CA . TYR A 1 372 ? 94.788 102.130 -28.798 1.00 37.95 372 TYR A CA 1
ATOM 2810 C C . TYR A 1 372 ? 94.032 103.248 -29.539 1.00 37.77 372 TYR A C 1
ATOM 2811 O O . TYR A 1 372 ? 94.085 103.283 -30.714 1.00 36.05 372 TYR A O 1
ATOM 2820 N N . GLY A 1 373 ? 93.257 104.080 -28.809 1.00 37.50 373 GLY A N 1
ATOM 2821 C CA . GLY A 1 373 ? 92.447 105.159 -29.355 1.00 37.17 373 GLY A CA 1
ATOM 2822 C C . GLY A 1 373 ? 93.129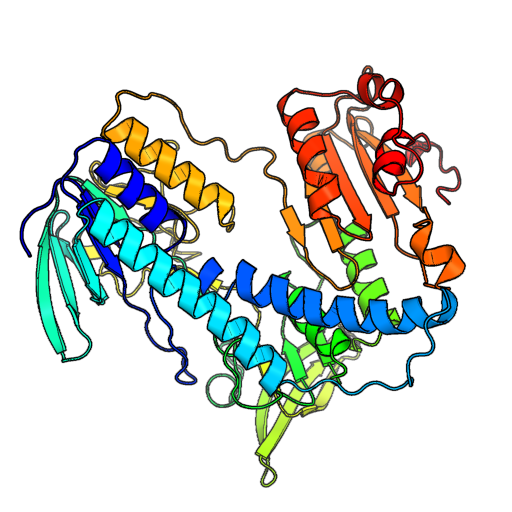 106.492 -29.014 1.00 39.15 373 GLY A C 1
ATOM 2823 O O . GLY A 1 373 ? 93.662 106.689 -27.884 1.00 38.36 373 GLY A O 1
ATOM 2824 N N . CYS A 1 374 ? 93.163 107.394 -29.993 1.00 37.77 374 CYS A N 1
ATOM 2825 C CA . CYS A 1 374 ? 93.711 108.690 -29.732 1.00 38.67 374 CYS A CA 1
ATOM 2826 C C . CYS A 1 374 ? 93.071 109.772 -30.604 1.00 38.39 374 CYS A C 1
ATOM 2827 O O . CYS A 1 374 ? 92.487 109.542 -31.736 1.00 39.46 374 CYS A O 1
ATOM 2830 N N . VAL A 1 375 ? 93.213 110.964 -30.065 1.00 36.52 375 VAL A N 1
ATOM 2831 C CA . VAL A 1 375 ? 92.733 112.156 -30.737 1.00 37.50 375 VAL A CA 1
ATOM 2832 C C . VAL A 1 375 ? 93.534 113.361 -30.228 1.00 37.65 375 VAL A C 1
ATOM 2833 O O . VAL A 1 375 ? 93.891 113.447 -29.024 1.00 37.45 375 VAL A O 1
ATOM 2837 N N . GLY A 1 376 ? 93.881 114.244 -31.148 1.00 38.25 376 GLY A N 1
ATOM 2838 C CA . GLY A 1 376 ? 94.674 115.431 -30.786 1.00 38.83 376 GLY A CA 1
ATOM 2839 C C . GLY A 1 376 ? 96.171 115.144 -30.788 1.00 38.70 376 GLY A C 1
ATOM 2840 O O . GLY A 1 376 ? 96.655 114.268 -31.473 1.00 41.05 376 GLY A O 1
ATOM 2841 N N . LEU A 1 377 ? 96.915 115.857 -29.993 1.00 38.08 377 LEU A N 1
ATOM 2842 C CA . LEU A 1 377 ? 98.351 115.751 -30.062 1.00 36.27 377 LEU A CA 1
ATOM 2843 C C . LEU A 1 377 ? 98.873 114.588 -29.264 1.00 36.89 377 LEU A C 1
ATOM 2844 O O . LEU A 1 377 ? 98.351 114.247 -28.193 1.00 36.76 377 LEU A O 1
ATOM 2849 N N . SER A 1 378 ? 99.946 113.991 -29.776 1.00 37.33 378 SER A N 1
ATOM 2850 C CA . SER A 1 378 ? 100.800 113.164 -28.928 1.00 37.56 378 SER A CA 1
ATOM 2851 C C . SER A 1 378 ? 101.444 114.073 -27.862 1.00 38.16 378 SER A C 1
ATOM 2852 O O . SER A 1 378 ? 101.590 115.307 -28.107 1.00 39.62 378 SER A O 1
ATOM 2855 N N . GLU A 1 379 ? 101.856 113.520 -26.718 1.00 38.64 379 GLU A N 1
ATOM 2856 C CA . GLU A 1 379 ? 102.633 114.318 -25.722 1.00 39.35 379 GLU A CA 1
ATOM 2857 C C . GLU A 1 379 ? 103.921 114.976 -26.289 1.00 39.41 379 GLU A C 1
ATOM 2858 O O . GLU A 1 379 ? 104.163 116.160 -26.011 1.00 40.11 379 GLU A O 1
ATOM 2864 N N . GLU A 1 380 ? 104.754 114.240 -27.034 1.00 37.34 380 GLU A N 1
ATOM 2865 C CA . GLU A 1 380 ? 105.872 114.877 -27.724 1.00 38.73 380 GLU A CA 1
ATOM 2866 C C . GLU A 1 380 ? 105.485 116.063 -28.661 1.00 37.60 380 GLU A C 1
ATOM 2867 O O . GLU A 1 380 ? 106.189 117.045 -28.671 1.00 38.26 380 GLU A O 1
ATOM 2873 N N . GLU A 1 381 ? 104.427 115.959 -29.456 1.00 37.88 381 GLU A N 1
ATOM 2874 C CA . GLU A 1 381 ? 104.069 117.039 -30.401 1.00 39.27 381 GLU A CA 1
ATOM 2875 C C . GLU A 1 381 ? 103.612 118.254 -29.608 1.00 38.21 381 GLU A C 1
ATOM 2876 O O . GLU A 1 381 ? 103.844 119.407 -30.030 1.00 38.38 381 GLU A O 1
ATOM 2882 N N . ALA A 1 382 ? 102.956 117.990 -28.474 1.00 37.56 382 ALA A N 1
ATOM 2883 C CA . ALA A 1 382 ? 102.532 119.048 -27.600 1.00 37.43 382 ALA A CA 1
ATOM 2884 C C . ALA A 1 382 ? 103.694 119.777 -27.075 1.00 36.85 382 ALA A C 1
ATOM 2885 O O . ALA A 1 382 ? 103.673 120.997 -27.120 1.00 36.02 382 ALA A O 1
ATOM 2887 N N . VAL A 1 383 ? 104.677 119.059 -26.524 1.00 38.01 383 VAL A N 1
ATOM 2888 C CA . VAL A 1 383 ? 105.807 119.760 -25.937 1.00 37.30 383 VAL A CA 1
ATOM 2889 C C . VAL A 1 383 ? 106.641 120.401 -27.011 1.00 38.60 383 VAL A C 1
ATOM 2890 O O . VAL A 1 383 ? 107.066 121.537 -26.823 1.00 37.81 383 VAL A O 1
ATOM 2894 N N . ALA A 1 384 ? 106.818 119.734 -28.162 1.00 39.09 384 ALA A N 1
ATOM 2895 C CA . ALA A 1 384 ? 107.354 120.458 -29.359 1.00 38.78 384 ALA A CA 1
ATOM 2896 C C . ALA A 1 384 ? 106.593 121.766 -29.727 1.00 38.34 384 ALA A C 1
ATOM 2897 O O . ALA A 1 384 ? 107.222 122.787 -29.955 1.00 38.83 384 ALA A O 1
ATOM 2899 N N . LEU A 1 385 ? 105.266 121.776 -29.717 1.00 37.58 385 LEU A N 1
ATOM 2900 C CA . LEU A 1 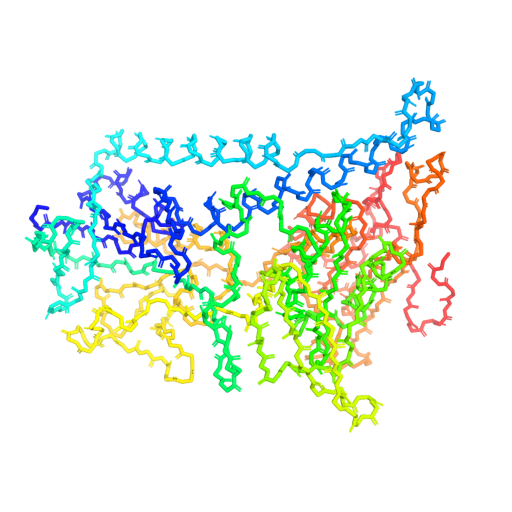385 ? 104.542 122.995 -30.122 1.00 38.19 385 LEU A CA 1
ATOM 2901 C C . LEU A 1 385 ? 104.455 124.160 -29.118 1.00 37.14 385 LEU A C 1
ATOM 2902 O O . LEU A 1 385 ? 104.323 125.307 -29.541 1.00 37.39 385 LEU A O 1
ATOM 2907 N N . HIS A 1 386 ? 104.557 123.864 -27.818 1.00 37.41 386 HIS A N 1
ATOM 2908 C CA . HIS A 1 386 ? 104.195 124.774 -26.705 1.00 36.97 386 HIS A CA 1
ATOM 2909 C C . HIS A 1 386 ? 105.239 124.885 -25.603 1.00 37.64 386 HIS A C 1
ATOM 2910 O O . HIS A 1 386 ? 105.190 125.844 -24.814 1.00 37.44 386 HIS A O 1
ATOM 2917 N N . GLY A 1 387 ? 106.097 123.873 -25.473 1.00 37.51 387 GLY A N 1
ATOM 2918 C CA . GLY A 1 387 ? 107.142 123.841 -24.454 1.00 37.75 387 GLY A CA 1
ATOM 2919 C C . GLY A 1 387 ? 106.721 123.000 -23.268 1.00 39.81 387 GLY A C 1
ATOM 2920 O O . GLY A 1 387 ? 105.568 123.058 -22.872 1.00 39.27 387 GLY A O 1
ATOM 2921 N N . GLN A 1 388 ? 107.668 122.237 -22.697 1.00 42.51 388 GLN A N 1
ATOM 2922 C CA . GLN A 1 388 ? 107.424 121.307 -21.581 1.00 44.11 388 GLN A CA 1
ATOM 2923 C C . GLN A 1 388 ? 106.798 121.995 -20.374 1.00 43.15 388 GLN A C 1
ATOM 2924 O O . GLN A 1 388 ? 105.958 121.408 -19.689 1.00 43.92 388 GLN A O 1
ATOM 2930 N N . GLU A 1 389 ? 107.238 123.222 -20.115 1.00 43.56 389 GLU A N 1
ATOM 2931 C CA . GLU A 1 389 ? 106.799 124.024 -18.974 1.00 43.75 389 GLU A CA 1
ATOM 2932 C C . GLU A 1 389 ? 105.392 124.609 -19.230 1.00 42.63 389 GLU A C 1
ATOM 2933 O O . GLU A 1 389 ? 104.745 125.121 -18.321 1.00 41.98 389 GLU A O 1
ATOM 2939 N N . HIS A 1 390 ? 104.908 124.505 -20.468 1.00 41.95 390 HIS A N 1
ATOM 2940 C CA . HIS A 1 390 ? 103.550 124.991 -20.794 1.00 41.70 390 HIS A CA 1
ATOM 2941 C C . HIS A 1 390 ? 102.549 123.882 -21.098 1.00 41.17 390 HIS A C 1
ATOM 2942 O O . HIS A 1 390 ? 101.497 124.146 -21.623 1.00 41.34 390 HIS A O 1
ATOM 2949 N N . VAL A 1 391 ? 102.918 122.648 -20.742 1.00 41.40 391 VAL A N 1
ATOM 2950 C CA . VAL A 1 391 ? 102.120 121.459 -20.946 1.00 40.84 391 VAL A CA 1
ATOM 2951 C C . VAL A 1 391 ? 101.834 120.779 -19.584 1.00 40.68 391 VAL A C 1
ATOM 2952 O O . VAL A 1 391 ? 102.715 120.769 -18.726 1.00 39.24 391 VAL A O 1
ATOM 2956 N N . GLU A 1 392 ? 100.609 120.240 -19.383 1.00 39.93 392 GLU A N 1
ATOM 2957 C CA . GLU A 1 392 ? 100.301 119.410 -18.203 1.00 38.98 392 GLU A CA 1
ATOM 2958 C C . GLU A 1 392 ? 99.727 118.073 -18.711 1.00 40.38 392 GLU A C 1
ATOM 2959 O O . GLU A 1 392 ? 98.943 118.039 -19.688 1.00 38.62 392 GLU A O 1
ATOM 2965 N N . VAL A 1 393 ? 100.155 116.956 -18.102 1.00 41.32 393 VAL A N 1
ATOM 2966 C CA . VAL A 1 393 ? 99.687 115.646 -18.549 1.00 41.54 393 VAL A CA 1
ATOM 2967 C C . VAL A 1 393 ? 99.067 114.920 -17.392 1.00 40.83 393 VAL A C 1
ATOM 2968 O O . VAL A 1 393 ? 99.690 114.826 -16.365 1.00 40.31 393 VAL A O 1
ATOM 2972 N N . TYR A 1 394 ? 97.832 114.451 -17.552 1.00 39.73 394 TYR A N 1
ATOM 2973 C CA . TYR A 1 394 ? 97.121 113.668 -16.530 1.00 39.28 394 TYR A CA 1
ATOM 2974 C C . TYR A 1 394 ? 97.172 112.280 -16.973 1.00 38.81 394 TYR A C 1
ATOM 2975 O O . TYR A 1 394 ? 96.937 112.027 -18.168 1.00 41.33 394 TYR A O 1
ATOM 2984 N N . HIS A 1 395 ? 97.513 111.364 -16.080 1.00 38.87 395 HIS A N 1
ATOM 2985 C CA . HIS A 1 395 ? 97.578 109.920 -16.482 1.00 39.18 395 HIS A CA 1
ATOM 2986 C C . HIS A 1 395 ? 97.072 108.936 -15.364 1.00 39.65 395 HIS A C 1
ATOM 2987 O O . HIS A 1 395 ? 96.898 109.333 -14.197 1.00 39.20 395 HIS A O 1
ATOM 2994 N N . ALA A 1 396 ? 96.813 107.690 -15.766 1.00 38.88 396 ALA A N 1
ATOM 2995 C CA . ALA A 1 396 ? 96.253 106.613 -14.919 1.00 39.75 396 ALA A CA 1
ATOM 2996 C C . ALA A 1 396 ? 96.433 105.233 -15.562 1.00 39.82 396 ALA A C 1
ATOM 2997 O O . ALA A 1 396 ? 96.218 105.084 -16.752 1.00 39.92 396 ALA A O 1
ATOM 2999 N N . TYR A 1 397 ? 96.847 104.250 -14.750 1.00 39.96 397 TYR A N 1
ATOM 3000 C CA . TYR A 1 397 ? 96.545 102.840 -15.007 1.00 38.55 397 TYR A CA 1
ATOM 3001 C C . TYR A 1 397 ? 95.234 102.546 -14.319 1.00 38.05 397 TYR A C 1
ATOM 3002 O O . TYR A 1 397 ? 94.915 103.188 -13.306 1.00 38.11 397 TYR A O 1
ATOM 3011 N N . TYR A 1 398 ? 94.476 101.610 -14.888 1.00 37.82 398 TYR A N 1
ATOM 3012 C CA . TYR A 1 398 ? 93.084 101.282 -14.480 1.00 38.84 398 TYR A CA 1
ATOM 3013 C C . TYR A 1 398 ? 92.912 99.804 -14.845 1.00 39.01 398 TYR A C 1
ATOM 3014 O O . TYR A 1 398 ? 93.715 99.243 -15.586 1.00 38.68 398 TYR A O 1
ATOM 3023 N N . LYS A 1 399 ? 91.905 99.161 -14.280 1.00 41.35 399 LYS A N 1
ATOM 3024 C CA . LYS A 1 399 ? 91.526 97.790 -14.628 1.00 39.88 399 LYS A CA 1
ATOM 3025 C C . LYS A 1 399 ? 90.069 97.738 -15.053 1.00 39.54 399 LYS A C 1
ATOM 3026 O O . LYS A 1 399 ? 89.168 98.166 -14.264 1.00 39.16 399 LYS A O 1
ATOM 3032 N N . PRO A 1 400 ? 89.799 97.275 -16.328 1.00 37.87 400 PRO A N 1
ATOM 3033 C CA . PRO A 1 400 ? 88.395 97.048 -16.662 1.00 36.31 400 PRO A CA 1
ATOM 3034 C C . PRO A 1 400 ? 87.709 96.108 -15.638 1.00 35.39 400 PRO A C 1
ATOM 3035 O O . PRO A 1 400 ? 88.310 95.151 -15.260 1.00 36.48 400 PRO A O 1
ATOM 3039 N N . LEU A 1 401 ? 86.508 96.434 -15.157 1.00 35.27 401 LEU A N 1
ATOM 3040 C CA . LEU A 1 401 ? 85.769 95.555 -14.233 1.00 36.25 401 LEU A CA 1
ATOM 3041 C C . LEU A 1 401 ? 85.679 94.150 -14.806 1.00 37.83 401 LEU A C 1
ATOM 3042 O O . LEU A 1 401 ? 85.827 93.177 -14.062 1.00 37.35 401 LEU A O 1
ATOM 3047 N N . GLU A 1 402 ? 85.476 94.063 -16.151 1.00 37.78 402 GLU A N 1
ATOM 3048 C CA . GLU A 1 402 ? 85.283 92.789 -16.816 1.00 37.54 402 GLU A CA 1
ATOM 3049 C C . GLU A 1 402 ? 86.554 91.957 -16.764 1.00 37.76 402 GLU A C 1
ATOM 3050 O O . GLU A 1 402 ? 86.463 90.741 -16.679 1.00 37.65 402 GLU A O 1
ATOM 3056 N N . PHE A 1 403 ? 87.719 92.606 -16.690 1.00 37.48 403 PHE A N 1
ATOM 3057 C CA . PHE A 1 403 ? 89.034 91.871 -16.482 1.00 37.02 403 PHE A CA 1
ATOM 3058 C C . PHE A 1 403 ? 89.229 91.233 -15.140 1.00 37.48 403 PHE A C 1
ATOM 3059 O O . PHE A 1 403 ? 90.132 90.371 -15.001 1.00 36.83 403 PHE A O 1
ATOM 3067 N N . THR A 1 404 ? 88.456 91.688 -14.127 1.00 38.31 404 THR A N 1
ATOM 3068 C CA . THR A 1 404 ? 88.749 91.275 -12.704 1.00 37.50 404 THR A CA 1
ATOM 3069 C C . THR A 1 404 ? 88.338 89.788 -12.595 1.00 37.36 404 THR A C 1
ATOM 3070 O O . THR A 1 404 ? 89.195 88.923 -12.313 1.00 36.13 404 THR A O 1
ATOM 3074 N N . VAL A 1 405 ? 87.040 89.505 -12.828 1.00 35.51 405 VAL A N 1
ATOM 3075 C CA . VAL A 1 405 ? 86.521 88.123 -12.750 1.00 34.13 405 VAL A CA 1
ATOM 3076 C C . VAL A 1 405 ? 87.176 87.209 -13.781 1.00 35.50 405 VAL A C 1
ATOM 3077 O O . VAL A 1 405 ? 87.373 85.995 -13.511 1.00 36.07 405 VAL A O 1
ATOM 3081 N N . ALA A 1 406 ? 87.569 87.794 -14.919 1.00 34.59 406 ALA A N 1
ATOM 3082 C CA . ALA A 1 406 ? 88.130 87.043 -16.029 1.00 35.06 406 ALA A CA 1
ATOM 3083 C C . ALA A 1 406 ? 89.597 86.746 -15.763 1.00 35.33 406 ALA A C 1
ATOM 3084 O O . ALA A 1 406 ? 90.254 85.988 -16.515 1.00 32.69 406 ALA A O 1
ATOM 3086 N N . ASP A 1 407 ? 90.113 87.330 -14.683 1.00 35.44 407 ASP A N 1
ATOM 3087 C CA . ASP A 1 407 ? 91.524 87.211 -14.435 1.00 38.24 407 ASP A CA 1
ATOM 3088 C C . ASP A 1 407 ? 92.393 87.639 -15.659 1.00 38.43 407 ASP A C 1
ATOM 3089 O O . ASP A 1 407 ? 93.416 87.017 -15.993 1.00 38.43 407 ASP A O 1
ATOM 3094 N N . ARG A 1 408 ? 92.031 88.724 -16.313 1.00 39.34 408 ARG A N 1
ATOM 3095 C CA . ARG A 1 408 ? 92.973 89.208 -17.310 1.00 41.16 408 ARG A CA 1
ATOM 3096 C C . ARG A 1 408 ? 93.788 90.406 -16.924 1.00 41.85 408 ARG A C 1
ATOM 3097 O O . ARG A 1 408 ? 93.364 91.277 -16.134 1.00 42.62 408 ARG A O 1
ATOM 3105 N N . ASP A 1 409 ? 94.976 90.409 -17.530 1.00 41.48 409 ASP A N 1
ATOM 3106 C CA . ASP A 1 409 ? 96.043 91.315 -17.266 1.00 41.38 409 ASP A CA 1
ATOM 3107 C C . ASP A 1 409 ? 95.691 92.731 -17.788 1.00 40.77 409 ASP A C 1
ATOM 3108 O O . ASP A 1 409 ? 95.437 92.945 -18.967 1.00 40.27 409 ASP A O 1
ATOM 3113 N N . ALA A 1 410 ? 95.673 93.683 -16.854 1.00 40.98 410 ALA A N 1
ATOM 3114 C CA . ALA A 1 410 ? 95.459 95.102 -17.103 1.00 39.88 410 ALA A CA 1
ATOM 3115 C C . ALA A 1 410 ? 96.779 95.929 -17.092 1.00 38.66 410 ALA A C 1
ATOM 3116 O O . ALA A 1 410 ? 96.724 97.151 -17.128 1.00 38.59 410 ALA A O 1
ATOM 3118 N N . SER A 1 411 ? 97.964 95.300 -17.019 1.00 39.91 411 SER A N 1
ATOM 3119 C CA . SER A 1 411 ? 99.293 96.069 -17.074 1.00 41.13 411 SER A CA 1
ATOM 3120 C C . SER A 1 411 ? 99.217 96.939 -18.312 1.00 43.13 411 SER A C 1
ATOM 3121 O O . SER A 1 411 ? 98.474 96.595 -19.270 1.00 46.90 411 SER A O 1
ATOM 3124 N N . GLN A 1 412 ? 99.810 98.077 -18.503 1.00 43.30 412 GLN A N 1
ATOM 3125 C CA . GLN A 1 412 ? 99.233 98.572 -19.973 1.00 41.07 412 GLN A CA 1
ATOM 3126 C C . GLN A 1 412 ? 97.781 99.097 -20.263 1.00 41.06 412 GLN A C 1
ATOM 3127 O O . GLN A 1 412 ? 97.531 99.772 -21.297 1.00 40.90 412 GLN A O 1
ATOM 3133 N N . CYS A 1 413 ? 96.789 98.836 -19.427 1.00 41.44 413 CYS A N 1
ATOM 3134 C CA . CYS A 1 413 ? 95.532 99.587 -19.613 1.00 38.34 413 CYS A CA 1
ATOM 3135 C C . CYS A 1 413 ? 95.845 100.987 -19.028 1.00 39.35 413 CYS A C 1
ATOM 3136 O O . CYS A 1 413 ? 95.893 101.192 -17.819 1.00 39.48 413 CYS A O 1
ATOM 3139 N N . TYR A 1 414 ? 96.099 101.946 -19.866 1.00 38.67 414 TYR A N 1
ATOM 3140 C CA . TYR A 1 414 ? 96.688 103.232 -19.431 1.00 39.12 414 TYR A CA 1
ATOM 3141 C C . TYR A 1 414 ? 96.011 104.289 -20.305 1.00 39.59 414 TYR A C 1
ATOM 3142 O O . TYR A 1 414 ? 95.731 104.087 -21.535 1.00 37.85 414 TYR A O 1
ATOM 3151 N N . ILE A 1 415 ? 95.759 105.413 -19.674 1.00 38.81 415 ILE A N 1
ATOM 3152 C CA . ILE A 1 415 ? 95.182 106.554 -20.304 1.00 37.91 415 ILE A CA 1
ATOM 3153 C C . ILE A 1 415 ? 96.064 107.767 -19.999 1.00 40.27 415 ILE A C 1
ATOM 3154 O O . ILE A 1 415 ? 96.470 107.979 -18.827 1.00 40.70 415 ILE A O 1
ATOM 3159 N N . LYS A 1 416 ? 96.333 108.599 -21.001 1.00 40.38 416 LYS A N 1
ATOM 3160 C CA . LYS A 1 416 ? 96.855 109.939 -20.683 1.00 40.64 416 LYS A CA 1
ATOM 3161 C C . LYS A 1 416 ? 96.116 111.063 -21.430 1.00 41.42 416 LYS A C 1
ATOM 3162 O O . LYS A 1 416 ? 95.644 110.884 -22.558 1.00 42.46 416 LYS A O 1
ATOM 3168 N N . MET A 1 417 ? 95.926 112.188 -20.742 1.00 41.34 417 MET A N 1
ATOM 3169 C CA . MET A 1 417 ? 95.265 113.398 -21.340 1.00 40.78 417 MET A CA 1
ATOM 3170 C C . MET A 1 417 ? 96.300 114.567 -21.310 1.00 41.01 417 MET A C 1
ATOM 3171 O O . MET A 1 417 ? 96.740 114.957 -20.221 1.00 39.26 417 MET A O 1
ATOM 3176 N N . VAL A 1 418 ? 96.673 115.077 -22.490 1.00 39.16 418 VAL A N 1
ATOM 3177 C CA . VAL A 1 418 ? 97.748 116.074 -22.605 1.00 37.68 418 VAL A CA 1
ATOM 3178 C C . VAL A 1 418 ? 97.062 117.441 -22.688 1.00 37.89 418 VAL A C 1
ATOM 3179 O O . VAL A 1 418 ? 96.161 117.654 -23.531 1.00 37.00 418 VAL A O 1
ATOM 3183 N N . CYS A 1 419 ? 97.457 118.361 -21.820 1.00 38.45 419 CYS A N 1
ATOM 3184 C CA . CYS A 1 419 ? 96.805 119.687 -21.776 1.00 39.92 419 CYS A CA 1
ATOM 3185 C C . CYS A 1 419 ? 97.754 120.857 -21.819 1.00 38.87 419 CYS A C 1
ATOM 3186 O O . CYS A 1 419 ? 98.925 120.697 -21.499 1.00 37.91 419 CYS A O 1
ATOM 3189 N N . MET A 1 420 ? 97.209 122.051 -22.112 1.00 39.29 420 MET A N 1
ATOM 3190 C CA . MET A 1 420 ? 97.881 123.332 -21.786 1.00 38.75 420 MET A CA 1
ATOM 3191 C C . MET A 1 420 ? 97.951 123.416 -20.270 1.00 38.64 420 MET A C 1
ATOM 3192 O O . MET A 1 420 ? 97.066 122.957 -19.588 1.00 38.39 420 MET A O 1
ATOM 3197 N N . ARG A 1 421 ? 99.015 123.997 -19.751 1.00 40.60 421 ARG A N 1
ATOM 3198 C CA . ARG A 1 421 ? 99.246 124.002 -18.327 1.00 41.37 421 ARG A CA 1
ATOM 3199 C C . ARG A 1 421 ? 98.519 125.149 -17.627 1.00 42.46 421 ARG A C 1
ATOM 3200 O O . ARG A 1 421 ? 98.067 124.985 -16.502 1.00 43.49 421 ARG A O 1
ATOM 3208 N N . GLU A 1 422 ? 98.372 126.288 -18.289 1.00 42.99 422 GLU A N 1
ATOM 3209 C CA . GLU A 1 422 ? 97.664 127.427 -17.695 1.00 44.45 422 GLU A CA 1
ATOM 3210 C C . GLU A 1 422 ? 96.185 127.164 -17.689 1.00 44.19 422 GLU A C 1
ATOM 3211 O O . GLU A 1 422 ? 95.642 126.689 -18.710 1.00 44.09 422 GLU A O 1
ATOM 3217 N N . PRO A 1 423 ? 95.508 127.505 -16.556 1.00 44.61 423 PRO A N 1
ATOM 3218 C CA . PRO A 1 423 ? 94.060 127.317 -16.411 1.00 44.21 423 PRO A CA 1
ATOM 3219 C C . PRO A 1 423 ? 93.219 128.086 -17.468 1.00 43.71 423 PRO A C 1
ATOM 3220 O O . PRO A 1 423 ? 93.509 129.263 -17.768 1.00 43.51 423 PRO A O 1
ATOM 3224 N N . PRO A 1 424 ? 92.173 127.424 -18.021 1.00 42.76 424 PRO A N 1
ATOM 3225 C CA . PRO A 1 424 ? 91.534 126.234 -17.459 1.00 42.71 424 PRO A CA 1
ATOM 3226 C C . PRO A 1 424 ? 92.142 124.893 -17.896 1.00 42.79 424 PRO A C 1
ATOM 3227 O O . PRO A 1 424 ? 91.543 123.854 -17.592 1.00 42.14 424 PRO A O 1
ATOM 3231 N N . GLN A 1 425 ? 93.317 124.935 -18.552 1.00 41.84 425 GLN A N 1
ATOM 3232 C CA . GLN A 1 425 ? 94.063 123.746 -19.084 1.00 41.82 425 GLN A CA 1
ATOM 3233 C C . GLN A 1 425 ? 93.394 123.066 -20.306 1.00 41.33 425 GLN A C 1
ATOM 3234 O O . GLN A 1 425 ? 92.921 121.920 -20.237 1.00 42.01 425 GLN A O 1
ATOM 3240 N N . LEU A 1 426 ? 93.324 123.808 -21.406 1.00 40.12 426 LEU A N 1
ATOM 3241 C CA . LEU A 1 426 ? 92.792 123.318 -22.678 1.00 40.26 426 LEU A CA 1
ATOM 3242 C C . LEU A 1 426 ? 93.351 121.921 -23.029 1.00 38.64 426 LEU A C 1
ATOM 3243 O O . LEU A 1 426 ? 94.537 121.707 -23.060 1.00 37.16 426 LEU A O 1
ATOM 3248 N N . VAL A 1 427 ? 92.473 120.970 -23.287 1.00 38.27 427 VAL A N 1
ATOM 3249 C CA . VAL A 1 427 ? 92.919 119.637 -23.656 1.00 38.66 427 VAL A CA 1
ATOM 3250 C C . VAL A 1 427 ? 93.484 119.585 -25.086 1.00 38.34 427 VAL A C 1
ATOM 3251 O O . VAL A 1 427 ? 92.810 120.016 -26.030 1.00 39.10 427 VAL A O 1
ATOM 3255 N N . LEU A 1 428 ? 94.667 118.999 -25.248 1.00 38.16 428 LEU A N 1
ATOM 3256 C CA . LEU A 1 428 ? 95.368 119.020 -26.521 1.00 38.82 428 LEU A CA 1
ATOM 3257 C C . LEU A 1 428 ? 95.327 117.625 -27.185 1.00 40.43 428 LEU A C 1
ATOM 3258 O O . LEU A 1 428 ? 95.407 117.474 -28.451 1.00 40.17 428 LEU A O 1
ATOM 3263 N N . GLY A 1 429 ? 95.254 116.611 -26.325 1.00 39.67 429 GLY A N 1
ATOM 3264 C CA . GLY A 1 429 ? 95.344 115.232 -26.802 1.00 39.49 429 GLY A CA 1
ATOM 3265 C C . GLY A 1 429 ? 94.827 114.259 -25.785 1.00 39.52 429 GLY A C 1
ATOM 3266 O O . GLY A 1 429 ? 95.037 114.420 -24.587 1.00 41.22 429 GLY A O 1
ATOM 3267 N N . LEU A 1 430 ? 94.143 113.228 -26.258 1.00 40.17 430 LEU A N 1
ATOM 3268 C CA . LEU A 1 430 ? 93.753 112.098 -25.407 1.00 39.43 430 LEU A CA 1
ATOM 3269 C C . LEU A 1 430 ? 94.203 110.833 -26.017 1.00 37.99 430 LEU A C 1
ATOM 3270 O O . LEU A 1 430 ? 94.091 110.637 -27.221 1.00 39.55 430 LEU A O 1
ATOM 3275 N N . HIS A 1 431 ? 94.646 109.932 -25.153 1.00 38.10 431 HIS A N 1
ATOM 3276 C CA . HIS A 1 431 ? 95.291 108.703 -25.518 1.00 36.66 431 HIS A CA 1
ATOM 3277 C C . HIS A 1 431 ? 94.745 107.608 -24.562 1.00 38.95 431 HIS A C 1
ATOM 3278 O O . HIS A 1 431 ? 94.963 107.690 -23.322 1.00 40.92 431 HIS A O 1
ATOM 3285 N N . PHE A 1 432 ? 94.081 106.596 -25.118 1.00 37.40 432 PHE A N 1
ATOM 3286 C CA . PHE A 1 432 ? 93.387 105.574 -24.316 1.00 38.75 432 PHE A CA 1
ATOM 3287 C C . PHE A 1 432 ? 93.769 104.189 -24.829 1.00 40.13 432 PHE A C 1
ATOM 3288 O O . PHE A 1 432 ? 93.523 103.850 -26.024 1.00 40.35 432 PHE A O 1
ATOM 3296 N N . LEU A 1 433 ? 94.296 103.370 -23.921 1.00 39.18 433 LEU A N 1
ATOM 3297 C CA . LEU A 1 433 ? 94.618 101.982 -24.238 1.00 40.42 433 LEU A CA 1
ATOM 3298 C C . LEU A 1 433 ? 93.715 101.044 -23.410 1.00 40.92 433 LEU A C 1
ATOM 3299 O O . LEU A 1 433 ? 93.653 101.124 -22.160 1.00 42.36 433 LEU A O 1
ATOM 3304 N N . GLY A 1 434 ? 92.915 100.235 -24.088 1.00 39.68 434 GLY A N 1
ATOM 3305 C CA . GLY A 1 434 ? 91.955 99.453 -23.375 1.00 39.87 434 GLY A CA 1
ATOM 3306 C C . GLY A 1 434 ? 90.938 98.833 -24.281 1.00 41.12 434 GLY A C 1
ATOM 3307 O O . GLY A 1 434 ? 90.979 98.996 -25.471 1.00 40.78 434 GLY A O 1
ATOM 3308 N N . PRO A 1 435 ? 89.975 98.121 -23.685 1.00 41.86 435 PRO A N 1
ATOM 3309 C CA . PRO A 1 435 ? 88.970 97.522 -24.535 1.00 38.74 435 PRO A CA 1
ATOM 3310 C C . PRO A 1 435 ? 88.136 98.575 -25.233 1.00 39.59 435 PRO A C 1
ATOM 3311 O O . PRO A 1 435 ? 87.958 99.636 -24.669 1.00 37.96 435 PRO A O 1
ATOM 3315 N N . ASN A 1 436 ? 87.646 98.279 -26.465 1.00 38.44 436 ASN A N 1
ATOM 3316 C CA . ASN A 1 436 ? 86.681 99.175 -27.170 1.00 38.40 436 ASN A CA 1
ATOM 3317 C C . ASN A 1 436 ? 87.173 100.643 -27.209 1.00 38.52 436 ASN A C 1
ATOM 3318 O O . ASN A 1 436 ? 86.401 101.592 -26.952 1.00 39.06 436 ASN A O 1
ATOM 3323 N N . ALA A 1 437 ? 88.457 100.818 -27.471 1.00 36.66 437 ALA A N 1
ATOM 3324 C CA . ALA A 1 437 ? 89.046 102.127 -27.475 1.00 37.25 437 ALA A CA 1
ATOM 3325 C C . ALA A 1 437 ? 88.445 103.150 -28.445 1.00 37.56 437 ALA A C 1
ATOM 3326 O O . ALA A 1 437 ? 88.525 104.324 -28.164 1.00 37.89 437 ALA A O 1
ATOM 3328 N N . GLY A 1 438 ? 88.033 102.701 -29.659 1.00 39.27 438 GLY A N 1
ATOM 3329 C CA . GLY A 1 438 ? 87.336 103.530 -30.633 1.00 39.07 438 GLY A CA 1
ATOM 3330 C C . GLY A 1 438 ? 85.956 103.934 -30.144 1.00 37.91 438 GLY A C 1
ATOM 3331 O O . GLY A 1 438 ? 85.550 105.072 -30.304 1.00 40.12 438 GLY A O 1
ATOM 3332 N N . GLU A 1 439 ? 85.264 103.057 -29.441 1.00 38.23 439 GLU A N 1
ATOM 3333 C CA . GLU A 1 439 ? 83.991 103.469 -28.754 1.00 38.02 439 GLU A CA 1
ATOM 3334 C C . GLU A 1 439 ? 84.109 104.645 -27.725 1.00 39.60 439 GLU A C 1
ATOM 3335 O O . GLU A 1 439 ? 83.282 105.666 -27.671 1.00 38.72 439 GLU A O 1
ATOM 3341 N N . VAL A 1 440 ? 85.132 104.484 -26.917 1.00 38.47 440 VAL A N 1
ATOM 3342 C CA . VAL A 1 440 ? 85.556 105.460 -25.933 1.00 39.58 440 VAL A CA 1
ATOM 3343 C C . VAL A 1 440 ? 85.997 106.800 -26.499 1.00 41.00 440 VAL A C 1
ATOM 3344 O O . VAL A 1 440 ? 85.545 107.858 -26.048 1.00 42.20 440 VAL A O 1
ATOM 3348 N N . THR A 1 441 ? 86.888 106.736 -27.472 1.00 41.44 441 THR A N 1
ATOM 3349 C CA . THR A 1 441 ? 87.537 107.924 -28.018 1.00 39.57 441 THR A CA 1
ATOM 3350 C C . THR A 1 441 ? 86.641 108.895 -28.699 1.00 39.76 441 THR A C 1
ATOM 3351 O O . THR A 1 441 ? 86.832 110.113 -28.526 1.00 40.15 441 THR A O 1
ATOM 3355 N N . GLN A 1 442 ? 85.638 108.370 -29.434 1.00 37.60 442 GLN A N 1
ATOM 3356 C CA . GLN A 1 442 ? 84.898 109.193 -30.353 1.00 35.80 442 GLN A CA 1
ATOM 3357 C C . GLN A 1 442 ? 84.304 110.450 -29.724 1.00 37.38 442 GLN A C 1
ATOM 3358 O O . GLN A 1 442 ? 84.389 111.519 -30.319 1.00 36.92 442 GLN A O 1
ATOM 3364 N N . GLY A 1 443 ? 83.577 110.296 -28.595 1.00 38.88 443 GLY A N 1
ATOM 3365 C CA . GLY A 1 443 ? 82.894 111.442 -27.931 1.00 36.58 443 GLY A CA 1
ATOM 3366 C C . GLY A 1 443 ? 83.880 112.494 -27.483 1.00 38.39 443 GLY A C 1
ATOM 3367 O O . GLY A 1 443 ? 83.567 113.707 -27.499 1.00 39.00 443 GLY A O 1
ATOM 3368 N N . PHE A 1 444 ? 85.063 112.044 -27.062 1.00 37.55 444 PHE A N 1
ATOM 3369 C CA . PHE A 1 444 ? 86.102 112.983 -26.601 1.00 39.29 444 PHE A CA 1
ATOM 3370 C C . PHE A 1 444 ? 86.701 113.812 -27.733 1.00 38.58 444 PHE A C 1
ATOM 3371 O O . PHE A 1 444 ? 87.161 114.904 -27.475 1.00 36.65 444 PHE A O 1
ATOM 3379 N N . ALA A 1 445 ? 86.596 113.308 -28.978 1.00 39.33 445 ALA A N 1
ATOM 3380 C CA . ALA A 1 445 ? 86.984 114.073 -30.194 1.00 39.58 445 ALA A CA 1
ATOM 3381 C C . ALA A 1 445 ? 86.065 115.234 -30.344 1.00 39.82 445 ALA A C 1
ATOM 3382 O O . ALA A 1 445 ? 86.497 116.307 -30.780 1.00 41.83 445 ALA A O 1
ATOM 3384 N N . LEU A 1 446 ? 84.776 115.025 -30.059 1.00 38.57 446 LEU A N 1
ATOM 3385 C CA . LEU A 1 446 ? 83.869 116.156 -30.012 1.00 38.04 446 LEU A CA 1
ATOM 3386 C C . LEU A 1 446 ? 84.256 117.199 -28.914 1.00 38.89 446 LEU A C 1
ATOM 3387 O O . LEU A 1 446 ? 84.224 118.351 -29.193 1.00 39.27 446 LEU A O 1
ATOM 3392 N N . GLY A 1 447 ? 84.493 116.790 -27.666 1.00 39.97 447 GLY A N 1
ATOM 3393 C CA . GLY A 1 447 ? 85.075 117.687 -26.643 1.00 40.43 447 GLY A CA 1
ATOM 3394 C C . GLY A 1 447 ? 86.267 118.511 -27.174 1.00 40.14 447 GLY A C 1
ATOM 3395 O O . GLY A 1 447 ? 86.304 119.693 -26.967 1.00 40.70 447 GLY A O 1
ATOM 3396 N N . ILE A 1 448 ? 87.214 117.894 -27.889 1.00 42.53 448 ILE A N 1
ATOM 3397 C CA . ILE A 1 448 ? 88.359 118.619 -28.527 1.00 42.59 448 ILE A CA 1
ATOM 3398 C C . ILE A 1 448 ? 87.863 119.614 -29.562 1.00 42.23 448 ILE A C 1
ATOM 3399 O O . ILE A 1 448 ? 88.328 120.739 -29.598 1.00 42.94 448 ILE A O 1
ATOM 3404 N N . LYS A 1 449 ? 86.946 119.196 -30.426 1.00 41.92 449 LYS A N 1
ATOM 3405 C CA . LYS A 1 449 ? 86.397 120.081 -31.438 1.00 41.72 449 LYS A CA 1
ATOM 3406 C C . LYS A 1 449 ? 85.806 121.324 -30.756 1.00 42.10 449 LYS A C 1
ATOM 3407 O O . LYS A 1 449 ? 85.909 122.460 -31.284 1.00 42.82 449 LYS A O 1
ATOM 3413 N N . CYS A 1 450 ? 85.211 121.133 -29.580 1.00 41.33 450 CYS A N 1
ATOM 3414 C CA . CYS A 1 450 ? 84.578 122.249 -28.891 1.00 41.47 450 CYS A CA 1
ATOM 3415 C C . CYS A 1 450 ? 85.503 123.085 -28.048 1.00 40.68 450 CYS A C 1
ATOM 3416 O O . CYS A 1 450 ? 85.065 124.095 -27.508 1.00 40.17 450 CYS A O 1
ATOM 3419 N N . GLY A 1 451 ? 86.774 122.673 -27.930 1.00 40.16 451 GLY A N 1
ATOM 3420 C CA . GLY A 1 451 ? 87.736 123.344 -27.071 1.00 39.48 451 GLY A CA 1
ATOM 3421 C C . GLY A 1 451 ? 87.525 123.076 -25.577 1.00 39.37 451 GLY A C 1
ATOM 3422 O O . GLY A 1 451 ? 87.749 123.952 -24.750 1.00 38.25 451 GLY A O 1
ATOM 3423 N N . ALA A 1 452 ? 87.107 121.860 -25.226 1.00 39.27 452 ALA A N 1
ATOM 3424 C CA . ALA A 1 452 ? 87.110 121.424 -23.829 1.00 39.59 452 ALA A CA 1
ATOM 3425 C C . ALA A 1 452 ? 88.423 121.779 -23.058 1.00 41.07 452 ALA A C 1
ATOM 3426 O O . ALA A 1 452 ? 89.566 121.653 -23.615 1.00 40.60 452 ALA A O 1
ATOM 3428 N N . SER A 1 453 ? 88.270 122.142 -21.778 1.00 39.54 453 SER A N 1
ATOM 3429 C CA . SER A 1 453 ? 89.416 122.196 -20.886 1.00 38.88 453 SER A CA 1
ATOM 3430 C C . SER A 1 453 ? 89.417 121.054 -19.863 1.00 38.94 453 SER A C 1
ATOM 3431 O O . SER A 1 453 ? 88.425 120.378 -19.668 1.00 38.63 453 SER A O 1
ATOM 3434 N N . TYR A 1 454 ? 90.547 120.867 -19.178 1.00 39.95 454 TYR A N 1
ATOM 3435 C CA . TYR A 1 454 ? 90.585 119.983 -18.053 1.00 40.30 454 TYR A CA 1
ATOM 3436 C C . TYR A 1 454 ? 89.583 120.399 -16.898 1.00 39.13 454 TYR A C 1
ATOM 3437 O O . TYR A 1 454 ? 88.975 119.551 -16.231 1.00 38.82 454 TYR A O 1
ATOM 3446 N N . ALA A 1 455 ? 89.431 121.694 -16.667 1.00 38.52 455 ALA A N 1
ATOM 3447 C CA . ALA A 1 455 ? 88.361 122.181 -15.811 1.00 38.87 455 ALA A CA 1
ATOM 3448 C C . ALA A 1 455 ? 87.024 121.546 -16.170 1.00 39.07 455 ALA A C 1
ATOM 3449 O O . ALA A 1 455 ? 86.318 121.119 -15.264 1.00 39.23 455 ALA A O 1
ATOM 3451 N N . GLN A 1 456 ? 86.670 121.479 -17.470 1.00 39.27 456 GLN A N 1
ATOM 3452 C CA . GLN A 1 456 ? 85.351 120.937 -17.898 1.00 38.75 456 GLN A CA 1
ATOM 3453 C C . GLN A 1 456 ? 85.359 119.398 -17.769 1.00 38.94 456 GLN A C 1
ATOM 3454 O O . GLN A 1 456 ? 84.328 118.795 -17.495 1.00 38.66 456 GLN A O 1
ATOM 3460 N N . VAL A 1 457 ? 86.536 118.788 -17.937 1.00 37.93 457 VAL A N 1
ATOM 3461 C CA . VAL A 1 457 ? 86.679 117.366 -17.738 1.00 38.40 457 VAL A CA 1
ATOM 3462 C C . VAL A 1 457 ? 86.396 116.985 -16.248 1.00 39.21 457 VAL A C 1
ATOM 3463 O O . VAL A 1 457 ? 85.705 116.003 -15.989 1.00 40.74 457 VAL A O 1
ATOM 3467 N N . MET A 1 458 ? 86.958 117.709 -15.294 1.00 38.77 458 MET A N 1
ATOM 3468 C CA . MET A 1 458 ? 86.736 117.430 -13.854 1.00 40.12 458 MET A CA 1
ATOM 3469 C C . MET A 1 458 ? 85.261 117.495 -13.503 1.00 40.13 458 MET A C 1
ATOM 3470 O O . MET A 1 458 ? 84.770 116.833 -12.552 1.00 41.61 458 MET A O 1
ATOM 3475 N N . GLN A 1 459 ? 84.551 118.367 -14.182 1.00 39.84 459 GLN A N 1
ATOM 3476 C CA . GLN A 1 459 ? 83.156 118.522 -13.846 1.00 40.41 459 GLN A CA 1
ATOM 3477 C C . GLN A 1 459 ? 82.198 117.588 -14.602 1.00 39.08 459 GLN A C 1
ATOM 3478 O O . GLN A 1 459 ? 81.000 117.664 -14.371 1.00 37.96 459 GLN A O 1
ATOM 3484 N N . THR A 1 460 ? 82.731 116.763 -15.524 1.00 36.64 460 THR A N 1
ATOM 3485 C CA . THR A 1 460 ? 81.975 115.734 -16.211 1.00 36.30 460 THR A CA 1
ATOM 3486 C C . THR A 1 460 ? 81.907 114.484 -15.352 1.00 36.17 460 THR A C 1
ATOM 3487 O O . THR A 1 460 ? 82.931 113.906 -14.955 1.00 36.76 460 THR A O 1
ATOM 3491 N N . VAL A 1 461 ? 80.688 114.070 -15.034 1.00 36.27 461 VAL A N 1
ATOM 3492 C CA . VAL A 1 461 ? 80.487 112.958 -14.113 1.00 35.17 461 VAL A CA 1
ATOM 3493 C C . VAL A 1 461 ? 80.703 111.637 -14.874 1.00 36.73 461 VAL A C 1
ATOM 3494 O O . VAL A 1 461 ? 80.299 111.537 -16.030 1.00 38.70 461 VAL A O 1
ATOM 3498 N N . GLY A 1 462 ? 81.388 110.669 -14.247 1.00 35.42 462 GLY A N 1
ATOM 3499 C CA . GLY A 1 462 ? 81.532 109.307 -14.785 1.00 35.75 462 GLY A CA 1
ATOM 3500 C C . GLY A 1 462 ? 80.241 108.489 -14.962 1.00 36.03 462 GLY A C 1
ATOM 3501 O O . GLY A 1 462 ? 79.307 108.654 -14.233 1.00 35.37 462 GLY A O 1
ATOM 3502 N N . ILE A 1 463 ? 80.212 107.586 -15.930 1.00 37.10 463 ILE A N 1
ATOM 3503 C CA . ILE A 1 463 ? 79.213 106.537 -15.993 1.00 36.80 463 ILE A CA 1
ATOM 3504 C C . ILE A 1 463 ? 79.891 105.354 -15.299 1.00 35.39 463 ILE A C 1
ATOM 3505 O O . ILE A 1 463 ? 80.944 104.915 -15.698 1.00 36.91 463 ILE A O 1
ATOM 3510 N N . HIS A 1 464 ? 79.253 104.754 -14.324 1.00 35.00 464 HIS A N 1
ATOM 3511 C CA . HIS A 1 464 ? 79.874 103.657 -13.559 1.00 34.39 464 HIS A CA 1
ATOM 3512 C C . HIS A 1 464 ? 79.009 102.393 -13.685 1.00 33.83 464 HIS A C 1
ATOM 3513 O O . HIS A 1 464 ? 77.827 102.459 -13.429 1.00 34.56 464 HIS A O 1
ATOM 3520 N N . PRO A 1 465 ? 79.621 101.217 -13.891 1.00 33.36 465 PRO A N 1
ATOM 3521 C CA . PRO A 1 465 ? 81.041 100.972 -14.089 1.00 34.35 465 PRO A CA 1
ATOM 3522 C C . PRO A 1 465 ? 81.435 100.922 -15.548 1.00 35.42 465 PRO A C 1
ATOM 3523 O O . PRO A 1 465 ? 80.825 100.206 -16.348 1.00 36.94 465 PRO A O 1
ATOM 3527 N N . THR A 1 466 ? 82.418 101.731 -15.944 1.00 36.95 466 THR A N 1
ATOM 3528 C CA . THR A 1 466 ? 82.903 101.714 -17.323 1.00 35.41 466 THR A CA 1
ATOM 3529 C C . THR A 1 466 ? 84.375 101.963 -17.321 1.00 38.09 466 THR A C 1
ATOM 3530 O O . THR A 1 466 ? 84.925 102.433 -16.348 1.00 34.75 466 THR A O 1
ATOM 3534 N N . CYS A 1 467 ? 85.023 101.662 -18.453 1.00 39.53 467 CYS A N 1
ATOM 3535 C CA . CYS A 1 467 ? 86.412 102.079 -18.657 1.00 39.38 467 CYS A CA 1
ATOM 3536 C C . CYS A 1 467 ? 86.483 103.537 -18.981 1.00 39.74 467 CYS A C 1
ATOM 3537 O O . CYS A 1 467 ? 87.373 104.207 -18.461 1.00 39.31 467 CYS A O 1
ATOM 3540 N N . SER A 1 468 ? 85.592 104.013 -19.883 1.00 40.08 468 SER A N 1
ATOM 3541 C CA . SER A 1 468 ? 85.550 105.413 -20.264 1.00 40.89 468 SER A CA 1
ATOM 3542 C C . SER A 1 468 ? 85.506 106.398 -19.082 1.00 40.33 468 SER A C 1
ATOM 3543 O O . SER A 1 468 ? 86.078 107.506 -19.177 1.00 39.38 468 SER A O 1
ATOM 3546 N N . GLU A 1 469 ? 84.815 106.041 -17.987 1.00 39.82 469 GLU A N 1
ATOM 3547 C CA . GLU A 1 469 ? 84.824 106.953 -16.797 1.00 39.28 469 GLU A CA 1
ATOM 3548 C C . GLU A 1 469 ? 86.190 107.308 -16.235 1.00 39.32 469 GLU A C 1
ATOM 3549 O O . GLU A 1 469 ? 86.343 108.413 -15.674 1.00 39.19 469 GLU A O 1
ATOM 3555 N N . GLU A 1 470 ? 87.157 106.388 -16.365 1.00 37.98 470 GLU A N 1
ATOM 3556 C CA . GLU A 1 470 ? 88.525 106.634 -16.000 1.00 37.91 470 GLU A CA 1
ATOM 3557 C C . GLU A 1 470 ? 89.098 107.840 -16.699 1.00 38.26 470 GLU A C 1
ATOM 3558 O O . GLU A 1 470 ? 90.027 108.474 -16.193 1.00 40.42 470 GLU A O 1
ATOM 3564 N N . VAL A 1 471 ? 88.611 108.154 -17.901 1.00 39.92 471 VAL A N 1
ATOM 3565 C CA . VAL A 1 471 ? 89.080 109.367 -18.591 1.00 39.75 471 VAL A CA 1
ATOM 3566 C C . VAL A 1 471 ? 88.647 110.583 -17.783 1.00 39.63 471 VAL A C 1
ATOM 3567 O O . VAL A 1 471 ? 89.376 111.550 -17.614 1.00 41.63 471 VAL A O 1
ATOM 3571 N N . VAL A 1 472 ? 87.475 110.519 -17.232 1.00 40.25 472 VAL A N 1
ATOM 3572 C CA . VAL A 1 472 ? 86.883 111.702 -16.569 1.00 40.18 472 VAL A CA 1
ATOM 3573 C C . VAL A 1 472 ? 87.326 111.759 -15.118 1.00 40.63 472 VAL A C 1
ATOM 3574 O O . VAL A 1 472 ? 87.161 112.804 -14.429 1.00 39.63 472 VAL A O 1
ATOM 3578 N N . LYS A 1 473 ? 88.063 110.718 -14.718 1.00 39.15 473 LYS A N 1
ATOM 3579 C CA . LYS A 1 473 ? 88.532 110.618 -13.335 1.00 40.42 473 LYS A CA 1
ATOM 3580 C C . LYS A 1 473 ? 90.004 111.048 -13.195 1.00 39.99 473 LYS A C 1
ATOM 3581 O O . LYS A 1 473 ? 90.590 111.027 -12.091 1.00 41.61 473 LYS A O 1
ATOM 3587 N N . LEU A 1 474 ? 90.610 111.401 -14.325 1.00 38.70 474 LEU A N 1
ATOM 3588 C CA . LEU A 1 474 ? 92.065 111.660 -14.424 1.00 38.66 474 LEU A CA 1
ATOM 3589 C C . LEU A 1 474 ? 92.407 112.821 -13.521 1.00 39.13 474 LEU A C 1
ATOM 3590 O O . LEU A 1 474 ? 91.677 113.804 -13.488 1.00 39.27 474 LEU A O 1
ATOM 3595 N N . HIS A 1 475 ? 93.472 112.694 -12.748 1.00 40.23 475 HIS A N 1
ATOM 3596 C CA . HIS A 1 475 ? 93.764 113.714 -11.663 1.00 39.90 475 HIS A CA 1
ATOM 3597 C C . HIS A 1 475 ? 95.227 113.738 -11.277 1.00 39.84 475 HIS A C 1
ATOM 3598 O O . HIS A 1 475 ? 95.704 114.721 -10.714 1.00 40.65 475 HIS A O 1
ATOM 3605 N N . ILE A 1 476 ? 95.955 112.647 -11.592 1.00 39.35 476 ILE A N 1
ATOM 3606 C CA . ILE A 1 476 ? 97.394 112.589 -11.341 1.00 37.08 476 ILE A CA 1
ATOM 3607 C C . ILE A 1 476 ? 98.212 113.140 -12.529 1.00 37.33 476 ILE A C 1
ATOM 3608 O O . ILE A 1 476 ? 98.193 112.576 -13.641 1.00 37.63 476 ILE A O 1
ATOM 3613 N N . SER A 1 477 ? 98.944 114.203 -12.291 1.00 36.10 477 SER A N 1
ATOM 3614 C CA . SER A 1 477 ? 99.763 114.818 -13.292 1.00 38.57 477 SER A CA 1
ATOM 3615 C C . SER A 1 477 ? 101.155 114.147 -13.373 1.00 38.04 477 SER A C 1
ATOM 3616 O O . SER A 1 477 ? 101.705 113.705 -12.358 1.00 39.34 477 SER A O 1
ATOM 3619 N N . LYS A 1 478 ? 101.732 114.058 -14.569 1.00 37.89 478 LYS A N 1
ATOM 3620 C CA . LYS A 1 478 ? 103.142 113.636 -14.662 1.00 38.19 478 LYS A CA 1
ATOM 3621 C C . LYS A 1 478 ? 104.050 114.603 -13.878 1.00 38.32 478 LYS A C 1
ATOM 3622 O O . LYS A 1 478 ? 105.032 11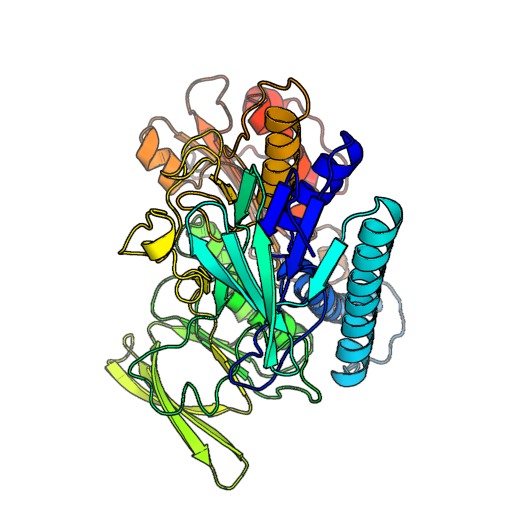4.181 -13.246 1.00 38.69 478 LYS A O 1
ATOM 3628 N N . ARG A 1 479 ? 103.705 115.897 -13.865 1.00 38.26 479 ARG A N 1
ATOM 3629 C CA . ARG A 1 479 ? 104.568 116.882 -13.159 1.00 38.37 479 ARG A CA 1
ATOM 3630 C C . ARG A 1 479 ? 104.692 116.597 -11.659 1.00 38.17 479 ARG A C 1
ATOM 3631 O O . ARG A 1 479 ? 105.740 116.813 -11.093 1.00 38.83 479 ARG A O 1
ATOM 3639 N N . SER A 1 480 ? 103.621 116.106 -11.030 1.00 38.19 480 SER A N 1
ATOM 3640 C CA . SER A 1 480 ? 103.645 115.781 -9.593 1.00 37.32 480 SER A CA 1
ATOM 3641 C C . SER A 1 480 ? 104.586 114.624 -9.259 1.00 37.25 480 SER A C 1
ATOM 3642 O O . SER A 1 480 ? 105.082 114.519 -8.130 1.00 35.19 480 SER A O 1
ATOM 3645 N N . GLY A 1 481 ? 104.780 113.725 -10.235 1.00 37.80 481 GLY A N 1
ATOM 3646 C CA . GLY A 1 481 ? 105.544 112.516 -9.982 1.00 39.11 481 GLY A CA 1
ATOM 3647 C C . GLY A 1 481 ? 104.830 111.520 -9.062 1.00 39.64 481 GLY A C 1
ATOM 3648 O O . GLY A 1 481 ? 105.454 110.604 -8.569 1.00 40.32 481 GLY A O 1
ATOM 3649 N N . LEU A 1 482 ? 103.530 111.677 -8.836 1.00 39.70 482 LEU A N 1
ATOM 3650 C CA . LEU A 1 482 ? 102.798 110.702 -8.024 1.00 39.73 482 LEU A CA 1
ATOM 3651 C C . LEU A 1 482 ? 102.464 109.421 -8.836 1.00 40.03 482 LEU A C 1
ATOM 3652 O O . LEU A 1 482 ? 102.403 109.459 -10.054 1.00 39.83 482 LEU A O 1
ATOM 3657 N N . GLU A 1 483 ? 102.256 108.310 -8.128 1.00 40.81 483 GLU A N 1
ATOM 3658 C CA . GLU A 1 483 ? 101.990 106.974 -8.673 1.00 41.44 483 GLU A CA 1
ATOM 3659 C C . GLU A 1 483 ? 100.699 106.971 -9.500 1.00 41.77 483 GLU A C 1
ATOM 3660 O O . GLU A 1 483 ? 99.645 107.325 -8.955 1.00 41.94 483 GLU A O 1
ATOM 3666 N N . PRO A 1 484 ? 100.764 106.613 -10.818 1.00 42.10 484 PRO A N 1
ATOM 3667 C CA . PRO A 1 484 ? 99.477 106.638 -11.602 1.00 41.54 484 PRO A CA 1
ATOM 3668 C C . PRO A 1 484 ? 98.598 105.382 -11.498 1.00 42.16 484 PRO A C 1
ATOM 3669 O O . PRO A 1 484 ? 97.589 105.325 -12.173 1.00 42.99 484 PRO A O 1
ATOM 3673 N N . THR A 1 485 ? 98.935 104.399 -10.658 1.00 43.02 485 THR A N 1
ATOM 3674 C CA . THR A 1 485 ? 98.169 103.128 -10.630 1.00 42.90 485 THR A CA 1
ATOM 3675 C C . THR A 1 485 ? 97.169 103.036 -9.465 1.00 43.64 485 THR A C 1
ATOM 3676 O O . THR A 1 485 ? 96.708 104.061 -8.948 1.00 44.10 485 THR A O 1
#

GO terms:
  GO:0005739 mitochondrion (C, IDA)
  GO:0030097 hemopoiesis (P, IMP)
  GO:0007507 heart development (P, IMP)
  GO:0005515 protein binding (F, IPI)
  GO:0000305 response to oxygen radical (P, TAS)

Foldseek 3Di:
DEEWQEEEEALELQRLLLQLLLLVLPTGYEYEHAFDAALVRFTDAGYDCCLQLRVQLLVQLLVVLVVLLVLLLVVLVPDPDPPPDAFFPQVSLVVSRVSSVVVRVVSVVSCVVSVYHYHNFDWADQAQFKIWTAHPVRDIDIYGYQFYEYAHAWFDDFDDQAACRSPAADASSCQSNDNHQLAFEEEEEQALRSQSVQQSCVSNPGQAEYEYLAAHHPVAQRVLSVLLVVVSVVSRYHYQYNKDWRYWDQDPVRWIKTWIQRRVVRDIDIDIGSHYYYDHDTAADDPRRCCVNHVFDADPVGRATEADQLQDTPDRSYGYFANRYPPAPNDSVQSSVSSNVNSCVSSNVDPDTRDRAFDKDWRSGNFIKIKTFDRQVVVCVVQNPVQKKKFKAQDDQPSCPSSVDDSPSQMKMWMFGPPPPTFTGMIMGTGPPRVVLRPVVSVCNVVRHGLNVLCVDQADPPDSSSVSSVTDDIVVVVDDRD

CATH classification: 3.50.50.60 (+2 more: 3.50.50.60, 3.30.390.30)

Secondary structure (DSSP, 8-state):
--EEEEEEE--SHHHHHHHHHHHHTT--EEEE---PPPTTS----TT-HHHHHSHHHHHHHHHHHHHHHHHHHHHHTT----SS----HHHHHHHHHHHHHHHHHHHHHHHHHTT-EEE--EEEESSSSEEEEE-TTS-EEEEEEEEEEE---EEE---SS-BTHHHH-B-HHHHTT-SS---SEEEE--SHHHHHHHHHHHHTT--EEEEESS-SSTTS-HHHHHHHHHHHHHTT-EEEETEEEEEEEE-TTS-EEEEEEETTTTEEEEEEESEEEE-S-EEES-GGGTGGGGT--B-SSS-PBP--TTSB-SSTTEEE-GGGBTT----HHHHHHHHHHHHHHHHS---PPP--TT--EEE-SSSEEEEEE--HHHHHHHH-GGGEEEEEEE---HHHHHTT---TT-EEEEEEESSTT-BEEEEEEEETTHHHHHHHHHHHHHTT-BHHHHHTSPPPSS-STHHHHT--EETTTT----